Protein AF-A0A397VCV3-F1 (afdb_monomer_lite)

Secondary structure (DSSP, 8-state):
--HHHHTT-GGG--S-TTHHHHHGGG--HHHHHHHHHTTB-------SS-GGGG--EEE-SSTTSHHHHHHHHHHHHBSS----HHHHHHHHHHHHHHHHHHHHHTT---SEEEEEE-TT----HHHHHHHHH-TTTTTT--EEEEEE-TTS-HHHHHHHHHHHTTS-----EEEEEEE--S-HHHHHHHHHHHHHHHHH-S---EEEEEEET--S--TTTTGGGGGGTTT--EEEEESPBP-GGGGGGGG-SS--EEEEES-BS--------SEEEEES-B--TTHHHHHHHHHTTT--EEEEE-S--SSHHHHHHHHHHHHHH-TT-SEEEEEEEE--HHHHHHHHH-TT--EEEEEEE--TTS-HHHHHHHHHHHHHHS-TT--EEE--GGGGGGGTT------EEB--SSS-EEEE-SGGGB-TTSPBPPGGG-EE-TT-BTTB--TT--EEEEEEE--HHHHH-TTS---EEEEE----TTSSS--HHHHH--BEE-----TT-EEEEEE--SSS--TT---SSSS-EEEEEEPEE-SSEEEEET----TT-TT-EEEEEEETTTTEEEEEEE-EEEEEETTEEEEEPPPHHHHHHHHHHH--

pLDDT: mean 86.68, std 10.01, range [43.28, 98.31]

Foldseek 3Di:
DCLLPCLQCVLPDPDQLCVLLVQCLPDDPVLVVVLVVLQFDDPRHRDPDNSLQSYAAAACDDPSHPLVSLLRVNCVRGPDDDPDPLSSLVSSQSSSQVSLLSNLQVLHAYQYDADDDDPSHDHDPVSLVSNLPNLRNDQNHAYYEYEYDPPDDLVVLLSNLQSVLVRDARHQEYEYEAEADDDDPSVLSNLVSLLSNLLRYPAHAYYEYAYHQAHADSNCNLVSCLSNLARYAEYHYELYEDYPSPQSQLSRDNHAYYAYYNYEEDLDYLHAYQEYHYAAYDYDLVNLLSNCQSHACNHAEYAEHYVADPDPVSLLSNLVSNQPRHLNHQYDHYAHHELDPSNLVSQLSNQNHAYYAYHYAYDPPQDPVRVVVSVVSSVVSHHPNYNYYHHPPRCVVVVPPPAAEDKFAADDPQQQKIKFFQVSQADPVGDGDDQQSDWDAQPFAQPDGHPQGIWGWDDKFAFPVCSVPVVARGMIMTGTPDADPVNDPDHPCNVRPHAYADQPDDAFFWWKWKWQALDWDQPPHPNNLRHIDMDTDTWGDDPFKTKDAQTDPHGNHGRTFTFGPQDPVSRYGYGQFGWDNVPDDPRMIITGRDDPVSVVVNSVVNPD

Sequence (608 aa):
MSIPILWQNPFSFYQKSLFISEYFSSLDEDEIYVLKEYGINLKISRKLFNYANFLKDLYLFGFNGLEIKARKWTNLNLAEPISSKTYFDALVNVVINLLLKLLFESGAVLHKLDLSFSKSLEFKPEIFYSIGRNEQLFSRLQHFTLSVIPEFNIENVTIFLKVLAKNITTISSMKLEIYSYYEPQLFHSLFHAITRIIKSQEQLKRFSLDGVNHPTEFYGTISALECQKNSLQEVTINNCAYNKEFEVLKDFKTLETLRIRDCSSMNLLDCKISTLEVVDCSIDVQTIPLILENSGLLLQRLSFSPVNFEDIHEELFFLEALKSFCPNITYLNIKYIGFSIQLLELIGNLQKLQYLSLLCFVDDNIPEEELDIRVMQFAESLPLTLQYLDLGDTWQPLYRNIIFCSASVINTANGNIELTAAHCLLDDDGNQYNLSYLSFSPGYDNGTNGPLGVIPVADIAIPYTHLLDPQTADYALVRFEFRDPNRGSATLQDYTGALGWRFDIGNNEPTSVLGYPKDGDLENCARDSEHLCKWQGIIAKLENYHAISNVDIGEGASGGPFISQYNTETNLGYTYAIYDATYDEPNLSVGDIWHENTFKELLLRITP

Structure (mmCIF, N/CA/C/O backbone):
data_AF-A0A397VCV3-F1
#
_entry.id   AF-A0A397VCV3-F1
#
loop_
_atom_site.group_PDB
_atom_site.id
_atom_site.type_symbol
_atom_site.label_atom_id
_atom_site.label_alt_id
_atom_site.label_comp_id
_atom_site.label_asym_id
_atom_site.label_entity_id
_atom_site.label_seq_id
_atom_site.pdbx_PDB_ins_code
_atom_site.Cartn_x
_atom_site.Cartn_y
_atom_site.Cartn_z
_atom_site.occupancy
_atom_site.B_iso_or_equiv
_atom_site.auth_seq_id
_atom_site.auth_comp_id
_atom_site.auth_asym_id
_atom_site.auth_atom_id
_atom_site.pdbx_PDB_model_num
ATOM 1 N N . MET A 1 1 ? 2.705 -27.659 -27.532 1.00 45.22 1 MET A N 1
ATOM 2 C CA . MET A 1 1 ? 2.954 -26.388 -28.254 1.00 45.22 1 MET A CA 1
ATOM 3 C C . MET A 1 1 ? 3.531 -25.343 -27.283 1.00 45.22 1 MET A C 1
ATOM 5 O O . MET A 1 1 ? 3.056 -24.224 -27.212 1.00 45.22 1 MET A O 1
ATOM 9 N N . SER A 1 2 ? 4.537 -25.732 -26.491 1.00 55.84 2 SER A N 1
ATOM 10 C CA . SER A 1 2 ? 5.017 -25.005 -25.299 1.00 55.84 2 SER A CA 1
ATOM 11 C C . SER A 1 2 ? 6.393 -24.354 -25.485 1.00 55.84 2 SER A C 1
ATOM 13 O O . SER A 1 2 ? 6.772 -23.488 -24.706 1.00 55.84 2 SER A O 1
ATOM 15 N N . ILE A 1 3 ? 7.123 -24.736 -26.540 1.00 59.72 3 ILE A N 1
ATOM 16 C CA . ILE A 1 3 ? 8.461 -24.215 -26.838 1.00 59.72 3 ILE A CA 1
ATOM 17 C C . ILE A 1 3 ? 8.424 -22.699 -27.125 1.00 59.72 3 ILE A C 1
ATOM 19 O O . ILE A 1 3 ? 9.180 -21.991 -26.473 1.00 59.72 3 ILE A O 1
ATOM 23 N N . PRO A 1 4 ? 7.525 -22.137 -27.966 1.00 64.25 4 PRO A N 1
ATOM 24 C CA . PRO A 1 4 ? 7.576 -20.709 -28.298 1.00 64.25 4 PRO A CA 1
ATOM 25 C C . PRO A 1 4 ? 7.345 -19.755 -27.123 1.00 64.25 4 PRO A C 1
ATOM 27 O O . PRO A 1 4 ? 7.764 -18.614 -27.220 1.00 64.25 4 PRO A O 1
ATOM 30 N N . ILE A 1 5 ? 6.681 -20.189 -26.042 1.00 71.69 5 ILE A N 1
ATOM 31 C CA . ILE A 1 5 ? 6.306 -19.324 -24.907 1.00 71.69 5 ILE A CA 1
ATOM 32 C C . ILE A 1 5 ? 7.507 -19.070 -23.986 1.00 71.69 5 ILE A C 1
ATOM 34 O O . ILE A 1 5 ? 7.751 -17.931 -23.599 1.00 71.69 5 ILE A O 1
ATOM 38 N N . LEU A 1 6 ? 8.301 -20.105 -23.685 1.00 74.62 6 LEU A N 1
ATOM 39 C CA . LEU A 1 6 ? 9.472 -19.985 -22.803 1.00 74.62 6 LEU A CA 1
ATOM 40 C C . LEU A 1 6 ? 10.548 -19.050 -23.378 1.00 74.62 6 LEU A C 1
ATOM 42 O O . LEU A 1 6 ? 11.259 -18.381 -22.633 1.00 74.62 6 LEU A O 1
ATOM 46 N N . TRP A 1 7 ? 10.641 -18.979 -24.706 1.00 82.31 7 TRP A N 1
ATOM 47 C CA . TRP A 1 7 ? 11.631 -18.163 -25.409 1.00 82.31 7 TRP A CA 1
ATOM 48 C C . TRP A 1 7 ? 11.186 -16.712 -25.648 1.00 82.31 7 TRP A C 1
ATOM 50 O O . TRP A 1 7 ? 11.989 -15.916 -26.123 1.00 82.31 7 TRP A O 1
ATOM 60 N N . GLN A 1 8 ? 9.956 -16.333 -25.271 1.00 85.81 8 GLN A N 1
ATOM 61 C CA . GLN A 1 8 ? 9.504 -14.932 -25.345 1.00 85.81 8 GLN A CA 1
ATOM 62 C C . GLN A 1 8 ? 10.185 -14.055 -24.295 1.00 85.81 8 GLN A C 1
ATOM 64 O O . GLN A 1 8 ? 10.545 -12.916 -24.584 1.00 85.81 8 GLN A O 1
ATOM 69 N N . ASN A 1 9 ? 10.385 -14.598 -23.093 1.00 85.25 9 ASN A N 1
ATOM 70 C CA . ASN A 1 9 ? 11.051 -13.924 -21.984 1.00 85.25 9 ASN A CA 1
ATOM 71 C C . ASN A 1 9 ? 11.905 -14.935 -21.189 1.00 85.25 9 ASN A C 1
ATOM 73 O O . ASN A 1 9 ? 11.528 -15.347 -20.086 1.00 85.25 9 ASN A O 1
ATOM 77 N N . PRO A 1 10 ? 13.071 -15.343 -21.722 1.00 78.88 10 PRO A N 1
ATOM 78 C CA . PRO A 1 10 ? 13.962 -16.292 -21.048 1.00 78.88 10 PRO A CA 1
ATOM 79 C C . PRO A 1 10 ? 14.572 -15.721 -19.753 1.00 78.88 10 PRO A C 1
ATOM 81 O O . PRO A 1 10 ? 15.065 -16.472 -18.912 1.00 78.88 10 PRO A O 1
ATOM 84 N N . PHE A 1 11 ? 14.537 -14.397 -19.579 1.00 74.75 11 PHE A N 1
ATOM 85 C CA . PHE A 1 11 ? 15.093 -13.686 -18.428 1.00 74.75 11 PHE A CA 1
ATOM 86 C C . PHE A 1 11 ? 14.240 -13.855 -17.164 1.00 74.75 11 PHE A C 1
ATOM 88 O O . PHE A 1 11 ? 14.778 -13.838 -16.058 1.00 74.75 11 PHE A O 1
ATOM 95 N N . SER A 1 12 ? 12.932 -14.085 -17.326 1.00 73.19 12 SER A N 1
ATOM 96 C CA . SER A 1 12 ? 11.979 -14.271 -16.222 1.00 73.19 12 SER A CA 1
ATOM 97 C C . SER A 1 12 ? 12.191 -15.553 -15.403 1.00 73.19 12 SER A C 1
ATOM 99 O O . SER A 1 12 ? 11.741 -15.635 -14.261 1.00 73.19 12 SER A O 1
ATOM 101 N N . PHE A 1 13 ? 12.905 -16.549 -15.938 1.00 67.00 13 PHE A N 1
ATOM 102 C CA . PHE A 1 13 ? 13.124 -17.821 -15.250 1.00 67.00 13 PHE A CA 1
ATOM 103 C C . PHE A 1 13 ? 14.379 -17.788 -14.360 1.00 67.00 13 PHE A C 1
ATOM 105 O O . PHE A 1 13 ? 15.479 -17.416 -14.784 1.00 67.00 13 PHE A O 1
ATOM 112 N N . TYR A 1 14 ? 14.243 -18.285 -13.126 1.00 57.22 14 TYR A N 1
ATOM 113 C CA . TYR A 1 14 ? 15.370 -18.541 -12.213 1.00 57.22 14 TYR A CA 1
ATOM 114 C C . TYR A 1 14 ? 16.287 -19.689 -12.677 1.00 57.22 14 TYR A C 1
ATOM 116 O O . TYR A 1 14 ? 17.360 -19.883 -12.102 1.00 57.22 14 TYR A O 1
ATOM 124 N N . GLN A 1 15 ? 15.890 -20.453 -13.705 1.00 55.44 15 GLN A N 1
ATOM 125 C CA . GLN A 1 15 ? 16.676 -21.570 -14.234 1.00 55.44 15 GLN A CA 1
ATOM 126 C C . GLN A 1 15 ? 18.096 -21.149 -14.651 1.00 55.44 15 GLN A C 1
ATOM 128 O O . GLN A 1 15 ? 18.365 -19.996 -15.002 1.00 55.44 15 GLN A O 1
ATOM 133 N N . LYS A 1 16 ? 19.012 -22.131 -14.590 1.00 61.88 16 LYS A N 1
ATOM 134 C CA . LYS A 1 16 ? 20.425 -22.012 -14.984 1.00 61.88 16 LYS A CA 1
ATOM 135 C C . LYS A 1 16 ? 20.534 -21.287 -16.331 1.00 61.88 16 LYS A C 1
ATOM 137 O O . LYS A 1 16 ? 19.754 -21.574 -17.234 1.00 61.88 16 LYS A O 1
ATOM 142 N N . SER A 1 17 ? 21.543 -20.430 -16.500 1.00 67.69 17 SER A N 1
ATOM 143 C CA . SER A 1 17 ? 21.808 -19.630 -17.714 1.00 67.69 17 SER A CA 1
ATOM 144 C C . SER A 1 17 ? 22.064 -20.436 -19.006 1.00 67.69 17 SER A C 1
ATOM 146 O O . SER A 1 17 ? 22.534 -19.885 -19.994 1.00 67.69 17 SER A O 1
ATOM 148 N N . LEU A 1 18 ? 21.771 -21.739 -19.015 1.00 72.69 18 LEU A N 1
ATOM 149 C CA . LEU A 1 18 ? 21.964 -22.688 -20.111 1.00 72.69 18 LEU A CA 1
ATOM 150 C C . LEU A 1 18 ? 21.178 -22.323 -21.376 1.00 72.69 18 LEU A C 1
ATOM 152 O O . LEU A 1 18 ? 21.559 -22.759 -22.456 1.00 72.69 18 LEU A O 1
ATOM 156 N N . PHE A 1 19 ? 20.136 -21.491 -21.267 1.00 79.38 19 PHE A N 1
ATOM 157 C CA . PHE A 1 19 ? 19.393 -21.003 -22.431 1.00 79.38 19 PHE A CA 1
ATOM 158 C C . PHE A 1 19 ? 20.288 -20.230 -23.420 1.00 79.38 19 PHE A C 1
ATOM 160 O O . PHE A 1 19 ? 20.022 -20.239 -24.617 1.00 79.38 19 PHE A O 1
ATOM 167 N N . ILE A 1 20 ? 21.380 -19.614 -22.945 1.00 85.88 20 ILE A N 1
ATOM 168 C CA . ILE A 1 20 ? 22.363 -18.922 -23.793 1.00 85.88 20 ILE A CA 1
ATOM 169 C C . ILE A 1 20 ? 22.993 -19.885 -24.808 1.00 85.88 20 ILE A C 1
ATOM 171 O O . ILE A 1 20 ? 23.160 -19.525 -25.972 1.00 85.88 20 ILE A O 1
ATOM 175 N N . SER A 1 21 ? 23.259 -21.134 -24.410 1.00 86.00 21 SER A N 1
ATOM 176 C CA . SER A 1 21 ? 23.802 -22.153 -25.317 1.00 86.00 21 SER A CA 1
ATOM 177 C C . SER A 1 21 ? 22.852 -22.477 -26.472 1.00 86.00 21 SER A C 1
ATOM 179 O O . SER A 1 21 ? 23.306 -22.845 -27.553 1.00 86.00 21 SER A O 1
ATOM 181 N N . GLU A 1 22 ? 21.540 -22.342 -26.266 1.00 86.12 22 GLU A N 1
ATOM 182 C CA . GLU A 1 22 ? 20.552 -22.575 -27.321 1.00 86.12 22 GLU A CA 1
ATOM 183 C C . GLU A 1 22 ? 20.545 -21.435 -28.343 1.00 86.12 22 GLU A C 1
ATOM 185 O O . GLU A 1 22 ? 20.429 -21.706 -29.536 1.00 86.12 22 GLU A O 1
ATOM 190 N N . TYR A 1 23 ? 20.753 -20.181 -27.922 1.00 86.88 23 TYR A N 1
ATOM 191 C CA . TYR A 1 23 ? 20.956 -19.074 -28.864 1.00 86.88 23 TYR A CA 1
ATOM 192 C C . TYR A 1 23 ? 22.236 -19.257 -29.679 1.00 86.88 23 TYR A C 1
ATOM 194 O O . TYR A 1 23 ? 22.225 -19.081 -30.895 1.00 86.88 23 TYR A O 1
ATOM 202 N N . PHE A 1 24 ? 23.313 -19.712 -29.038 1.00 87.75 24 PHE A N 1
ATOM 203 C CA . PHE A 1 24 ? 24.581 -19.974 -29.719 1.00 87.75 24 PHE A CA 1
ATOM 204 C C . PHE A 1 24 ? 24.568 -21.163 -30.681 1.00 87.75 24 PHE A C 1
ATOM 206 O O . PHE A 1 24 ? 25.514 -21.329 -31.445 1.00 87.75 24 PHE A O 1
ATOM 213 N N . SER A 1 25 ? 23.481 -21.939 -30.737 1.00 83.44 25 SER A N 1
ATOM 214 C CA . SER A 1 25 ? 23.297 -22.944 -31.790 1.00 83.44 25 SER A CA 1
ATOM 215 C C . SER A 1 25 ? 23.208 -22.371 -33.207 1.00 83.44 25 SER A C 1
ATOM 217 O O . SER A 1 25 ? 23.378 -23.127 -34.168 1.00 83.44 25 SER A O 1
ATOM 219 N N . SER A 1 26 ? 22.977 -21.060 -33.321 1.00 83.88 26 SER A N 1
ATOM 220 C CA . SER A 1 26 ? 22.895 -20.320 -34.581 1.00 83.88 26 SER A CA 1
ATOM 221 C C . SER A 1 26 ? 24.198 -19.607 -34.980 1.00 83.88 26 SER A C 1
ATOM 223 O O . SER A 1 26 ? 24.197 -18.968 -36.027 1.00 83.88 26 SER A O 1
ATOM 225 N N . LEU A 1 27 ? 25.275 -19.687 -34.182 1.00 85.38 27 LEU A N 1
ATOM 226 C CA . LEU A 1 27 ? 26.567 -19.065 -34.523 1.00 85.38 27 LEU A CA 1
ATOM 227 C C . LEU A 1 27 ? 27.221 -19.738 -35.739 1.00 85.38 27 LEU A C 1
ATOM 229 O O . LEU A 1 27 ? 27.084 -20.953 -35.942 1.00 85.38 27 LEU A O 1
ATOM 233 N N . ASP A 1 28 ? 27.970 -18.955 -36.513 1.00 83.94 28 ASP A N 1
ATOM 234 C CA . ASP A 1 28 ? 28.821 -19.471 -37.588 1.00 83.94 28 ASP A CA 1
ATOM 235 C C . ASP A 1 28 ? 30.163 -20.033 -37.068 1.00 83.94 28 ASP A C 1
ATOM 237 O O . ASP A 1 28 ? 30.481 -19.971 -35.880 1.00 83.94 28 ASP A O 1
ATOM 241 N N . GLU A 1 29 ? 30.944 -20.671 -37.945 1.00 83.12 29 GLU A N 1
ATOM 242 C CA . GLU A 1 29 ? 32.201 -21.319 -37.540 1.00 83.12 29 GLU A CA 1
ATOM 243 C C . GLU A 1 29 ? 33.248 -20.321 -37.025 1.00 83.12 29 GLU A C 1
ATOM 245 O O . GLU A 1 29 ? 33.998 -20.660 -36.103 1.00 83.12 29 GLU A O 1
ATOM 250 N N . ASP A 1 30 ? 33.251 -19.095 -37.552 1.00 85.50 30 ASP A N 1
ATOM 251 C CA . ASP A 1 30 ? 34.189 -18.038 -37.174 1.00 85.50 30 ASP A CA 1
ATOM 252 C C . ASP A 1 30 ? 33.843 -17.480 -35.784 1.00 85.50 30 ASP A C 1
ATOM 254 O O . ASP A 1 30 ? 34.713 -17.327 -34.925 1.00 85.50 30 ASP A O 1
ATOM 258 N N . GLU A 1 31 ? 32.562 -17.255 -35.495 1.00 87.31 31 GLU A N 1
ATOM 259 C CA . GLU A 1 31 ? 32.077 -16.814 -34.184 1.00 87.31 31 GLU A CA 1
ATOM 260 C C . GLU A 1 31 ? 32.299 -17.877 -33.097 1.00 87.31 31 GLU A C 1
ATOM 262 O O . GLU A 1 31 ? 32.658 -17.561 -31.957 1.00 87.31 31 GLU A O 1
ATOM 267 N N . ILE A 1 32 ? 32.137 -19.157 -33.447 1.00 84.94 32 ILE A N 1
ATOM 268 C CA . ILE A 1 32 ? 32.473 -20.274 -32.556 1.00 84.94 32 ILE A CA 1
ATOM 269 C C . ILE A 1 32 ? 33.982 -20.315 -32.297 1.00 84.94 32 ILE A C 1
ATOM 271 O O . ILE A 1 32 ? 34.405 -20.606 -31.173 1.00 84.94 32 ILE A O 1
ATOM 275 N N . TYR A 1 33 ? 34.796 -20.039 -33.317 1.00 85.81 33 TYR A N 1
ATOM 276 C CA . TYR A 1 33 ? 36.246 -19.967 -33.178 1.00 85.81 33 TYR A CA 1
ATOM 277 C C . TYR A 1 33 ? 36.664 -18.835 -32.227 1.00 85.81 33 TYR A C 1
ATOM 279 O O . TYR A 1 33 ? 37.461 -19.086 -31.323 1.00 85.81 33 TYR A O 1
ATOM 287 N N . VAL A 1 34 ? 36.037 -17.655 -32.317 1.00 86.06 34 VAL A N 1
ATOM 288 C CA . VAL A 1 34 ? 36.260 -16.545 -31.371 1.00 86.06 34 VAL A CA 1
ATOM 289 C C . VAL A 1 34 ? 36.022 -16.992 -29.926 1.00 86.06 34 VAL A C 1
ATOM 291 O O . VAL A 1 34 ? 36.874 -16.773 -29.070 1.00 86.06 34 VAL A O 1
ATOM 294 N N . LEU A 1 35 ? 34.907 -17.671 -29.627 1.00 86.31 35 LEU A N 1
ATOM 295 C CA . LEU A 1 35 ? 34.638 -18.154 -28.263 1.00 86.31 35 LEU A CA 1
ATOM 296 C C . LEU A 1 35 ? 35.714 -19.140 -27.769 1.00 86.31 35 LEU A C 1
ATOM 298 O O . LEU A 1 35 ? 36.118 -19.079 -26.604 1.00 86.31 35 LEU A O 1
ATOM 302 N N . LYS A 1 36 ? 36.219 -20.012 -28.651 1.00 85.62 36 LYS A N 1
ATOM 303 C CA . LYS A 1 36 ? 37.292 -20.962 -28.317 1.00 85.62 36 LYS A CA 1
ATOM 304 C C . LYS A 1 36 ? 38.619 -20.272 -28.015 1.00 85.62 36 LYS A C 1
ATOM 306 O O . LYS A 1 36 ? 39.303 -20.712 -27.093 1.00 85.62 36 LYS A O 1
ATOM 311 N N . GLU A 1 37 ? 38.973 -19.206 -28.736 1.00 85.62 37 GLU A N 1
ATOM 312 C CA . GLU A 1 37 ? 40.198 -18.435 -28.460 1.00 85.62 37 GLU A CA 1
ATOM 313 C C . GLU A 1 37 ? 40.195 -17.819 -27.057 1.00 85.62 37 GLU A C 1
ATOM 315 O O . GLU A 1 37 ? 41.238 -17.740 -26.412 1.00 85.62 37 GLU A O 1
ATOM 320 N N . TYR A 1 38 ? 39.017 -17.470 -26.537 1.00 83.06 38 TYR A N 1
ATOM 321 C CA . TYR A 1 38 ? 38.851 -17.004 -25.160 1.00 83.06 38 TYR A CA 1
ATOM 322 C C . TYR A 1 38 ? 38.678 -18.134 -24.125 1.00 83.06 38 TYR A C 1
ATOM 324 O O . TYR A 1 38 ? 38.279 -17.884 -22.986 1.00 83.06 38 TYR A O 1
ATOM 332 N N . GLY A 1 39 ? 38.959 -19.387 -24.493 1.00 81.69 39 GLY A N 1
ATOM 333 C CA . GLY A 1 39 ? 38.926 -20.526 -23.571 1.00 81.69 39 GLY A CA 1
ATOM 334 C C . GLY A 1 39 ? 37.523 -21.038 -23.233 1.00 81.69 39 GLY A C 1
ATOM 335 O O . GLY A 1 39 ? 37.368 -21.798 -22.273 1.00 81.69 39 GLY A O 1
ATOM 336 N N . ILE A 1 40 ? 36.498 -20.659 -24.003 1.00 84.38 40 ILE A N 1
ATOM 337 C CA . ILE A 1 40 ? 35.141 -21.196 -23.861 1.00 84.38 40 ILE A CA 1
ATOM 338 C C . ILE A 1 40 ? 35.013 -22.454 -24.730 1.00 84.38 40 ILE A C 1
ATOM 340 O O . ILE A 1 40 ? 35.020 -22.392 -25.961 1.00 84.38 40 ILE A O 1
ATOM 344 N N . ASN A 1 41 ? 34.872 -23.621 -24.094 1.00 77.25 41 ASN A N 1
ATOM 345 C CA . ASN A 1 41 ? 34.790 -24.900 -24.803 1.00 77.25 41 ASN A CA 1
ATOM 346 C C . ASN A 1 41 ? 33.338 -25.379 -24.922 1.00 77.25 41 ASN A C 1
ATOM 348 O O . ASN A 1 41 ? 32.825 -26.090 -24.056 1.00 77.25 41 ASN A O 1
ATOM 352 N N . LEU A 1 42 ? 32.665 -24.998 -26.010 1.00 72.75 42 LEU A N 1
ATOM 353 C CA . LEU A 1 42 ? 31.276 -25.385 -26.254 1.00 72.75 42 LEU A CA 1
ATOM 354 C C . LEU A 1 42 ? 31.166 -26.531 -27.253 1.00 72.75 42 LEU A C 1
ATOM 356 O O . LEU A 1 42 ? 31.631 -26.448 -28.391 1.00 72.75 42 LEU A O 1
ATOM 360 N N . LYS A 1 43 ? 30.414 -27.563 -26.866 1.00 71.25 43 LYS A N 1
ATOM 361 C CA . LYS A 1 43 ? 29.819 -28.507 -27.817 1.00 71.25 43 LYS A CA 1
ATOM 362 C C . LYS A 1 43 ? 28.511 -27.919 -28.341 1.00 71.25 43 LYS A C 1
ATOM 364 O O . LYS A 1 43 ? 27.440 -28.196 -27.802 1.00 71.25 43 LYS A O 1
ATOM 369 N N . ILE A 1 44 ? 28.601 -27.086 -29.372 1.00 70.69 44 ILE A N 1
ATOM 370 C CA . ILE A 1 44 ? 27.422 -26.499 -30.014 1.00 70.69 44 ILE A CA 1
ATOM 371 C C . ILE A 1 44 ? 26.834 -27.526 -30.983 1.00 70.69 44 ILE A C 1
ATOM 373 O O . ILE A 1 44 ? 27.522 -28.037 -31.862 1.00 70.69 44 ILE A O 1
ATOM 377 N N . SER A 1 45 ? 25.552 -27.841 -30.807 1.00 73.19 45 SER A N 1
ATOM 378 C CA . SER A 1 45 ? 24.774 -28.632 -31.763 1.00 73.19 45 SER A CA 1
ATOM 379 C C . SER A 1 45 ? 23.763 -27.713 -32.432 1.00 73.19 45 SER A C 1
ATOM 381 O O . SER A 1 45 ? 23.043 -26.994 -31.739 1.00 73.19 45 SER A O 1
ATOM 383 N N . ARG A 1 46 ? 23.710 -27.726 -33.771 1.00 76.88 46 ARG A N 1
ATOM 384 C CA . ARG A 1 46 ? 22.697 -26.970 -34.518 1.00 76.88 46 ARG A CA 1
ATOM 385 C C . ARG A 1 46 ? 21.306 -27.437 -34.100 1.00 76.88 46 ARG A C 1
ATOM 387 O O . ARG A 1 46 ? 21.052 -28.640 -34.006 1.00 76.88 46 ARG A O 1
ATOM 394 N N . LYS A 1 47 ? 20.413 -26.485 -33.839 1.00 82.00 47 LYS A N 1
ATOM 395 C CA . LYS A 1 47 ? 19.040 -26.757 -33.407 1.00 82.00 47 LYS A CA 1
ATOM 396 C C . LYS A 1 47 ? 18.063 -26.592 -34.565 1.00 82.00 47 LYS A C 1
ATOM 398 O O . LYS A 1 47 ? 18.366 -25.971 -35.576 1.00 82.00 47 LYS A O 1
ATOM 403 N N . LEU A 1 48 ? 16.877 -27.178 -34.398 1.00 80.12 48 LEU A N 1
ATOM 404 C CA . LEU A 1 48 ? 15.797 -27.127 -35.388 1.00 80.12 48 LEU A CA 1
ATOM 405 C C . LEU A 1 48 ? 15.193 -25.722 -35.528 1.00 80.12 48 LEU A C 1
ATOM 407 O O . LEU A 1 48 ? 14.702 -25.368 -36.595 1.00 80.12 48 LEU A O 1
ATOM 411 N N . PHE A 1 49 ? 15.213 -24.935 -34.450 1.00 80.94 49 PHE A N 1
ATOM 412 C CA . PHE A 1 49 ? 14.614 -23.607 -34.397 1.00 80.94 49 PHE A CA 1
ATOM 413 C C . PHE A 1 49 ? 15.683 -22.546 -34.155 1.00 80.94 49 PHE A C 1
ATOM 415 O O . PHE A 1 49 ? 16.564 -22.743 -33.320 1.00 80.94 49 PHE A O 1
ATOM 422 N N . ASN A 1 50 ? 15.546 -21.393 -34.817 1.00 85.25 50 ASN A N 1
ATOM 423 C CA . ASN A 1 50 ? 16.223 -20.179 -34.380 1.00 85.25 50 ASN A CA 1
ATOM 424 C C . ASN A 1 50 ? 15.442 -19.594 -33.198 1.00 85.25 50 ASN A C 1
ATOM 426 O O . ASN A 1 50 ? 14.424 -18.924 -33.374 1.00 85.25 50 ASN A O 1
ATOM 430 N N . TYR A 1 51 ? 15.884 -19.912 -31.981 1.00 85.94 51 TYR A N 1
ATOM 431 C CA . TYR A 1 51 ? 15.170 -19.520 -30.768 1.00 85.94 51 TYR A CA 1
ATOM 432 C C . TYR A 1 51 ? 15.107 -18.003 -30.578 1.00 85.94 51 TYR A C 1
ATOM 434 O O . TYR A 1 51 ? 14.174 -17.509 -29.946 1.00 85.94 51 TYR A O 1
ATOM 442 N N . ALA A 1 52 ? 16.063 -17.266 -31.150 1.00 87.75 52 ALA A N 1
ATOM 443 C CA . ALA A 1 52 ? 16.132 -15.816 -31.046 1.00 87.75 52 ALA A CA 1
ATOM 444 C C . ALA A 1 52 ? 14.884 -15.129 -31.625 1.00 87.75 52 ALA A C 1
ATOM 446 O O . ALA A 1 52 ? 14.424 -14.156 -31.032 1.00 87.75 52 ALA A O 1
ATOM 447 N N . ASN A 1 53 ? 14.244 -15.668 -32.677 1.00 88.75 53 ASN A N 1
ATOM 448 C CA . ASN A 1 53 ? 13.083 -14.992 -33.283 1.00 88.75 53 ASN A CA 1
ATOM 449 C C . ASN A 1 53 ? 11.832 -15.042 -32.388 1.00 88.75 53 ASN A C 1
ATOM 451 O O . ASN A 1 53 ? 10.867 -14.317 -32.642 1.00 88.75 53 ASN A O 1
ATOM 455 N N . PHE A 1 54 ? 11.803 -15.899 -31.360 1.00 89.62 54 PHE A N 1
ATOM 456 C CA . PHE A 1 54 ? 10.689 -15.935 -30.412 1.00 89.62 54 PHE A CA 1
ATOM 457 C C . PHE A 1 54 ? 10.782 -14.832 -29.352 1.00 89.62 54 PHE A C 1
ATOM 459 O O . PHE A 1 54 ? 9.777 -14.583 -28.685 1.00 89.62 54 PHE A O 1
ATOM 466 N N . LEU A 1 55 ? 11.934 -14.161 -29.213 1.00 90.75 55 LEU A N 1
ATOM 467 C CA . LEU A 1 55 ? 12.169 -13.170 -28.167 1.00 90.75 55 LEU A CA 1
ATOM 468 C C . LEU A 1 55 ? 11.196 -11.991 -28.277 1.00 90.75 55 LEU A C 1
ATOM 470 O O . LEU A 1 55 ? 11.045 -11.380 -29.339 1.00 90.75 55 LEU A O 1
ATOM 474 N N . LYS A 1 56 ? 10.559 -11.666 -27.149 1.00 92.25 56 LYS A N 1
ATOM 475 C CA . LYS A 1 56 ? 9.640 -10.534 -26.984 1.00 92.25 56 LYS A CA 1
ATOM 476 C C . LYS A 1 56 ? 10.150 -9.504 -25.986 1.00 92.25 56 LYS A C 1
ATOM 478 O O . LYS A 1 56 ? 9.973 -8.311 -26.228 1.00 92.25 56 LYS A O 1
ATOM 483 N N . ASP A 1 57 ? 10.813 -9.955 -24.927 1.00 92.00 57 ASP A N 1
ATOM 484 C CA . ASP A 1 57 ? 11.308 -9.086 -23.866 1.00 92.00 57 ASP A CA 1
ATOM 485 C C . ASP A 1 57 ? 12.833 -9.167 -23.783 1.00 92.00 57 ASP A C 1
ATOM 487 O O . ASP A 1 57 ? 13.390 -10.242 -23.544 1.00 92.00 57 ASP A O 1
ATOM 491 N N . LEU A 1 58 ? 13.509 -8.030 -23.941 1.00 90.81 58 LEU A N 1
ATOM 492 C CA . LEU A 1 58 ? 14.958 -7.927 -23.791 1.00 90.81 58 LEU A CA 1
ATOM 493 C C . LEU A 1 58 ? 15.309 -7.064 -22.578 1.00 90.81 58 LEU A C 1
ATOM 495 O O . LEU A 1 58 ? 15.010 -5.872 -22.564 1.00 90.81 58 LEU A O 1
ATOM 499 N N . TYR A 1 59 ? 15.984 -7.671 -21.599 1.00 88.44 59 TYR A N 1
ATOM 500 C CA . TYR A 1 59 ? 16.505 -6.997 -20.409 1.00 88.44 59 TYR A CA 1
ATOM 501 C C . TYR A 1 59 ? 18.023 -7.068 -20.404 1.00 88.44 59 TYR A C 1
ATOM 503 O O . TYR A 1 59 ? 18.578 -8.162 -20.294 1.00 88.44 59 TYR A O 1
ATOM 511 N N . LEU A 1 60 ? 18.712 -5.935 -20.516 1.00 83.94 60 LEU A N 1
ATOM 512 C CA . LEU A 1 60 ? 20.176 -5.946 -20.523 1.00 83.94 60 LEU A CA 1
ATOM 513 C C . LEU A 1 60 ? 20.780 -6.074 -19.121 1.00 83.94 60 LEU A C 1
ATOM 515 O O . LEU A 1 60 ? 21.754 -6.808 -18.945 1.00 83.94 60 LEU A O 1
ATOM 519 N N . PHE A 1 61 ? 20.172 -5.431 -18.125 1.00 73.56 61 PHE A N 1
ATOM 520 C CA . PHE A 1 61 ? 20.740 -5.274 -16.784 1.00 73.56 61 PHE A CA 1
ATOM 521 C C . PHE A 1 61 ? 19.733 -5.608 -15.668 1.00 73.56 61 PHE A C 1
ATOM 523 O O . PHE A 1 61 ? 18.585 -5.966 -15.932 1.00 73.56 61 PHE A O 1
ATOM 530 N N . GLY A 1 62 ? 20.181 -5.532 -14.412 1.00 72.81 62 GLY A N 1
ATOM 531 C CA . GLY A 1 62 ? 19.426 -5.937 -13.222 1.00 72.81 62 GLY A CA 1
ATOM 532 C C . GLY A 1 62 ? 19.611 -7.419 -12.876 1.00 72.81 62 GLY A C 1
ATOM 533 O O . GLY A 1 62 ? 20.206 -8.175 -13.643 1.00 72.81 62 GLY A O 1
ATOM 534 N N . PHE A 1 63 ? 19.089 -7.858 -11.721 1.00 67.31 63 PHE A N 1
ATOM 535 C CA . PHE A 1 63 ? 19.306 -9.209 -11.157 1.00 67.31 63 PHE A CA 1
ATOM 536 C C . PHE A 1 63 ? 19.002 -10.376 -12.118 1.00 67.31 63 PHE A C 1
ATOM 538 O O . PHE A 1 63 ? 19.618 -11.442 -12.022 1.00 67.31 63 PHE A O 1
ATOM 545 N N . ASN A 1 64 ? 18.088 -10.160 -13.066 1.00 72.62 64 ASN A N 1
ATOM 546 C CA . ASN A 1 64 ? 17.679 -11.133 -14.077 1.00 72.62 64 ASN A CA 1
ATOM 547 C C . ASN A 1 64 ? 18.088 -10.755 -15.514 1.00 72.62 64 ASN A C 1
ATOM 549 O O . ASN A 1 64 ? 17.734 -11.476 -16.446 1.00 72.62 64 ASN A O 1
ATOM 553 N N . GLY A 1 65 ? 18.848 -9.672 -15.698 1.00 82.25 65 GLY A N 1
ATOM 554 C CA . GLY A 1 65 ? 19.265 -9.167 -17.004 1.00 82.25 65 GLY A CA 1
ATOM 555 C C . GLY A 1 65 ? 20.316 -10.026 -17.710 1.00 82.25 65 GLY A C 1
ATOM 556 O O . GLY A 1 65 ? 20.978 -10.886 -17.113 1.00 82.25 65 GLY A O 1
ATOM 557 N N . LEU A 1 66 ? 20.481 -9.766 -19.007 1.00 87.44 66 LEU A N 1
ATOM 558 C CA . LEU A 1 66 ? 21.411 -10.447 -19.900 1.00 87.44 66 LEU A CA 1
ATOM 559 C C . LEU A 1 66 ? 22.842 -10.441 -19.367 1.00 87.44 66 LEU A C 1
ATOM 561 O O . LEU A 1 66 ? 23.484 -11.485 -19.435 1.00 87.44 66 LEU A O 1
ATOM 565 N N . GLU A 1 67 ? 23.319 -9.337 -18.783 1.00 86.19 67 GLU A N 1
ATOM 566 C CA . GLU A 1 67 ? 24.683 -9.258 -18.244 1.00 86.19 67 GLU A CA 1
ATOM 567 C C . GLU A 1 67 ? 24.938 -10.331 -17.174 1.00 86.19 67 GLU A C 1
ATOM 569 O O . GLU A 1 67 ? 25.898 -11.098 -17.259 1.00 86.19 67 GLU A O 1
ATOM 574 N N . ILE A 1 68 ? 24.046 -10.452 -16.186 1.00 85.06 68 ILE A N 1
ATOM 575 C CA . ILE A 1 68 ? 24.197 -11.423 -15.094 1.00 85.06 68 ILE A CA 1
ATOM 576 C C . ILE A 1 68 ? 24.050 -12.853 -15.612 1.00 85.06 68 ILE A C 1
ATOM 578 O O . ILE A 1 68 ? 24.784 -13.752 -15.183 1.00 85.06 68 ILE A O 1
ATOM 582 N N . LYS A 1 69 ? 23.112 -13.090 -16.538 1.00 86.94 69 LYS A N 1
ATOM 583 C CA . LYS A 1 69 ? 22.925 -14.416 -17.139 1.00 86.94 69 LYS A CA 1
ATOM 584 C C . LYS A 1 69 ? 24.151 -14.817 -17.964 1.00 86.94 69 LYS A C 1
ATOM 586 O O . LYS A 1 69 ? 24.619 -15.943 -17.786 1.00 86.94 69 LYS A O 1
ATOM 591 N N . ALA A 1 70 ? 24.699 -13.902 -18.765 1.00 89.38 70 ALA A N 1
ATOM 592 C CA . ALA A 1 70 ? 25.921 -14.088 -19.543 1.00 89.38 70 ALA A CA 1
ATOM 593 C C . ALA A 1 70 ? 27.118 -14.348 -18.631 1.00 89.38 70 ALA A C 1
ATOM 595 O O . ALA A 1 70 ? 27.786 -15.356 -18.802 1.00 89.38 70 ALA A O 1
ATOM 596 N N . ARG A 1 71 ? 27.316 -13.546 -17.581 1.00 88.62 71 ARG A N 1
ATOM 597 C CA . ARG A 1 71 ? 28.381 -13.750 -16.589 1.00 88.62 71 ARG A CA 1
ATOM 598 C C . ARG A 1 71 ? 28.343 -15.143 -15.959 1.00 88.62 71 ARG A C 1
ATOM 600 O O . ARG A 1 71 ? 29.358 -15.838 -15.920 1.00 88.62 71 ARG A O 1
ATOM 607 N N . LYS A 1 72 ? 27.164 -15.573 -15.493 1.00 88.38 72 LYS A N 1
ATOM 608 C CA . LYS A 1 72 ? 26.955 -16.920 -14.931 1.00 88.38 72 LYS A CA 1
ATOM 609 C C . LYS A 1 72 ? 27.240 -18.010 -15.962 1.00 88.38 72 LYS A C 1
ATOM 611 O O . LYS A 1 72 ? 27.861 -19.012 -15.628 1.00 88.38 72 LYS A O 1
ATOM 616 N N . TRP A 1 73 ? 26.789 -17.823 -17.199 1.00 89.50 73 TRP A N 1
ATOM 617 C CA . TRP A 1 73 ? 27.017 -18.781 -18.274 1.00 89.50 73 TRP A CA 1
ATOM 618 C C . TRP A 1 73 ? 28.494 -18.869 -18.669 1.00 89.50 73 TRP A C 1
ATOM 620 O O . TRP A 1 73 ? 29.011 -19.977 -18.778 1.00 89.50 73 TRP A O 1
ATOM 630 N N . THR A 1 74 ? 29.192 -17.741 -18.805 1.00 89.50 74 THR A N 1
ATOM 631 C CA . THR A 1 74 ? 30.624 -17.693 -19.122 1.00 89.50 74 THR A CA 1
ATOM 632 C C . THR A 1 74 ? 31.412 -18.455 -18.069 1.00 89.50 74 THR A C 1
ATOM 634 O O . THR A 1 74 ? 32.176 -19.350 -18.409 1.00 89.50 74 THR A O 1
ATOM 637 N N . ASN A 1 75 ? 31.146 -18.196 -16.785 1.00 87.94 75 ASN A N 1
ATOM 638 C CA . ASN A 1 75 ? 31.818 -18.891 -15.687 1.00 87.94 75 ASN A CA 1
ATOM 639 C C . ASN A 1 75 ? 31.620 -20.420 -15.718 1.00 87.94 75 ASN A C 1
ATOM 641 O O . ASN A 1 75 ? 32.507 -21.164 -15.320 1.00 87.94 75 ASN A O 1
ATOM 645 N N . LEU A 1 76 ? 30.466 -20.900 -16.196 1.00 87.00 76 LEU A N 1
ATOM 646 C CA . LEU A 1 76 ? 30.160 -22.333 -16.289 1.00 87.00 76 LEU A CA 1
ATOM 647 C C . LEU A 1 76 ? 30.814 -23.038 -17.488 1.00 87.00 76 LEU A C 1
ATOM 649 O O . LEU A 1 76 ? 30.908 -24.262 -17.470 1.00 87.00 76 LEU A O 1
ATOM 653 N N . ASN A 1 77 ? 31.207 -22.301 -18.532 1.00 86.38 77 ASN A N 1
ATOM 654 C CA . ASN A 1 77 ? 31.687 -22.871 -19.801 1.00 86.38 77 ASN A CA 1
ATOM 655 C C . ASN A 1 77 ? 33.172 -22.580 -20.086 1.00 86.38 77 ASN A C 1
ATOM 657 O O . ASN A 1 77 ? 33.675 -22.931 -21.157 1.00 86.38 77 ASN A O 1
ATOM 661 N N . LEU A 1 78 ? 33.873 -21.950 -19.144 1.00 87.12 78 LEU A N 1
ATOM 662 C CA . LEU A 1 78 ? 35.316 -21.751 -19.201 1.00 87.12 78 LEU A CA 1
ATOM 663 C C . LEU A 1 78 ? 36.064 -23.070 -18.983 1.00 87.12 78 LEU A C 1
ATOM 665 O O . LEU A 1 78 ? 35.728 -23.842 -18.085 1.00 87.12 78 LEU A O 1
ATOM 669 N N . ALA A 1 79 ? 37.100 -23.309 -19.790 1.00 83.31 79 ALA A N 1
ATOM 670 C CA . ALA A 1 79 ? 37.984 -24.461 -19.626 1.00 83.31 79 ALA A CA 1
ATOM 671 C C . ALA A 1 79 ? 38.820 -24.373 -18.336 1.00 83.31 79 ALA A C 1
ATOM 673 O O . ALA A 1 79 ? 39.040 -25.389 -17.681 1.00 83.31 79 ALA A O 1
ATOM 674 N N . GLU A 1 80 ? 39.238 -23.161 -17.957 1.00 81.56 80 GLU A N 1
ATOM 675 C CA . GLU A 1 80 ? 39.965 -22.875 -16.718 1.00 81.56 80 GLU A CA 1
ATOM 676 C C . GLU A 1 80 ? 39.417 -21.606 -16.037 1.00 81.56 80 GLU A C 1
ATOM 678 O O . GLU A 1 80 ? 38.996 -20.673 -16.730 1.00 81.56 80 GLU A O 1
ATOM 683 N N . PRO A 1 81 ? 39.411 -21.529 -14.692 1.00 80.75 81 PRO A N 1
ATOM 684 C CA . PRO A 1 81 ? 38.950 -20.342 -13.978 1.00 80.75 81 PRO A CA 1
ATOM 685 C C . PRO A 1 81 ? 39.839 -19.124 -14.263 1.00 80.75 81 PRO A C 1
ATOM 687 O O . PRO A 1 81 ? 41.058 -19.180 -14.116 1.00 80.75 81 PRO A O 1
ATOM 690 N N . ILE A 1 82 ? 39.223 -17.989 -14.590 1.00 83.50 82 ILE A N 1
ATOM 691 C CA . ILE A 1 82 ? 39.926 -16.714 -14.773 1.00 83.50 82 ILE A CA 1
ATOM 692 C C . ILE A 1 82 ? 39.977 -15.972 -13.432 1.00 83.50 82 ILE A C 1
ATOM 694 O O . ILE A 1 82 ? 38.941 -15.624 -12.871 1.00 83.50 82 ILE A O 1
ATOM 698 N N . SER A 1 83 ? 41.180 -15.672 -12.937 1.00 79.38 83 SER A N 1
ATOM 699 C CA . SER A 1 83 ? 41.378 -14.887 -11.706 1.00 79.38 83 SER A CA 1
ATOM 700 C C . SER A 1 83 ? 41.296 -13.369 -11.925 1.00 79.38 83 SER A C 1
ATOM 702 O O . SER A 1 83 ? 40.966 -12.623 -11.004 1.00 79.38 83 SER A O 1
ATOM 704 N N . SER A 1 84 ? 41.578 -12.893 -13.142 1.00 86.81 84 SER A N 1
ATOM 705 C CA . SER A 1 84 ? 41.537 -11.468 -13.489 1.00 86.81 84 SER A CA 1
ATOM 706 C C . SER A 1 84 ? 40.113 -10.999 -13.784 1.00 86.81 84 SER A C 1
ATOM 708 O O . SER A 1 84 ? 39.526 -11.365 -14.805 1.00 86.81 84 SER A O 1
ATOM 710 N N . LYS A 1 85 ? 39.582 -10.115 -12.930 1.00 84.56 85 LYS A N 1
ATOM 711 C CA . LYS A 1 85 ? 38.260 -9.498 -13.118 1.00 84.56 85 LYS A CA 1
ATOM 712 C C . LYS A 1 85 ? 38.142 -8.784 -14.469 1.00 84.56 85 LYS A C 1
ATOM 714 O O . LYS A 1 85 ? 37.167 -8.992 -15.177 1.00 84.56 85 LYS A O 1
ATOM 719 N N . THR A 1 86 ? 39.151 -8.002 -14.849 1.00 84.81 86 THR A N 1
ATOM 720 C CA . THR A 1 86 ? 39.149 -7.226 -16.099 1.00 84.81 86 THR A CA 1
ATOM 721 C C . THR A 1 86 ? 39.089 -8.123 -17.333 1.00 84.81 86 THR A C 1
ATOM 723 O O . THR A 1 86 ? 38.336 -7.849 -18.263 1.00 84.81 86 THR A O 1
ATOM 726 N N . TYR A 1 87 ? 39.859 -9.215 -17.341 1.00 84.69 87 TYR A N 1
ATOM 727 C CA . TYR A 1 87 ? 39.850 -10.157 -18.461 1.00 84.69 87 TYR A CA 1
ATOM 728 C C . TYR A 1 87 ? 38.519 -10.916 -18.541 1.00 84.69 87 TYR A C 1
ATOM 730 O O . TYR A 1 87 ? 37.963 -11.086 -19.625 1.00 84.69 87 TYR A O 1
ATOM 738 N N . PHE A 1 88 ? 37.964 -11.307 -17.390 1.00 87.56 88 PHE A N 1
ATOM 739 C CA . PHE A 1 88 ? 36.651 -11.939 -17.332 1.00 87.56 88 PHE A CA 1
ATOM 740 C C . PHE A 1 88 ? 35.530 -11.004 -17.816 1.00 87.56 88 PHE A C 1
ATOM 742 O O . PHE A 1 88 ? 34.675 -11.436 -18.583 1.00 87.56 88 PHE A O 1
ATOM 749 N N . ASP A 1 89 ? 35.555 -9.724 -17.436 1.00 86.00 89 ASP A N 1
ATOM 750 C CA . ASP A 1 89 ? 34.594 -8.721 -17.914 1.00 86.00 89 ASP A CA 1
ATOM 751 C C . ASP A 1 89 ? 34.688 -8.526 -19.439 1.00 86.00 89 ASP A C 1
ATOM 753 O O . ASP A 1 89 ? 33.664 -8.525 -20.124 1.00 86.00 89 ASP A O 1
ATOM 757 N N . ALA A 1 90 ? 35.902 -8.463 -19.998 1.00 86.06 90 ALA A N 1
ATOM 758 C CA . ALA A 1 90 ? 36.104 -8.386 -21.447 1.00 86.06 90 ALA A CA 1
ATOM 759 C C . ALA A 1 90 ? 35.534 -9.614 -22.184 1.00 86.06 90 ALA A C 1
ATOM 761 O O . ALA A 1 90 ? 34.897 -9.475 -23.228 1.00 86.06 90 ALA A O 1
ATOM 762 N N . LEU A 1 91 ? 35.702 -10.815 -21.626 1.00 88.31 91 LEU A N 1
ATOM 763 C CA . LEU A 1 91 ? 35.112 -12.032 -22.183 1.00 88.31 91 LEU A CA 1
ATOM 764 C C . LEU A 1 91 ? 33.579 -12.023 -22.108 1.00 88.31 91 LEU A C 1
ATOM 766 O O . LEU A 1 91 ? 32.901 -12.369 -23.076 1.00 88.31 91 LEU A O 1
ATOM 770 N N . VAL A 1 92 ? 33.015 -11.608 -20.973 1.00 88.88 92 VAL A N 1
ATOM 771 C CA . VAL A 1 92 ? 31.561 -11.457 -20.824 1.00 88.88 92 VAL A CA 1
ATOM 772 C C . VAL A 1 92 ? 31.015 -10.477 -21.867 1.00 88.88 92 VAL A C 1
ATOM 774 O O . VAL A 1 92 ? 29.981 -10.762 -22.468 1.00 88.88 92 VAL A O 1
ATOM 777 N N . ASN A 1 93 ? 31.742 -9.403 -22.186 1.00 87.69 93 ASN A N 1
ATOM 778 C CA . ASN A 1 93 ? 31.373 -8.504 -23.281 1.00 87.69 93 ASN A CA 1
ATOM 779 C C . ASN A 1 93 ? 31.356 -9.173 -24.642 1.00 87.69 93 ASN A C 1
ATOM 781 O O . ASN A 1 93 ? 30.423 -8.938 -25.407 1.00 87.69 93 ASN A O 1
ATOM 785 N N . VAL A 1 94 ? 32.345 -10.008 -24.962 1.00 88.81 94 VAL A N 1
ATOM 786 C CA . VAL A 1 94 ? 32.345 -10.765 -26.224 1.00 88.81 94 VAL A CA 1
ATOM 787 C C . VAL A 1 94 ? 31.082 -11.625 -26.322 1.00 88.81 94 VAL A C 1
ATOM 789 O O . VAL A 1 94 ? 30.381 -11.572 -27.331 1.00 88.81 94 VAL A O 1
ATOM 792 N N . VAL A 1 95 ? 30.738 -12.338 -25.245 1.00 89.88 95 VAL A N 1
ATOM 793 C CA . VAL A 1 95 ? 29.526 -13.170 -25.162 1.00 89.88 95 VAL A CA 1
ATOM 794 C C . VAL A 1 95 ? 28.255 -12.334 -25.343 1.00 89.88 95 VAL A C 1
ATOM 796 O O . VAL A 1 95 ? 27.391 -12.702 -26.137 1.00 89.88 95 VAL A O 1
ATOM 799 N N . ILE A 1 96 ? 28.135 -11.198 -24.650 1.00 89.38 96 ILE A N 1
ATOM 800 C CA . ILE A 1 96 ? 26.957 -10.324 -24.753 1.00 89.38 96 ILE A CA 1
ATOM 801 C C . ILE A 1 96 ? 26.831 -9.732 -26.160 1.00 89.38 96 ILE A C 1
ATOM 803 O O . ILE A 1 96 ? 25.735 -9.729 -26.713 1.00 89.38 96 ILE A O 1
ATOM 807 N N . ASN A 1 97 ? 27.928 -9.275 -26.768 1.00 88.69 97 ASN A N 1
ATOM 808 C CA . ASN A 1 97 ? 27.892 -8.694 -28.110 1.00 88.69 97 ASN A CA 1
ATOM 809 C C . ASN A 1 97 ? 27.467 -9.720 -29.171 1.00 88.69 97 ASN A C 1
ATOM 811 O O . ASN A 1 97 ? 26.646 -9.398 -30.029 1.00 88.69 97 ASN A O 1
ATOM 815 N N . LEU A 1 98 ? 27.965 -10.959 -29.082 1.00 89.12 98 LEU A N 1
ATOM 816 C CA . LEU A 1 98 ? 27.533 -12.056 -29.955 1.00 89.12 98 LEU A CA 1
ATOM 817 C C . LEU A 1 98 ? 26.047 -12.379 -29.762 1.00 89.12 98 LEU A C 1
ATOM 819 O O . LEU A 1 98 ? 25.318 -12.539 -30.739 1.00 89.12 98 LEU A O 1
ATOM 823 N N . LEU A 1 99 ? 25.571 -12.419 -28.512 1.00 89.56 99 LEU A N 1
ATOM 824 C CA . LEU A 1 99 ? 24.149 -12.631 -28.231 1.00 89.56 99 LEU A CA 1
ATOM 825 C C . LEU A 1 99 ? 23.288 -11.518 -28.818 1.00 89.56 99 LEU A C 1
ATOM 827 O O . LEU A 1 99 ? 22.295 -11.806 -29.474 1.00 89.56 99 LEU A O 1
ATOM 831 N N . LEU A 1 100 ? 23.660 -10.256 -28.621 1.00 88.88 100 LEU A N 1
ATOM 832 C CA . LEU A 1 100 ? 22.894 -9.126 -29.141 1.00 88.88 100 LEU A CA 1
ATOM 833 C C . LEU A 1 100 ? 22.871 -9.097 -30.664 1.00 88.88 100 LEU A C 1
ATOM 835 O O . LEU A 1 100 ? 21.808 -8.861 -31.233 1.00 88.88 100 LEU A O 1
ATOM 839 N N . LYS A 1 101 ? 23.996 -9.404 -31.318 1.00 88.88 101 LYS A N 1
ATOM 840 C CA . LYS A 1 101 ? 24.042 -9.570 -32.773 1.00 88.88 101 LYS A CA 1
ATOM 841 C C . LYS A 1 101 ? 23.027 -10.623 -33.229 1.00 88.88 101 LYS A C 1
ATOM 843 O O . LYS A 1 101 ? 22.139 -10.297 -34.011 1.00 88.88 101 LYS A O 1
ATOM 848 N N . LEU A 1 102 ? 23.077 -11.833 -32.662 1.00 88.44 102 LEU A N 1
ATOM 849 C CA . LEU A 1 102 ? 22.125 -12.902 -32.988 1.00 88.44 102 LEU A CA 1
ATOM 850 C C . LEU A 1 102 ? 20.672 -12.479 -32.758 1.00 88.44 102 LEU A C 1
ATOM 852 O O . LEU A 1 102 ? 19.817 -12.705 -33.610 1.00 88.44 102 LEU A O 1
ATOM 856 N N . LEU A 1 103 ? 20.382 -11.858 -31.613 1.00 88.88 103 LEU A N 1
ATOM 857 C CA . LEU A 1 103 ? 19.032 -11.417 -31.271 1.00 88.88 103 LEU A CA 1
ATOM 858 C C . LEU A 1 103 ? 18.512 -10.374 -32.265 1.00 88.88 103 LEU A C 1
ATOM 860 O O . LEU A 1 103 ? 17.373 -10.484 -32.720 1.00 88.88 103 LEU A O 1
ATOM 864 N N . PHE A 1 104 ? 19.339 -9.402 -32.649 1.00 87.81 104 PHE A N 1
ATOM 865 C CA . PHE A 1 104 ? 18.938 -8.338 -33.568 1.00 87.81 104 PHE A CA 1
ATOM 866 C C . PHE A 1 104 ? 18.870 -8.794 -35.028 1.00 87.81 104 PHE A C 1
ATOM 868 O O . PHE A 1 104 ? 18.041 -8.279 -35.777 1.00 87.81 104 PHE A O 1
ATOM 875 N N . GLU A 1 105 ? 19.643 -9.804 -35.425 1.00 88.12 105 GLU A N 1
ATOM 876 C CA . GLU A 1 105 ? 19.598 -10.400 -36.769 1.00 88.12 105 GLU A CA 1
ATOM 877 C C . GLU A 1 105 ? 18.530 -11.501 -36.914 1.00 88.12 105 GLU A C 1
ATOM 879 O O . GLU A 1 105 ? 18.176 -11.886 -38.026 1.00 88.12 105 GLU A O 1
ATOM 884 N N . SER A 1 106 ? 17.960 -11.987 -35.807 1.00 85.75 106 SER A N 1
ATOM 885 C CA . SER A 1 106 ? 17.022 -13.119 -35.804 1.00 85.75 106 SER A CA 1
ATOM 886 C C . SER A 1 106 ? 15.662 -12.861 -36.464 1.00 85.75 106 SER A C 1
ATOM 888 O O . SER A 1 106 ? 14.920 -13.798 -36.739 1.00 85.75 106 SER A O 1
ATOM 890 N N . GLY A 1 107 ? 15.282 -11.603 -36.697 1.00 84.62 107 GLY A N 1
ATOM 891 C CA . GLY A 1 107 ? 13.908 -11.265 -37.093 1.00 84.62 107 GLY A CA 1
ATOM 892 C C . GLY A 1 107 ? 12.898 -11.339 -35.937 1.00 84.62 107 GLY A C 1
ATOM 893 O O . GLY A 1 107 ? 11.694 -11.422 -36.177 1.00 84.62 107 GLY A O 1
ATOM 894 N N . ALA A 1 108 ? 13.369 -11.317 -34.683 1.00 89.44 108 ALA A N 1
ATOM 895 C CA . ALA A 1 108 ? 12.527 -11.084 -33.512 1.00 89.44 108 ALA A CA 1
ATOM 896 C C . ALA A 1 108 ? 11.724 -9.780 -33.640 1.00 89.44 108 ALA A C 1
ATOM 898 O O . ALA A 1 108 ? 12.134 -8.846 -34.324 1.00 89.44 108 ALA A O 1
ATOM 899 N N . VAL A 1 109 ? 10.595 -9.707 -32.932 1.00 91.31 109 VAL A N 1
ATOM 900 C CA . VAL A 1 109 ? 9.767 -8.496 -32.821 1.00 91.31 109 VAL A CA 1
ATOM 901 C C . VAL A 1 109 ? 9.493 -8.263 -31.344 1.00 91.31 109 VAL A C 1
ATOM 903 O O . VAL A 1 109 ? 8.686 -8.992 -30.754 1.00 91.31 109 VAL A O 1
ATOM 906 N N . LEU A 1 110 ? 10.180 -7.278 -30.769 1.00 92.56 110 LEU A N 1
ATOM 907 C CA . LEU A 1 110 ? 10.174 -6.981 -29.343 1.00 92.56 110 LEU A CA 1
ATOM 908 C C . LEU A 1 110 ? 8.914 -6.216 -28.925 1.00 92.56 110 LEU A C 1
ATOM 910 O O . LEU A 1 110 ? 8.414 -5.352 -29.644 1.00 92.56 110 LEU A O 1
ATOM 914 N N . HIS A 1 111 ? 8.439 -6.530 -27.724 1.00 93.44 111 HIS A N 1
ATOM 915 C CA . HIS A 1 111 ? 7.373 -5.826 -27.015 1.00 93.44 111 HIS A CA 1
ATOM 916 C C . HIS A 1 111 ? 7.916 -4.981 -25.864 1.00 93.44 111 HIS A C 1
ATOM 918 O O . HIS A 1 111 ? 7.360 -3.916 -25.579 1.00 93.44 111 HIS A O 1
ATOM 924 N N . LYS A 1 112 ? 9.016 -5.421 -25.242 1.00 93.56 112 LYS A N 1
ATOM 925 C CA . LYS A 1 112 ? 9.685 -4.710 -24.156 1.00 93.56 112 LYS A CA 1
ATOM 926 C C . LYS A 1 112 ? 11.195 -4.669 -24.355 1.00 93.56 112 LYS A C 1
ATOM 928 O O . LYS A 1 112 ? 11.817 -5.683 -24.672 1.00 93.56 112 LYS A O 1
ATOM 933 N N . LEU A 1 113 ? 11.765 -3.492 -24.130 1.00 92.12 113 LEU A N 1
ATOM 934 C CA . LEU A 1 113 ? 13.196 -3.238 -24.202 1.00 92.12 113 LEU A CA 1
ATOM 935 C C . LEU A 1 113 ? 13.638 -2.470 -22.957 1.00 92.12 113 LEU A C 1
ATOM 937 O O . LEU A 1 113 ? 13.155 -1.368 -22.707 1.00 92.12 113 LEU A O 1
ATOM 941 N N . ASP A 1 114 ? 14.555 -3.058 -22.199 1.00 90.81 114 ASP A N 1
ATOM 942 C CA . ASP A 1 114 ? 15.164 -2.458 -21.018 1.00 90.81 114 ASP A CA 1
ATOM 943 C C . ASP A 1 114 ? 16.675 -2.332 -21.234 1.00 90.81 114 ASP A C 1
ATOM 945 O O . ASP A 1 114 ? 17.406 -3.330 -21.314 1.00 90.81 114 ASP A O 1
ATOM 949 N N . LEU A 1 115 ? 17.110 -1.084 -21.407 1.00 86.75 115 LEU A N 1
ATOM 950 C CA . LEU A 1 115 ? 18.491 -0.712 -21.653 1.00 86.75 115 LEU A CA 1
ATOM 951 C C . LEU A 1 115 ? 19.068 -0.060 -20.406 1.00 86.75 115 LEU A C 1
ATOM 953 O O . LEU A 1 115 ? 18.666 1.037 -20.029 1.00 86.75 115 LEU A O 1
ATOM 957 N N . SER A 1 116 ? 20.085 -0.689 -19.835 1.00 77.75 116 SER A N 1
ATOM 958 C CA . SER A 1 116 ? 20.951 -0.044 -18.861 1.00 77.75 116 SER A CA 1
ATOM 959 C C . SER A 1 116 ? 22.396 -0.340 -19.216 1.00 77.75 116 SER A C 1
ATOM 961 O O . SER A 1 116 ? 22.749 -1.469 -19.572 1.00 77.75 116 SER A O 1
ATOM 963 N N . PHE A 1 117 ? 23.208 0.707 -19.191 1.00 71.81 117 PHE A N 1
ATOM 964 C CA . PHE A 1 117 ? 24.594 0.668 -19.627 1.00 71.81 117 PHE A CA 1
ATOM 965 C C . PHE A 1 117 ? 25.492 0.689 -18.396 1.00 71.81 117 PHE A C 1
ATOM 967 O O . PHE A 1 117 ? 25.528 1.677 -17.667 1.00 71.81 117 PHE A O 1
ATOM 974 N N . SER A 1 118 ? 26.191 -0.420 -18.152 1.00 67.88 118 SER A N 1
ATOM 975 C CA . SER A 1 118 ? 27.122 -0.567 -17.037 1.00 67.88 118 SER A CA 1
ATOM 976 C C . SER A 1 118 ? 28.561 -0.302 -17.482 1.00 67.88 118 SER A C 1
ATOM 978 O O . SER A 1 118 ? 28.899 -0.431 -18.659 1.00 67.88 118 SER A O 1
ATOM 980 N N . LYS A 1 119 ? 29.445 -0.003 -16.519 1.00 66.38 119 LYS A N 1
ATOM 981 C CA . LYS A 1 119 ? 30.899 0.133 -16.740 1.00 66.38 119 LYS A CA 1
ATOM 982 C C . LYS A 1 119 ? 31.510 -1.058 -17.473 1.00 66.38 119 LYS A C 1
ATOM 984 O O . LYS A 1 119 ? 32.500 -0.918 -18.184 1.00 66.38 119 LYS A O 1
ATOM 989 N N . SER A 1 120 ? 30.948 -2.237 -17.238 1.00 64.94 120 SER A N 1
ATOM 990 C CA . SER A 1 120 ? 31.471 -3.477 -17.773 1.00 64.94 120 SER A CA 1
ATOM 991 C C . SER A 1 120 ? 30.980 -3.760 -19.182 1.00 64.94 120 SER A C 1
ATOM 993 O O . SER A 1 120 ? 31.563 -4.661 -19.751 1.00 64.94 120 SER A O 1
ATOM 995 N N . LEU A 1 121 ? 29.995 -3.039 -19.747 1.00 71.50 121 LEU A N 1
ATOM 996 C CA . LEU A 1 121 ? 29.376 -3.361 -21.039 1.00 71.50 121 LEU A CA 1
ATOM 997 C C . LEU A 1 121 ? 29.746 -2.383 -22.166 1.00 71.50 121 LEU A C 1
ATOM 999 O O . LEU A 1 121 ? 29.301 -1.235 -22.203 1.00 71.50 121 LEU A O 1
ATOM 1003 N N . GLU A 1 122 ? 30.483 -2.882 -23.158 1.00 76.81 122 GLU A N 1
ATOM 1004 C CA . GLU A 1 122 ? 30.835 -2.128 -24.364 1.00 76.81 122 GLU A CA 1
ATOM 1005 C C . GLU A 1 122 ? 30.160 -2.724 -25.606 1.00 76.81 122 GLU A C 1
ATOM 1007 O O . GLU A 1 122 ? 30.427 -3.869 -25.971 1.00 76.81 122 GLU A O 1
ATOM 1012 N N . PHE A 1 123 ? 29.279 -1.960 -26.262 1.00 75.81 123 PHE A N 1
ATOM 1013 C CA . PHE A 1 123 ? 28.718 -2.353 -27.554 1.00 75.81 123 PHE A CA 1
ATOM 1014 C C . PHE A 1 123 ? 29.695 -2.122 -28.689 1.00 75.81 123 PHE A C 1
ATOM 1016 O O . PHE A 1 123 ? 30.192 -1.014 -28.884 1.00 75.81 123 PHE A O 1
ATOM 1023 N N . LYS A 1 124 ? 29.895 -3.164 -29.492 1.00 80.88 124 LYS A N 1
ATOM 1024 C CA . LYS A 1 124 ? 30.645 -3.040 -30.729 1.00 80.88 124 LYS A CA 1
ATOM 1025 C C . LYS A 1 124 ? 29.794 -2.391 -31.833 1.00 80.88 124 LYS A C 1
ATOM 1027 O O . LYS A 1 124 ? 28.581 -2.629 -31.890 1.00 80.88 124 LYS A O 1
ATOM 1032 N N . PRO A 1 125 ? 30.404 -1.609 -32.744 1.00 76.94 125 PRO A N 1
ATOM 1033 C CA . PRO A 1 125 ? 29.686 -0.902 -33.803 1.00 76.94 125 PRO A CA 1
ATOM 1034 C C . PRO A 1 125 ? 28.793 -1.770 -34.702 1.00 76.94 125 PRO A C 1
ATOM 1036 O O . PRO A 1 125 ? 27.774 -1.295 -35.210 1.00 76.94 125 PRO A O 1
ATOM 1039 N N . GLU A 1 126 ? 29.136 -3.047 -34.889 1.00 78.31 126 GLU A N 1
ATOM 1040 C CA . GLU A 1 126 ? 28.389 -3.996 -35.722 1.00 78.31 126 GLU A CA 1
ATOM 1041 C C . GLU A 1 126 ? 26.957 -4.225 -35.209 1.00 78.31 126 GLU A C 1
ATOM 1043 O O . GLU A 1 126 ? 26.035 -4.462 -35.998 1.00 78.31 126 GLU A O 1
ATOM 1048 N N . ILE A 1 127 ? 26.733 -4.078 -33.897 1.00 82.44 127 ILE A N 1
ATOM 1049 C CA . ILE A 1 127 ? 25.399 -4.166 -33.289 1.00 82.44 127 ILE A CA 1
ATOM 1050 C C . ILE A 1 127 ? 24.493 -3.057 -33.829 1.00 82.44 127 ILE A C 1
ATOM 1052 O O . ILE A 1 127 ? 23.349 -3.321 -34.201 1.00 82.44 127 ILE A O 1
ATOM 1056 N N . PHE A 1 128 ? 24.996 -1.823 -33.938 1.00 80.56 128 PHE A N 1
ATOM 1057 C CA . PHE A 1 128 ? 24.201 -0.694 -34.436 1.00 80.56 128 PHE A CA 1
ATOM 1058 C C . PHE A 1 128 ? 23.783 -0.893 -35.892 1.00 80.56 128 PHE A C 1
ATOM 1060 O O . PHE A 1 128 ? 22.669 -0.531 -36.275 1.00 80.56 128 PHE A O 1
ATOM 1067 N N . TYR A 1 129 ? 24.653 -1.510 -36.695 1.00 78.56 129 TYR A N 1
ATOM 1068 C CA . TYR A 1 129 ? 24.343 -1.853 -38.079 1.00 78.56 129 TYR A CA 1
ATOM 1069 C C . TYR A 1 129 ? 23.259 -2.936 -38.174 1.00 78.56 129 TYR A C 1
ATOM 1071 O O . TYR A 1 129 ? 22.333 -2.814 -38.979 1.00 78.56 129 TYR A O 1
ATOM 1079 N N . SER A 1 130 ? 23.335 -3.950 -37.307 1.00 81.81 130 SER A N 1
ATOM 1080 C CA . SER A 1 130 ? 22.350 -5.039 -37.214 1.00 81.81 130 SER A CA 1
ATOM 1081 C C . SER A 1 130 ? 20.957 -4.506 -36.874 1.00 81.81 130 SER A C 1
ATOM 1083 O O . SER A 1 130 ? 19.974 -4.829 -37.541 1.00 81.81 130 SER A O 1
ATOM 1085 N N . ILE A 1 131 ? 20.884 -3.597 -35.899 1.00 80.88 131 ILE A N 1
ATOM 1086 C CA . ILE A 1 131 ? 19.642 -2.922 -35.510 1.00 80.88 131 ILE A CA 1
ATOM 1087 C C . ILE A 1 131 ? 19.082 -2.087 -36.665 1.00 80.88 131 ILE A C 1
ATOM 1089 O O . ILE A 1 131 ? 17.885 -2.126 -36.940 1.00 80.88 131 ILE A O 1
ATOM 1093 N N . GLY A 1 132 ? 19.945 -1.339 -37.359 1.00 77.12 132 GLY A N 1
ATOM 1094 C CA . GLY A 1 132 ? 19.538 -0.483 -38.472 1.00 77.12 132 GLY A CA 1
ATOM 1095 C C . GLY A 1 132 ? 18.947 -1.243 -39.664 1.00 77.12 132 GLY A C 1
ATOM 1096 O O . GLY A 1 132 ? 18.182 -0.653 -40.420 1.00 77.12 132 GLY A O 1
ATOM 1097 N N . ARG A 1 133 ? 19.275 -2.531 -39.834 1.00 79.62 133 ARG A N 1
ATOM 1098 C CA . ARG A 1 133 ? 18.740 -3.384 -40.910 1.00 79.62 133 ARG A CA 1
ATOM 1099 C C . ARG A 1 133 ? 17.424 -4.076 -40.562 1.00 79.62 133 ARG A C 1
ATOM 1101 O O . ARG A 1 133 ? 16.696 -4.460 -41.474 1.00 79.62 133 ARG A O 1
ATOM 1108 N N . ASN A 1 134 ? 17.122 -4.263 -39.279 1.00 79.56 134 ASN A N 1
ATOM 1109 C CA . ASN A 1 134 ? 15.925 -4.974 -38.843 1.00 79.56 134 ASN A CA 1
ATOM 1110 C C . ASN A 1 134 ? 14.818 -3.993 -38.429 1.00 79.56 134 ASN A C 1
ATOM 1112 O O . ASN A 1 134 ? 14.566 -3.764 -37.247 1.00 79.56 134 ASN A O 1
ATOM 1116 N N . GLU A 1 135 ? 14.131 -3.424 -39.422 1.00 77.50 135 GLU A N 1
ATOM 1117 C CA . GLU A 1 135 ? 13.036 -2.464 -39.206 1.00 77.50 135 GLU A CA 1
ATOM 1118 C C . GLU A 1 135 ? 11.864 -3.061 -38.407 1.00 77.50 135 GLU A C 1
ATOM 1120 O O . GLU A 1 135 ? 11.162 -2.349 -37.690 1.00 77.50 135 GLU A O 1
ATOM 1125 N N . GLN A 1 136 ? 11.658 -4.381 -38.484 1.00 84.62 136 GLN A N 1
ATOM 1126 C CA . GLN A 1 136 ? 10.562 -5.048 -37.779 1.00 84.62 136 GLN A CA 1
ATOM 1127 C C . GLN A 1 136 ? 10.829 -5.220 -36.282 1.00 84.62 136 GLN A C 1
ATOM 1129 O O . GLN A 1 136 ? 9.865 -5.333 -35.518 1.00 84.62 136 GLN A O 1
ATOM 1134 N N . LEU A 1 137 ? 12.098 -5.186 -35.854 1.00 87.25 137 LEU A N 1
ATOM 1135 C CA . LEU A 1 137 ? 12.524 -5.502 -34.490 1.00 87.25 137 LEU A CA 1
ATOM 1136 C C . LEU A 1 137 ? 11.770 -4.710 -33.422 1.00 87.25 137 LEU A C 1
ATOM 1138 O O . LEU A 1 137 ? 11.348 -5.279 -32.417 1.00 87.25 137 LEU A O 1
ATOM 1142 N N . PHE A 1 138 ? 11.565 -3.415 -33.657 1.00 87.88 138 PHE A N 1
ATOM 1143 C CA . PHE A 1 138 ? 10.900 -2.518 -32.709 1.00 87.88 138 PHE A CA 1
ATOM 1144 C C . PHE A 1 138 ? 9.504 -2.079 -33.155 1.00 87.88 138 PHE A C 1
ATOM 1146 O O . PHE A 1 138 ? 8.874 -1.266 -32.484 1.00 87.88 138 PHE A O 1
ATOM 1153 N N . SER A 1 139 ? 8.984 -2.639 -34.251 1.00 88.00 139 SER A N 1
ATOM 1154 C CA . SER A 1 139 ? 7.687 -2.245 -34.822 1.00 88.00 139 SER A CA 1
ATOM 1155 C C . SER A 1 139 ? 6.510 -2.393 -33.845 1.00 88.00 139 SER A C 1
ATOM 1157 O O . SER A 1 139 ? 5.514 -1.682 -33.959 1.00 88.00 139 SER A O 1
ATOM 1159 N N . ARG A 1 140 ? 6.620 -3.292 -32.856 1.00 90.62 140 ARG A N 1
ATOM 1160 C CA . ARG A 1 140 ? 5.605 -3.535 -31.814 1.00 90.62 140 ARG A CA 1
ATOM 1161 C C . ARG A 1 140 ? 6.101 -3.234 -30.397 1.00 90.62 140 ARG A C 1
ATOM 1163 O O . ARG A 1 140 ? 5.531 -3.764 -29.438 1.00 90.62 140 ARG A O 1
ATOM 1170 N N . LEU A 1 141 ? 7.146 -2.420 -30.268 1.00 92.94 141 LEU A N 1
ATOM 1171 C CA . LEU A 1 141 ? 7.725 -2.068 -28.978 1.00 92.94 141 LEU A CA 1
ATOM 1172 C C . LEU A 1 141 ? 6.754 -1.180 -28.191 1.00 92.94 141 LEU A C 1
ATOM 1174 O O . LEU A 1 141 ? 6.445 -0.072 -28.607 1.00 92.94 141 LEU A O 1
ATOM 1178 N N . GLN A 1 142 ? 6.279 -1.667 -27.046 1.00 95.12 142 GLN A N 1
ATOM 1179 C CA . GLN A 1 142 ? 5.302 -0.967 -26.204 1.00 95.12 142 GLN A CA 1
ATOM 1180 C C . GLN A 1 142 ? 5.930 -0.397 -24.933 1.00 95.12 142 GLN A C 1
ATOM 1182 O O . GLN A 1 142 ? 5.531 0.673 -24.474 1.00 95.12 142 GLN A O 1
ATOM 1187 N N . HIS A 1 143 ? 6.911 -1.108 -24.376 1.00 95.81 143 HIS A N 1
ATOM 1188 C CA . HIS A 1 143 ? 7.562 -0.761 -23.119 1.00 95.81 143 HIS A CA 1
ATOM 1189 C C . HIS A 1 143 ? 9.042 -0.486 -23.344 1.00 95.81 143 HIS A C 1
ATOM 1191 O O . HIS A 1 143 ? 9.765 -1.350 -23.845 1.00 95.81 143 HIS A O 1
ATOM 1197 N N . PHE A 1 144 ? 9.490 0.695 -22.937 1.00 94.88 144 PHE A N 1
ATOM 1198 C CA . PHE A 1 144 ? 10.876 1.109 -23.074 1.00 94.88 144 PHE A CA 1
ATOM 1199 C C . PHE A 1 144 ? 11.410 1.651 -21.750 1.00 94.88 144 PHE A C 1
ATOM 1201 O O . PHE A 1 144 ? 10.888 2.636 -21.231 1.00 94.88 144 PHE A O 1
ATOM 1208 N N . THR A 1 145 ? 12.454 1.016 -21.229 1.00 93.94 145 THR A N 1
ATOM 1209 C CA . THR A 1 145 ? 13.214 1.495 -20.073 1.00 93.94 145 THR A CA 1
ATOM 1210 C C . THR A 1 145 ? 14.610 1.886 -20.531 1.00 93.94 145 THR A C 1
ATOM 1212 O O . THR A 1 145 ? 15.259 1.129 -21.257 1.00 93.94 145 THR A O 1
ATOM 1215 N N . LEU A 1 146 ? 15.073 3.053 -20.096 1.00 90.94 146 LEU A N 1
ATOM 1216 C CA . LEU A 1 146 ? 16.425 3.530 -20.338 1.00 90.94 146 LEU A CA 1
ATOM 1217 C C . LEU A 1 146 ? 17.041 4.047 -19.038 1.00 90.94 146 LEU A C 1
ATOM 1219 O O . LEU A 1 146 ? 16.580 5.040 -18.487 1.00 90.94 146 LEU A O 1
ATOM 1223 N N . SER A 1 147 ? 18.125 3.412 -18.613 1.00 86.19 147 SER A N 1
ATOM 1224 C CA . SER A 1 147 ? 18.996 3.855 -17.529 1.00 86.19 147 SER A CA 1
ATOM 1225 C C . SER A 1 147 ? 20.367 4.184 -18.106 1.00 86.19 147 SER A C 1
ATOM 1227 O O . SER A 1 147 ? 21.068 3.297 -18.602 1.00 86.19 147 SER A O 1
ATOM 1229 N N . VAL A 1 148 ? 20.777 5.449 -18.041 1.00 72.69 148 VAL A N 1
ATOM 1230 C CA . VAL A 1 148 ? 22.093 5.863 -18.547 1.00 72.69 148 VAL A CA 1
ATOM 1231 C C . VAL A 1 148 ? 22.989 6.239 -17.385 1.00 72.69 148 VAL A C 1
ATOM 1233 O O . VAL A 1 148 ? 22.817 7.300 -16.799 1.00 72.69 148 VAL A O 1
ATOM 1236 N N . ILE A 1 149 ? 23.972 5.387 -17.090 1.00 70.62 149 ILE A N 1
ATOM 1237 C CA . ILE A 1 149 ? 25.034 5.715 -16.140 1.00 70.62 149 ILE A CA 1
ATOM 1238 C C . ILE A 1 149 ? 26.069 6.582 -16.886 1.00 70.62 149 ILE A C 1
ATOM 1240 O O . ILE A 1 149 ? 26.701 6.088 -17.822 1.00 70.62 149 ILE A O 1
ATOM 1244 N N . PRO A 1 150 ? 26.253 7.860 -16.509 1.00 58.09 150 PRO A N 1
ATOM 1245 C CA . PRO A 1 150 ? 27.019 8.848 -17.277 1.00 58.09 150 PRO A CA 1
ATOM 1246 C C . PRO A 1 150 ? 28.490 8.526 -17.526 1.00 58.09 150 PRO A C 1
ATOM 1248 O O . PRO A 1 150 ? 29.089 9.016 -18.476 1.00 58.09 150 PRO A O 1
ATOM 1251 N N . GLU A 1 151 ? 29.104 7.733 -16.655 1.00 61.22 151 GLU A N 1
ATOM 1252 C CA . GLU A 1 151 ? 30.554 7.547 -16.658 1.00 61.22 151 GLU A CA 1
ATOM 1253 C C . GLU A 1 151 ? 31.067 6.715 -17.849 1.00 61.22 151 GLU A C 1
ATOM 1255 O O . GLU A 1 151 ? 32.270 6.718 -18.112 1.00 61.22 151 GLU A O 1
ATOM 1260 N N . PHE A 1 152 ? 30.194 6.007 -18.588 1.00 64.31 152 PHE A N 1
ATOM 1261 C CA . PHE A 1 152 ? 30.629 5.035 -19.596 1.00 64.31 152 PHE A CA 1
ATOM 1262 C C . PHE A 1 152 ? 29.756 5.017 -20.859 1.00 64.31 152 PHE A C 1
ATOM 1264 O O . PHE A 1 152 ? 28.532 4.952 -20.813 1.00 64.31 152 PHE A O 1
ATOM 1271 N N . ASN A 1 153 ? 30.421 4.978 -22.017 1.00 69.69 153 ASN A N 1
ATOM 1272 C CA . ASN A 1 153 ? 29.849 4.573 -23.303 1.00 69.69 153 ASN A CA 1
ATOM 1273 C C . ASN A 1 153 ? 28.700 5.441 -23.881 1.00 69.69 153 ASN A C 1
ATOM 1275 O O . ASN A 1 153 ? 27.954 4.972 -24.746 1.00 69.69 153 ASN A O 1
ATOM 1279 N N . ILE A 1 154 ? 28.569 6.710 -23.457 1.00 77.00 154 ILE A N 1
ATOM 1280 C CA . ILE A 1 154 ? 27.497 7.639 -23.888 1.00 77.00 154 ILE A CA 1
ATOM 1281 C C . ILE A 1 154 ? 27.393 7.757 -25.415 1.00 77.00 154 ILE A C 1
ATOM 1283 O O . ILE A 1 154 ? 26.287 7.835 -25.952 1.00 77.00 154 ILE A O 1
ATOM 1287 N N . GLU A 1 155 ? 28.514 7.767 -26.137 1.00 80.81 155 GLU A N 1
ATOM 1288 C CA . GLU A 1 155 ? 28.515 7.883 -27.601 1.00 80.81 155 GLU A CA 1
ATOM 1289 C C . GLU A 1 155 ? 27.783 6.714 -28.266 1.00 80.81 155 GLU A C 1
ATOM 1291 O O . GLU A 1 155 ? 26.888 6.918 -29.089 1.00 80.81 155 GLU A O 1
ATOM 1296 N N . ASN A 1 156 ? 28.095 5.489 -27.848 1.00 79.56 156 ASN A N 1
ATOM 1297 C CA . ASN A 1 156 ? 27.456 4.271 -28.335 1.00 79.56 156 ASN A CA 1
ATOM 1298 C C . ASN A 1 156 ? 25.977 4.204 -27.943 1.00 79.56 156 ASN A C 1
ATOM 1300 O O . ASN A 1 156 ? 25.139 3.852 -28.777 1.00 79.56 156 ASN A O 1
ATOM 1304 N N . VAL A 1 157 ? 25.628 4.616 -26.717 1.00 81.75 157 VAL A N 1
ATOM 1305 C CA . VAL A 1 157 ? 24.221 4.772 -26.301 1.00 81.75 157 VAL A CA 1
ATOM 1306 C C . VAL A 1 157 ? 23.507 5.754 -27.225 1.00 81.75 157 VAL A C 1
ATOM 1308 O O . VAL A 1 157 ? 22.426 5.482 -27.741 1.00 81.75 157 VAL A O 1
ATOM 1311 N N . THR A 1 158 ? 24.134 6.893 -27.492 1.00 86.25 158 THR A N 1
ATOM 1312 C CA . THR A 1 158 ? 23.579 7.948 -28.337 1.00 86.25 158 THR A CA 1
ATOM 1313 C C . THR A 1 158 ? 23.375 7.466 -29.773 1.00 86.25 158 THR A C 1
ATOM 1315 O O . THR A 1 158 ? 22.344 7.767 -30.379 1.00 86.25 158 THR A O 1
ATOM 1318 N N . ILE A 1 159 ? 24.321 6.704 -30.333 1.00 86.06 159 ILE A N 1
ATOM 1319 C CA . ILE A 1 159 ? 24.185 6.078 -31.656 1.00 86.06 159 ILE A CA 1
ATOM 1320 C C . ILE A 1 159 ? 23.012 5.094 -31.650 1.00 86.06 159 ILE A C 1
ATOM 1322 O O . ILE A 1 159 ? 22.154 5.178 -32.531 1.00 86.06 159 ILE A O 1
ATOM 1326 N N . PHE A 1 160 ? 22.926 4.227 -30.637 1.00 86.31 160 PHE A N 1
ATOM 1327 C CA . PHE A 1 160 ? 21.820 3.285 -30.478 1.00 86.31 160 PHE A CA 1
ATOM 1328 C C . PHE A 1 160 ? 20.469 4.009 -30.461 1.00 86.31 160 PHE A C 1
ATOM 1330 O O . PHE A 1 160 ? 19.583 3.686 -31.252 1.00 86.31 160 PHE A O 1
ATOM 1337 N N . LEU A 1 161 ? 20.316 5.034 -29.617 1.00 89.19 161 LEU A N 1
ATOM 1338 C CA . LEU A 1 161 ? 19.069 5.793 -29.501 1.00 89.19 161 LEU A CA 1
ATOM 1339 C C . LEU A 1 161 ? 18.725 6.538 -30.795 1.00 89.19 161 LEU A C 1
ATOM 1341 O O . LEU A 1 161 ? 17.556 6.608 -31.161 1.00 89.19 161 LEU A O 1
ATOM 1345 N N . LYS A 1 162 ? 19.720 7.050 -31.533 1.00 89.12 162 LYS A N 1
ATOM 1346 C CA . LYS A 1 162 ? 19.505 7.674 -32.851 1.00 89.12 162 LYS A CA 1
ATOM 1347 C C . LYS A 1 162 ? 18.981 6.682 -33.888 1.00 89.12 162 LYS A C 1
ATOM 1349 O O . LYS A 1 162 ? 18.184 7.084 -34.735 1.00 89.12 162 LYS A O 1
ATOM 1354 N N . VAL A 1 163 ? 19.439 5.429 -33.860 1.00 86.50 163 VAL A N 1
ATOM 1355 C CA . VAL A 1 163 ? 18.917 4.364 -34.732 1.00 86.50 163 VAL A CA 1
ATOM 1356 C C . VAL A 1 163 ? 17.508 3.979 -34.293 1.00 86.50 163 VAL A C 1
ATOM 1358 O O . VAL A 1 163 ? 16.605 3.964 -35.126 1.00 86.50 163 VAL A O 1
ATOM 1361 N N . LEU A 1 164 ? 17.307 3.757 -32.992 1.00 87.00 164 LEU A N 1
ATOM 1362 C CA . LEU A 1 164 ? 16.009 3.416 -32.416 1.00 87.00 164 LEU A CA 1
ATOM 1363 C C . LEU A 1 164 ? 14.953 4.461 -32.803 1.00 87.00 164 LEU A C 1
ATOM 1365 O O . LEU A 1 164 ? 13.956 4.106 -33.420 1.00 87.00 164 LEU A O 1
ATOM 1369 N N . ALA A 1 165 ? 15.227 5.749 -32.565 1.00 87.94 165 ALA A N 1
ATOM 1370 C CA . ALA A 1 165 ? 14.334 6.880 -32.838 1.00 87.94 165 ALA A CA 1
ATOM 1371 C C . ALA A 1 165 ? 13.852 7.008 -34.296 1.00 87.94 165 ALA A C 1
ATOM 1373 O O . ALA A 1 165 ? 12.937 7.784 -34.565 1.00 87.94 165 ALA A O 1
ATOM 1374 N N . LYS A 1 166 ? 14.476 6.313 -35.257 1.00 84.00 166 LYS A N 1
ATOM 1375 C CA . LYS A 1 166 ? 14.015 6.289 -36.655 1.00 84.00 166 LYS A CA 1
ATOM 1376 C C . LYS A 1 166 ? 12.881 5.294 -36.891 1.00 84.00 166 LYS A C 1
ATOM 1378 O O . LYS A 1 166 ? 12.107 5.500 -37.817 1.00 84.00 166 LYS A O 1
ATOM 1383 N N . ASN A 1 167 ? 12.794 4.254 -36.066 1.00 78.56 167 ASN A N 1
ATOM 1384 C CA . ASN A 1 167 ? 12.001 3.056 -36.340 1.00 78.56 167 ASN A CA 1
ATOM 1385 C C . ASN A 1 167 ? 10.906 2.799 -35.287 1.00 78.56 167 ASN A C 1
ATOM 1387 O O . ASN A 1 167 ? 10.290 1.736 -35.312 1.00 78.56 167 ASN A O 1
ATOM 1391 N N . ILE A 1 168 ? 10.671 3.734 -34.352 1.00 88.12 168 ILE A N 1
ATOM 1392 C CA . ILE A 1 168 ? 9.698 3.556 -33.262 1.00 88.12 168 ILE A CA 1
ATOM 1393 C C . ILE A 1 168 ? 8.656 4.672 -33.180 1.00 88.12 168 ILE A C 1
ATOM 1395 O O . ILE A 1 168 ? 8.977 5.855 -33.032 1.00 88.12 168 ILE A O 1
ATOM 1399 N N . THR A 1 169 ? 7.393 4.260 -33.204 1.00 90.94 169 THR A N 1
ATOM 1400 C CA . THR A 1 169 ? 6.228 5.132 -32.996 1.00 90.94 169 THR A CA 1
ATOM 1401 C C . THR A 1 169 ? 5.214 4.542 -32.012 1.00 90.94 169 THR A C 1
ATOM 1403 O O . THR A 1 169 ? 4.214 5.180 -31.695 1.00 90.94 169 THR A O 1
ATOM 1406 N N . THR A 1 170 ? 5.456 3.328 -31.510 1.00 93.81 170 THR A N 1
ATOM 1407 C CA . THR A 1 170 ? 4.454 2.515 -30.811 1.00 93.81 170 THR A CA 1
ATOM 1408 C C . THR A 1 170 ? 4.643 2.428 -29.294 1.00 93.81 170 THR A C 1
ATOM 1410 O O . THR A 1 170 ? 3.847 1.752 -28.642 1.00 93.81 170 THR A O 1
ATOM 1413 N N . ILE A 1 171 ? 5.631 3.118 -28.705 1.00 95.50 171 ILE A N 1
ATOM 1414 C CA . ILE A 1 171 ? 5.861 3.088 -27.252 1.00 95.50 171 ILE A CA 1
ATOM 1415 C C . ILE A 1 171 ? 4.667 3.718 -26.536 1.00 95.50 171 ILE A C 1
ATOM 1417 O O . ILE A 1 171 ? 4.368 4.898 -26.710 1.00 95.50 171 ILE A O 1
ATOM 1421 N N . SER A 1 172 ? 4.039 2.937 -25.659 1.00 96.81 172 SER A N 1
ATOM 1422 C CA . SER A 1 172 ? 2.951 3.388 -24.792 1.00 96.81 172 SER A CA 1
ATOM 1423 C C . SER A 1 172 ? 3.398 3.622 -23.350 1.00 96.81 172 SER A C 1
ATOM 1425 O O . SER A 1 172 ? 2.719 4.332 -22.607 1.00 96.81 172 SER A O 1
ATOM 1427 N N . SER A 1 173 ? 4.537 3.060 -22.940 1.00 97.88 173 SER A N 1
ATOM 1428 C CA . SER A 1 173 ? 5.082 3.185 -21.590 1.00 97.88 173 SER A CA 1
ATOM 1429 C C . SER A 1 173 ? 6.596 3.370 -21.632 1.00 97.88 173 SER A C 1
ATOM 1431 O O . SER A 1 173 ? 7.321 2.500 -22.119 1.00 97.88 173 SER A O 1
ATOM 1433 N N . MET A 1 174 ? 7.060 4.498 -21.101 1.00 97.12 174 MET A N 1
ATOM 1434 C CA . MET A 1 174 ? 8.470 4.876 -21.066 1.00 97.12 174 MET A CA 1
ATOM 1435 C C . MET A 1 174 ? 8.937 5.094 -19.623 1.00 97.12 174 MET A C 1
ATOM 1437 O O . MET A 1 174 ? 8.274 5.806 -18.872 1.00 97.12 174 MET A O 1
ATOM 1441 N N . LYS A 1 175 ? 10.080 4.510 -19.251 1.00 96.12 175 LYS A N 1
ATOM 1442 C CA . LYS A 1 175 ? 10.795 4.779 -17.997 1.00 96.12 175 LYS A CA 1
ATOM 1443 C C . LYS A 1 175 ? 12.199 5.295 -18.305 1.00 96.12 175 LYS A C 1
ATOM 1445 O O . LYS A 1 175 ? 12.917 4.664 -19.079 1.00 96.12 175 LYS A O 1
ATOM 1450 N N . LEU A 1 176 ? 12.589 6.407 -17.694 1.00 93.38 176 LEU A N 1
ATOM 1451 C CA . LEU A 1 176 ? 13.916 7.003 -17.809 1.00 93.38 176 LEU A CA 1
ATOM 1452 C C . LEU A 1 176 ? 14.562 7.112 -16.427 1.00 93.38 176 LEU A C 1
ATOM 1454 O O . LEU A 1 176 ? 13.933 7.619 -15.506 1.00 93.38 176 LEU A O 1
ATOM 1458 N N . GLU A 1 177 ? 15.816 6.689 -16.304 1.00 89.94 177 GLU A N 1
ATOM 1459 C CA . GLU A 1 177 ? 16.642 6.893 -15.111 1.00 89.94 177 GLU A CA 1
ATOM 1460 C C . GLU A 1 177 ? 17.819 7.810 -15.484 1.00 89.94 177 GLU A C 1
ATOM 1462 O O . GLU A 1 177 ? 18.605 7.495 -16.388 1.00 89.94 177 GLU A O 1
ATOM 1467 N N . ILE A 1 178 ? 17.896 8.976 -14.836 1.00 84.81 178 ILE A N 1
ATOM 1468 C CA . ILE A 1 178 ? 18.855 10.056 -15.108 1.00 84.81 178 ILE A CA 1
ATOM 1469 C C . ILE A 1 178 ? 19.716 10.284 -13.867 1.00 84.81 178 ILE A C 1
ATOM 1471 O O . ILE A 1 178 ? 19.191 10.404 -12.770 1.00 84.81 178 ILE A O 1
ATOM 1475 N N . TYR A 1 179 ? 21.028 10.413 -14.049 1.00 79.12 179 TYR A N 1
ATOM 1476 C CA . TYR A 1 179 ? 21.995 10.635 -12.971 1.00 79.12 179 TYR A CA 1
ATOM 1477 C C . TYR A 1 179 ? 22.574 12.056 -13.047 1.00 79.12 179 TYR A C 1
ATOM 1479 O O . TYR A 1 179 ? 22.875 12.537 -14.140 1.00 79.12 179 TYR A O 1
ATOM 1487 N N . SER A 1 180 ? 22.760 12.715 -11.897 1.00 67.00 180 SER A N 1
ATOM 1488 C CA . SER A 1 180 ? 23.109 14.147 -11.798 1.00 67.00 180 SER A CA 1
ATOM 1489 C C . SER A 1 180 ? 24.595 14.510 -11.957 1.00 67.00 180 SER A C 1
ATOM 1491 O O . SER A 1 180 ? 24.939 15.692 -11.912 1.00 67.00 180 SER A O 1
ATOM 1493 N N . TYR A 1 181 ? 25.496 13.542 -12.157 1.00 63.88 181 TYR A N 1
ATOM 1494 C CA . TYR A 1 181 ? 26.931 13.818 -12.197 1.00 63.88 181 TYR A CA 1
ATOM 1495 C C . TYR A 1 181 ? 27.499 13.890 -13.638 1.00 63.88 181 TYR A C 1
ATOM 1497 O O . TYR A 1 181 ? 27.494 12.892 -14.357 1.00 63.88 181 TYR A O 1
ATOM 1505 N N . TYR A 1 182 ? 28.102 15.040 -13.991 1.00 58.03 182 TYR A N 1
ATOM 1506 C CA . TYR A 1 182 ? 29.158 15.231 -15.020 1.00 58.03 182 TYR A CA 1
ATOM 1507 C C . TYR A 1 182 ? 28.776 15.662 -16.474 1.00 58.03 182 TYR A C 1
ATOM 1509 O O . TYR A 1 182 ? 27.651 16.044 -16.755 1.00 58.03 182 TYR A O 1
ATOM 1517 N N . GLU A 1 183 ? 29.796 15.749 -17.353 1.00 55.62 183 GLU A N 1
ATOM 1518 C CA . GLU A 1 183 ? 30.057 16.747 -18.428 1.00 55.62 183 GLU A CA 1
ATOM 1519 C C . GLU A 1 183 ? 28.936 17.149 -19.434 1.00 55.62 183 GLU A C 1
ATOM 1521 O O . GLU A 1 183 ? 28.444 16.308 -20.180 1.00 55.62 183 GLU A O 1
ATOM 1526 N N . PRO A 1 184 ? 28.674 18.456 -19.670 1.00 60.00 184 PRO A N 1
ATOM 1527 C CA . PRO A 1 184 ? 27.522 18.942 -20.459 1.00 60.00 184 PRO A CA 1
ATOM 1528 C C . PRO A 1 184 ? 27.400 18.490 -21.933 1.00 60.00 184 PRO A C 1
ATOM 1530 O O . PRO A 1 184 ? 26.294 18.374 -22.460 1.00 60.00 184 PRO A O 1
ATOM 1533 N N . GLN A 1 185 ? 28.505 18.279 -22.661 1.00 64.44 185 GLN A N 1
ATOM 1534 C CA . GLN A 1 185 ? 28.445 18.211 -24.135 1.00 64.44 185 GLN A CA 1
ATOM 1535 C C . GLN A 1 185 ? 27.913 16.878 -24.685 1.00 64.44 185 GLN A C 1
ATOM 1537 O O . GLN A 1 185 ? 27.083 16.876 -25.599 1.00 64.44 185 GLN A O 1
ATOM 1542 N N . LEU A 1 186 ? 28.358 15.742 -24.137 1.00 64.88 186 LEU A N 1
ATOM 1543 C CA . LEU A 1 186 ? 27.923 14.410 -24.588 1.00 64.88 186 LEU A CA 1
ATOM 1544 C C . LEU A 1 186 ? 26.459 14.132 -24.213 1.00 64.88 186 LEU A C 1
ATOM 1546 O O . LEU A 1 186 ? 25.729 13.481 -24.967 1.00 64.88 186 LEU A O 1
ATOM 1550 N N . PHE A 1 187 ? 25.992 14.711 -23.109 1.00 74.81 187 PHE A N 1
ATOM 1551 C CA . PHE A 1 187 ? 24.607 14.603 -22.668 1.00 74.81 187 PHE A CA 1
ATOM 1552 C C . PHE A 1 187 ? 23.621 15.323 -23.584 1.00 74.81 187 PHE A C 1
ATOM 1554 O O . PHE A 1 187 ? 22.538 14.795 -23.831 1.00 74.81 187 PHE A O 1
ATOM 1561 N N . HIS A 1 188 ? 23.982 16.464 -24.178 1.00 80.88 188 HIS A N 1
ATOM 1562 C CA . HIS A 1 188 ? 23.078 17.146 -25.106 1.00 80.88 188 HIS A CA 1
ATOM 1563 C C . HIS A 1 188 ? 22.677 16.260 -26.292 1.00 80.88 188 HIS A C 1
ATOM 1565 O O . HIS A 1 188 ? 21.498 16.207 -26.646 1.00 80.88 188 HIS A O 1
ATOM 1571 N N . SER A 1 189 ? 23.617 15.521 -26.897 1.00 84.94 189 SER A N 1
ATOM 1572 C CA . SER A 1 189 ? 23.265 14.630 -28.012 1.00 84.94 189 SER A CA 1
ATOM 1573 C C . SER A 1 189 ? 22.451 13.416 -27.558 1.00 84.94 189 SER A C 1
ATOM 1575 O O . SER A 1 189 ? 21.625 12.936 -28.343 1.00 84.94 189 SER A O 1
ATOM 1577 N N . LEU A 1 190 ? 22.689 12.914 -26.345 1.00 86.38 190 LEU A N 1
ATOM 1578 C CA . LEU A 1 190 ? 21.927 11.821 -25.746 1.00 86.38 190 LEU A CA 1
ATOM 1579 C C . LEU A 1 190 ? 20.476 12.254 -25.489 1.00 86.38 190 LEU A C 1
ATOM 1581 O O . LEU A 1 190 ? 19.547 11.651 -26.026 1.00 86.38 190 LEU A O 1
ATOM 1585 N N . PHE A 1 191 ? 20.276 13.342 -24.744 1.00 88.06 191 PHE A N 1
ATOM 1586 C CA . PHE A 1 191 ? 18.953 13.878 -24.424 1.00 88.06 191 PHE A CA 1
ATOM 1587 C C . PHE A 1 191 ? 18.197 14.363 -25.656 1.00 88.06 191 PHE A C 1
ATOM 1589 O O . PHE A 1 191 ? 16.982 14.193 -25.742 1.00 88.06 191 PHE A O 1
ATOM 1596 N N . HIS A 1 192 ? 18.900 14.867 -26.671 1.00 90.12 192 HIS A N 1
ATOM 1597 C CA . HIS A 1 192 ? 18.287 15.149 -27.964 1.00 90.12 192 HIS A CA 1
ATOM 1598 C C . HIS A 1 192 ? 17.744 13.873 -28.634 1.00 90.12 192 HIS A C 1
ATOM 1600 O O . HIS A 1 192 ? 16.665 13.896 -29.231 1.00 90.12 192 HIS A O 1
ATOM 1606 N N . ALA A 1 193 ? 18.454 12.741 -28.539 1.00 91.38 193 ALA A N 1
ATOM 1607 C CA . ALA A 1 193 ? 17.956 11.464 -29.052 1.00 91.38 193 ALA A CA 1
ATOM 1608 C C . ALA A 1 193 ? 16.738 10.966 -28.253 1.00 91.38 193 ALA A C 1
ATOM 1610 O O . ALA A 1 193 ? 15.747 10.571 -28.865 1.00 91.38 193 ALA A O 1
ATOM 1611 N N . ILE A 1 194 ? 16.764 11.068 -26.919 1.00 92.69 194 ILE A N 1
ATOM 1612 C CA . ILE A 1 194 ? 15.625 10.732 -26.043 1.00 92.69 194 ILE A CA 1
ATOM 1613 C C . ILE A 1 194 ? 14.406 11.607 -26.376 1.00 92.69 194 ILE A C 1
ATOM 1615 O O . ILE A 1 194 ? 13.313 11.096 -26.607 1.00 92.69 194 ILE A O 1
ATOM 1619 N N . THR A 1 195 ? 14.607 12.918 -26.505 1.00 94.12 195 THR A N 1
ATOM 1620 C CA . THR A 1 195 ? 13.573 13.884 -26.908 1.00 94.12 195 THR A CA 1
ATOM 1621 C C . THR A 1 195 ? 12.949 13.514 -28.249 1.00 94.12 195 THR A C 1
ATOM 1623 O O . THR A 1 195 ? 11.732 13.587 -28.417 1.00 94.12 195 THR A O 1
ATOM 1626 N N . ARG A 1 196 ? 13.765 13.093 -29.223 1.00 94.56 196 ARG A N 1
ATOM 1627 C CA . ARG A 1 196 ? 13.271 12.648 -30.531 1.00 94.56 196 ARG A CA 1
ATOM 1628 C C . ARG A 1 196 ? 12.412 11.392 -30.417 1.00 94.56 196 ARG A C 1
ATOM 1630 O O . ARG A 1 196 ? 11.401 11.323 -31.107 1.00 94.56 196 ARG A O 1
ATOM 1637 N N . ILE A 1 197 ? 12.796 10.446 -29.557 1.00 94.25 197 ILE A N 1
ATOM 1638 C CA . ILE A 1 197 ? 11.991 9.254 -29.269 1.00 94.25 197 ILE A CA 1
ATOM 1639 C C . ILE A 1 197 ? 10.638 9.674 -28.701 1.00 94.25 197 ILE A C 1
ATOM 1641 O O . ILE A 1 197 ? 9.620 9.304 -29.267 1.00 94.25 197 ILE A O 1
ATOM 1645 N N . ILE A 1 198 ? 10.603 10.488 -27.644 1.00 95.50 198 ILE A N 1
ATOM 1646 C CA . ILE A 1 198 ? 9.343 10.951 -27.033 1.00 95.50 198 ILE A CA 1
ATOM 1647 C C . ILE A 1 198 ? 8.430 11.598 -28.085 1.00 95.50 198 ILE A C 1
ATOM 1649 O O . ILE A 1 198 ? 7.248 11.270 -28.180 1.00 95.50 198 ILE A O 1
ATOM 1653 N N . LYS A 1 199 ? 8.995 12.472 -28.925 1.00 94.38 199 LYS A N 1
ATOM 1654 C CA . LYS A 1 199 ? 8.250 13.197 -29.962 1.00 94.38 199 LYS A CA 1
ATOM 1655 C C . LYS A 1 199 ? 7.738 12.327 -31.106 1.00 94.38 199 LYS A C 1
ATOM 1657 O O . LYS A 1 199 ? 6.800 12.742 -31.778 1.00 94.38 199 LYS A O 1
ATOM 1662 N N . SER A 1 200 ? 8.338 11.165 -31.358 1.00 93.62 200 SER A N 1
ATOM 1663 C CA . SER A 1 200 ? 7.923 10.285 -32.457 1.00 93.62 200 SER A CA 1
ATOM 1664 C C . SER A 1 200 ? 6.811 9.306 -32.084 1.00 93.62 200 SER A C 1
ATOM 1666 O O . SER A 1 200 ? 6.333 8.596 -32.965 1.00 93.62 200 SER A O 1
ATOM 1668 N N . GLN A 1 201 ? 6.403 9.235 -30.812 1.00 94.38 201 GLN A N 1
ATOM 1669 C CA . GLN A 1 201 ? 5.390 8.271 -30.378 1.00 94.38 201 GLN A CA 1
ATOM 1670 C C . GLN A 1 201 ? 3.976 8.724 -30.753 1.00 94.38 201 GLN A C 1
ATOM 1672 O O . GLN A 1 201 ? 3.623 9.889 -30.576 1.00 94.38 201 GLN A O 1
ATOM 1677 N N . GLU A 1 202 ? 3.162 7.787 -31.243 1.00 89.88 202 GLU A N 1
ATOM 1678 C CA . GLU A 1 202 ? 1.768 8.023 -31.631 1.00 89.88 202 GLU A CA 1
ATOM 1679 C C . GLU A 1 202 ? 0.854 8.213 -30.417 1.00 89.88 202 GLU A C 1
ATOM 1681 O O . GLU A 1 202 ? -0.021 9.076 -30.441 1.00 89.88 202 GLU A O 1
ATOM 1686 N N . GLN A 1 203 ? 1.038 7.403 -29.366 1.00 86.56 203 GLN A N 1
ATOM 1687 C CA . GLN A 1 203 ? 0.270 7.490 -28.121 1.00 86.56 203 GLN A CA 1
ATOM 1688 C C . GLN A 1 203 ? 1.098 7.027 -26.919 1.00 86.56 203 GLN A C 1
ATOM 1690 O O . GLN A 1 203 ? 0.937 5.903 -26.429 1.00 86.56 203 GLN A O 1
ATOM 1695 N N . LEU A 1 204 ? 1.956 7.904 -26.397 1.00 96.25 204 LEU A N 1
ATOM 1696 C CA . LEU A 1 204 ? 2.579 7.651 -25.101 1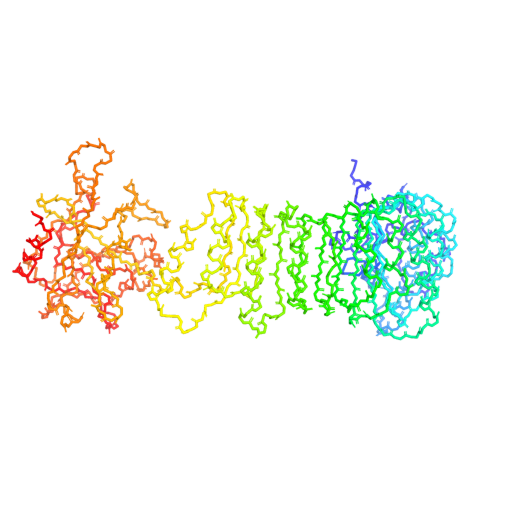.00 96.25 204 LEU A CA 1
ATOM 1697 C C . LEU A 1 204 ? 1.517 7.819 -24.006 1.00 96.25 204 LEU A C 1
ATOM 1699 O O . LEU A 1 204 ? 0.900 8.880 -23.911 1.00 96.25 204 LEU A O 1
ATOM 1703 N N . LYS A 1 205 ? 1.299 6.777 -23.194 1.00 97.44 205 LYS A N 1
ATOM 1704 C CA . LYS A 1 205 ? 0.288 6.759 -22.121 1.00 97.44 205 LYS A CA 1
ATOM 1705 C C . LYS A 1 205 ? 0.894 6.874 -20.732 1.00 97.44 205 LYS A C 1
ATOM 1707 O O . LYS A 1 205 ? 0.282 7.465 -19.851 1.00 97.44 205 LYS A O 1
ATOM 1712 N N . ARG A 1 206 ? 2.078 6.301 -20.521 1.00 98.25 206 ARG A N 1
ATOM 1713 C CA . ARG A 1 206 ? 2.743 6.291 -19.216 1.00 98.25 206 ARG A CA 1
ATOM 1714 C C . ARG A 1 206 ? 4.178 6.757 -19.340 1.00 98.25 206 ARG A C 1
ATOM 1716 O O . ARG A 1 206 ? 4.915 6.249 -20.189 1.00 98.25 206 ARG A O 1
ATOM 1723 N N . PHE A 1 207 ? 4.570 7.672 -18.468 1.00 97.56 207 PHE A N 1
ATOM 1724 C CA . PHE A 1 207 ? 5.934 8.163 -18.374 1.00 97.56 207 PHE A CA 1
ATOM 1725 C C . PHE A 1 207 ? 6.420 8.093 -16.928 1.00 97.56 207 PHE A C 1
ATOM 1727 O O . PHE A 1 207 ? 5.733 8.534 -16.012 1.00 97.56 207 PHE A O 1
ATOM 1734 N N . SER A 1 208 ? 7.605 7.534 -16.724 1.00 97.31 208 SER A N 1
ATOM 1735 C CA . SER A 1 208 ? 8.269 7.484 -15.427 1.00 97.31 208 SER A CA 1
ATOM 1736 C C . SER A 1 208 ? 9.675 8.049 -15.555 1.00 97.31 208 SER A C 1
ATOM 1738 O O . SER A 1 208 ? 10.409 7.696 -16.477 1.00 97.31 208 SER A O 1
ATOM 1740 N N . LEU A 1 209 ? 10.032 8.916 -14.620 1.00 94.62 209 LEU A N 1
ATOM 1741 C CA . LEU A 1 209 ? 11.345 9.513 -14.486 1.00 94.62 209 LEU A CA 1
ATOM 1742 C C . LEU A 1 209 ? 11.897 9.200 -13.100 1.00 94.62 209 LEU A C 1
ATOM 1744 O O . LEU A 1 209 ? 11.207 9.411 -12.109 1.00 94.62 209 LEU A O 1
ATOM 1748 N N . ASP A 1 210 ? 13.137 8.738 -13.051 1.00 92.88 210 ASP A N 1
ATOM 1749 C CA . ASP A 1 210 ? 13.890 8.506 -11.825 1.00 92.88 210 ASP A CA 1
ATOM 1750 C C . ASP A 1 210 ? 15.182 9.325 -11.866 1.00 92.88 210 ASP A C 1
ATOM 1752 O O . ASP A 1 210 ? 16.070 9.068 -12.683 1.00 92.88 210 ASP A O 1
ATOM 1756 N N . GLY A 1 211 ? 15.252 10.374 -11.055 1.00 88.69 211 GLY A N 1
ATOM 1757 C CA . GLY A 1 211 ? 16.384 11.283 -10.980 1.00 88.69 211 GLY A CA 1
ATOM 1758 C C . GLY A 1 211 ? 17.395 10.840 -9.931 1.00 88.69 211 GLY A C 1
ATOM 1759 O O . GLY A 1 211 ? 17.442 11.381 -8.839 1.00 88.69 211 GLY A O 1
ATOM 1760 N N . VAL A 1 212 ? 18.263 9.885 -10.227 1.00 83.50 212 VAL A N 1
ATOM 1761 C CA . VAL A 1 212 ? 19.247 9.425 -9.242 1.00 83.50 212 VAL A CA 1
ATOM 1762 C C . VAL A 1 212 ? 20.150 10.587 -8.793 1.00 83.50 212 VAL A C 1
ATOM 1764 O O . VAL A 1 212 ? 20.847 11.209 -9.601 1.00 83.50 212 VAL A O 1
ATOM 1767 N N . ASN A 1 213 ? 20.150 10.849 -7.480 1.00 82.56 213 ASN A N 1
ATOM 1768 C CA . ASN A 1 213 ? 20.811 11.983 -6.821 1.00 82.56 213 ASN A CA 1
ATOM 1769 C C . ASN A 1 213 ? 20.250 13.368 -7.196 1.00 82.56 213 ASN A C 1
ATOM 1771 O O . ASN A 1 213 ? 21.029 14.315 -7.331 1.00 82.56 213 ASN A O 1
ATOM 1775 N N . HIS A 1 214 ? 18.928 13.499 -7.341 1.00 81.19 214 HIS A N 1
ATOM 1776 C CA . HIS A 1 214 ? 18.237 14.792 -7.421 1.00 81.19 214 HIS A CA 1
ATOM 1777 C C . HIS A 1 214 ? 18.770 15.727 -8.516 1.00 81.19 214 HIS A C 1
ATOM 1779 O O . HIS A 1 214 ? 19.176 16.855 -8.225 1.00 81.19 214 HIS A O 1
ATOM 1785 N N . PRO A 1 215 ? 18.780 15.287 -9.793 1.00 82.31 215 PRO A N 1
ATOM 1786 C CA . PRO A 1 215 ? 19.167 16.142 -10.903 1.00 82.31 215 PRO A CA 1
ATOM 1787 C C . PRO A 1 215 ? 18.251 17.364 -10.989 1.00 82.31 215 PRO A C 1
ATOM 1789 O O . PRO A 1 215 ? 17.036 17.274 -10.812 1.00 82.31 215 PRO A O 1
ATOM 1792 N N . THR A 1 216 ? 18.859 18.506 -11.302 1.00 81.81 216 THR A N 1
ATOM 1793 C CA . THR A 1 216 ? 18.175 19.787 -11.509 1.00 81.81 216 THR A CA 1
ATOM 1794 C C . THR A 1 216 ? 18.016 20.136 -12.987 1.00 81.81 216 THR A C 1
ATOM 1796 O O . THR A 1 216 ? 17.315 21.091 -13.301 1.00 81.81 216 THR A O 1
ATOM 1799 N N . GLU A 1 217 ? 18.634 19.387 -13.906 1.00 84.00 217 GLU A N 1
ATOM 1800 C CA . GLU A 1 217 ? 18.596 19.625 -15.353 1.00 84.00 217 GLU A CA 1
ATOM 1801 C C . GLU A 1 217 ? 18.079 18.391 -16.103 1.00 84.00 217 GLU A C 1
ATOM 1803 O O . GLU A 1 217 ? 18.562 17.278 -15.898 1.00 84.00 217 GLU A O 1
ATOM 1808 N N . PHE A 1 218 ? 17.119 18.595 -17.014 1.00 85.62 218 PHE A N 1
ATOM 1809 C CA . PHE A 1 218 ? 16.505 17.523 -17.814 1.00 85.62 218 PHE A CA 1
ATOM 1810 C C . PHE A 1 218 ? 16.644 17.727 -19.332 1.00 85.62 218 PHE A C 1
ATOM 1812 O O . PHE A 1 218 ? 16.173 16.906 -20.127 1.00 85.62 218 PHE A O 1
ATOM 1819 N N . TYR A 1 219 ? 17.331 18.798 -19.742 1.00 86.88 219 TYR A N 1
ATOM 1820 C CA . TYR A 1 219 ? 17.743 19.084 -21.119 1.00 86.88 219 TYR A CA 1
ATOM 1821 C C . TYR A 1 219 ? 16.612 19.019 -22.158 1.00 86.88 219 TYR A C 1
ATOM 1823 O O . TYR A 1 219 ? 16.815 18.558 -23.284 1.00 86.88 219 TYR A O 1
ATOM 1831 N N . GLY A 1 220 ? 15.412 19.480 -21.796 1.00 88.56 220 GLY A N 1
ATOM 1832 C CA . GLY A 1 220 ? 14.252 19.497 -22.689 1.00 88.56 220 GLY A CA 1
ATOM 1833 C C . GLY A 1 220 ? 13.502 18.165 -22.778 1.00 88.56 220 GLY A C 1
ATOM 1834 O O . GLY A 1 220 ? 12.525 18.078 -23.523 1.00 88.56 220 GLY A O 1
ATOM 1835 N N . THR A 1 221 ? 13.934 17.133 -22.045 1.00 89.50 221 THR A N 1
ATOM 1836 C CA . THR A 1 221 ? 13.306 15.801 -22.061 1.00 89.50 221 THR A CA 1
ATOM 1837 C C . THR A 1 221 ? 11.890 15.850 -21.504 1.00 89.50 221 THR A C 1
ATOM 1839 O O . THR A 1 221 ? 10.983 15.260 -22.088 1.00 89.50 221 THR A O 1
ATOM 1842 N N . ILE A 1 222 ? 11.684 16.582 -20.408 1.00 91.69 222 ILE A N 1
ATOM 1843 C CA . ILE A 1 222 ? 10.363 16.727 -19.786 1.00 91.69 222 ILE A CA 1
ATOM 1844 C C . ILE A 1 222 ? 9.503 17.660 -20.626 1.00 91.69 222 ILE A C 1
ATOM 1846 O O . ILE A 1 222 ? 8.368 17.318 -20.949 1.00 91.69 222 ILE A O 1
ATOM 1850 N N . SER A 1 223 ? 10.084 18.756 -21.118 1.00 93.81 223 SER A N 1
ATOM 1851 C CA . SER A 1 223 ? 9.406 19.659 -22.058 1.00 93.81 223 SER A CA 1
ATOM 1852 C C . SER A 1 223 ? 8.904 18.935 -23.315 1.00 93.81 223 SER A C 1
ATOM 1854 O O . SER A 1 223 ? 7.860 19.271 -23.870 1.00 93.81 223 SER A O 1
ATOM 1856 N N . ALA A 1 224 ? 9.620 17.904 -23.778 1.00 95.38 224 ALA A N 1
ATOM 1857 C CA . ALA A 1 224 ? 9.223 17.116 -24.940 1.00 95.38 224 ALA A CA 1
ATOM 1858 C C . ALA A 1 224 ? 7.891 16.378 -24.749 1.00 95.38 224 ALA A C 1
ATOM 1860 O O . ALA A 1 224 ? 7.227 16.097 -25.748 1.00 95.38 224 ALA A O 1
ATOM 1861 N N . LEU A 1 225 ? 7.479 16.094 -23.509 1.00 95.38 225 LEU A N 1
ATOM 1862 C CA . LEU A 1 225 ? 6.209 15.429 -23.207 1.00 95.38 225 LEU A CA 1
ATOM 1863 C C . LEU A 1 225 ? 4.992 16.260 -23.624 1.00 95.38 225 LEU A C 1
ATOM 1865 O O . LEU A 1 225 ? 3.920 15.692 -23.807 1.00 95.38 225 LEU A O 1
ATOM 1869 N N . GLU A 1 226 ? 5.143 17.567 -23.864 1.00 94.38 226 GLU A N 1
ATOM 1870 C CA . GLU A 1 226 ? 4.053 18.425 -24.340 1.00 94.38 226 GLU A CA 1
ATOM 1871 C C . GLU A 1 226 ? 3.402 17.899 -25.636 1.00 94.38 226 GLU A C 1
ATOM 1873 O O . GLU A 1 226 ? 2.192 18.033 -25.839 1.00 94.38 226 GLU A O 1
ATOM 1878 N N . CYS A 1 227 ? 4.164 17.218 -26.503 1.00 94.00 227 CYS A N 1
ATOM 1879 C CA . CYS A 1 227 ? 3.607 16.594 -27.710 1.00 94.00 227 CYS A CA 1
ATOM 1880 C C . CYS A 1 227 ? 2.631 15.436 -27.417 1.00 94.00 227 CYS A C 1
ATOM 1882 O O . CYS A 1 227 ? 1.826 15.092 -28.279 1.00 94.00 227 CYS A O 1
ATOM 1884 N N . GLN A 1 228 ? 2.659 14.888 -26.197 1.00 94.75 228 GLN A N 1
ATOM 1885 C CA . GLN A 1 228 ? 1.840 13.770 -25.716 1.00 94.75 228 GLN A CA 1
ATOM 1886 C C . GLN A 1 228 ? 0.705 14.226 -24.777 1.00 94.75 228 GLN A C 1
ATOM 1888 O O . GLN A 1 228 ? 0.040 13.402 -24.149 1.00 94.75 228 GLN A O 1
ATOM 1893 N N . LYS A 1 229 ? 0.419 15.534 -24.694 1.00 92.81 229 LYS A N 1
ATOM 1894 C CA . LYS A 1 229 ? -0.572 16.114 -23.761 1.00 92.81 229 LYS A CA 1
ATOM 1895 C C . LYS A 1 229 ? -2.010 15.590 -23.876 1.00 92.81 229 LYS A C 1
ATOM 1897 O O . LYS A 1 229 ? -2.817 15.825 -22.981 1.00 92.81 229 LYS A O 1
ATOM 1902 N N . ASN A 1 230 ? -2.350 14.934 -24.988 1.00 93.81 230 ASN A N 1
ATOM 1903 C CA . ASN A 1 230 ? -3.676 14.348 -25.228 1.00 93.81 230 ASN A CA 1
ATOM 1904 C C . ASN A 1 230 ? -3.698 12.812 -25.103 1.00 93.81 230 ASN A C 1
ATOM 1906 O O . ASN A 1 230 ? -4.740 12.213 -25.359 1.00 93.81 230 ASN A O 1
ATOM 1910 N N . SER A 1 231 ? -2.565 12.171 -24.810 1.00 95.50 231 SER A N 1
ATOM 1911 C CA . SER A 1 231 ? -2.461 10.710 -24.698 1.00 95.50 231 SER A CA 1
ATOM 1912 C C . SER A 1 231 ? -1.908 10.246 -23.357 1.00 95.50 231 SER A C 1
ATOM 1914 O O . SER A 1 231 ? -2.198 9.120 -22.955 1.00 95.50 231 SER A O 1
ATOM 1916 N N . LEU A 1 232 ? -1.114 11.078 -22.676 1.00 96.00 232 LEU A N 1
ATOM 1917 C CA . LEU A 1 232 ? -0.490 10.719 -21.411 1.00 96.00 232 LEU A CA 1
ATOM 1918 C C . LEU A 1 232 ? -1.541 10.642 -20.296 1.00 96.00 232 LEU A C 1
ATOM 1920 O O . LEU A 1 232 ? -2.318 11.576 -20.107 1.00 96.00 232 LEU A O 1
ATOM 1924 N N . GLN A 1 233 ? -1.557 9.517 -19.589 1.00 96.81 233 GLN A N 1
ATOM 1925 C CA . GLN A 1 233 ? -2.515 9.163 -18.539 1.00 96.81 233 GLN A CA 1
ATOM 1926 C C . GLN A 1 233 ? -1.852 9.050 -17.165 1.00 96.81 233 GLN A C 1
ATOM 1928 O O . GLN A 1 233 ? -2.480 9.362 -16.158 1.00 96.81 233 GLN A O 1
ATOM 1933 N N . GLU A 1 234 ? -0.584 8.634 -17.117 1.00 97.44 234 GLU A N 1
ATOM 1934 C CA . GLU A 1 234 ? 0.167 8.469 -15.872 1.00 97.44 234 GLU A CA 1
ATOM 1935 C C . GLU A 1 234 ? 1.570 9.064 -15.986 1.00 97.44 234 GLU A C 1
ATOM 1937 O O . GLU A 1 234 ? 2.313 8.766 -16.931 1.00 97.44 234 GLU A O 1
ATOM 1942 N N . VAL A 1 235 ? 1.936 9.865 -14.986 1.00 95.81 235 VAL A N 1
ATOM 1943 C CA . VAL A 1 235 ? 3.286 10.398 -14.798 1.00 95.81 235 VAL A CA 1
ATOM 1944 C C . VAL A 1 235 ? 3.799 10.002 -13.421 1.00 95.81 235 VAL A C 1
ATOM 1946 O O . VAL A 1 235 ? 3.129 10.208 -12.414 1.00 95.81 235 VAL A O 1
ATOM 1949 N N . THR A 1 236 ? 4.998 9.430 -13.379 1.00 95.81 236 THR A N 1
ATOM 1950 C CA . THR A 1 236 ? 5.732 9.138 -12.143 1.00 95.81 236 THR A CA 1
ATOM 1951 C C . THR A 1 236 ? 7.056 9.891 -12.143 1.00 95.81 236 THR A C 1
ATOM 1953 O O . THR A 1 236 ? 7.808 9.791 -13.110 1.00 95.81 236 THR A O 1
ATOM 1956 N N . ILE A 1 237 ? 7.347 10.618 -11.071 1.00 93.44 237 ILE A N 1
ATOM 1957 C CA . ILE A 1 237 ? 8.584 11.378 -10.878 1.00 93.44 237 ILE A CA 1
ATOM 1958 C C . ILE A 1 237 ? 9.186 10.924 -9.551 1.00 93.44 237 ILE A C 1
ATOM 1960 O O . ILE A 1 237 ? 8.566 11.099 -8.508 1.00 93.44 237 ILE A O 1
ATOM 1964 N N . ASN A 1 238 ? 10.374 10.337 -9.591 1.00 93.62 238 ASN A N 1
ATOM 1965 C CA . ASN A 1 238 ? 11.086 9.869 -8.408 1.00 93.62 238 ASN A CA 1
ATOM 1966 C C . ASN A 1 238 ? 12.425 10.598 -8.284 1.00 93.62 238 ASN A C 1
ATOM 1968 O O . ASN A 1 238 ? 13.068 10.848 -9.305 1.00 93.62 238 ASN A O 1
ATOM 1972 N N . ASN A 1 239 ? 12.870 10.866 -7.056 1.00 91.38 239 ASN A N 1
ATOM 1973 C CA . ASN A 1 239 ? 14.214 11.355 -6.743 1.00 91.38 239 ASN A CA 1
ATOM 1974 C C . ASN A 1 239 ? 14.602 12.679 -7.431 1.00 91.38 239 ASN A C 1
ATOM 1976 O O . ASN A 1 239 ? 15.779 12.965 -7.570 1.00 91.38 239 ASN A O 1
ATOM 1980 N N . CYS A 1 240 ? 13.672 13.505 -7.913 1.00 88.31 240 CYS A N 1
ATOM 1981 C CA . CYS A 1 240 ? 14.000 14.703 -8.698 1.00 88.31 240 CYS A CA 1
ATOM 1982 C C . CYS A 1 240 ? 13.970 15.986 -7.860 1.00 88.31 240 CYS A C 1
ATOM 1984 O O . CYS A 1 240 ? 13.131 16.151 -6.977 1.00 88.31 240 CYS A O 1
ATOM 1986 N N . ALA A 1 241 ? 14.834 16.945 -8.201 1.00 87.06 241 ALA A N 1
ATOM 1987 C CA . ALA A 1 241 ? 14.648 18.326 -7.769 1.00 87.06 241 ALA A CA 1
ATOM 1988 C C . ALA A 1 241 ? 13.657 19.041 -8.701 1.00 87.06 241 ALA A C 1
ATOM 1990 O O . ALA A 1 241 ? 13.561 18.718 -9.892 1.00 87.06 241 ALA A O 1
ATOM 1991 N N . TYR A 1 242 ? 12.939 20.038 -8.179 1.00 84.38 242 TYR A N 1
ATOM 1992 C CA . TYR A 1 242 ? 12.045 20.844 -9.007 1.00 84.38 242 TYR A CA 1
ATOM 1993 C C . TYR A 1 242 ? 12.778 21.534 -10.164 1.00 84.38 242 TYR A C 1
ATOM 1995 O O . TYR A 1 242 ? 13.843 22.137 -10.013 1.00 84.38 242 TYR A O 1
ATOM 2003 N N . ASN A 1 243 ? 12.146 21.489 -11.334 1.00 86.50 243 ASN A N 1
ATOM 2004 C CA . ASN A 1 243 ? 12.577 22.175 -12.540 1.00 86.50 243 ASN A CA 1
ATOM 2005 C C . ASN A 1 243 ? 11.347 22.705 -13.289 1.00 86.50 243 ASN A C 1
ATOM 2007 O O . ASN A 1 243 ? 10.329 22.025 -13.404 1.00 86.50 243 ASN A O 1
ATOM 2011 N N . LYS A 1 244 ? 11.462 23.907 -13.861 1.00 88.00 244 LYS A N 1
ATOM 2012 C CA . LYS A 1 244 ? 10.385 24.562 -14.617 1.00 88.00 244 LYS A CA 1
ATOM 2013 C C . LYS A 1 244 ? 9.866 23.736 -15.804 1.00 88.00 244 LYS A C 1
ATOM 2015 O O . LYS A 1 244 ? 8.740 23.947 -16.235 1.00 88.00 244 LYS A O 1
ATOM 2020 N N . GLU A 1 245 ? 10.645 22.804 -16.343 1.00 90.50 245 GLU A N 1
ATOM 2021 C CA . GLU A 1 245 ? 10.186 21.899 -17.397 1.00 90.50 245 GLU A CA 1
ATOM 2022 C C . GLU A 1 245 ? 8.976 21.054 -16.974 1.00 90.50 245 GLU A C 1
ATOM 2024 O O . GLU A 1 245 ? 8.183 20.687 -17.836 1.00 90.50 245 GLU A O 1
ATOM 2029 N N . PHE A 1 246 ? 8.787 20.774 -15.678 1.00 89.25 246 PHE A N 1
ATOM 2030 C CA . PHE A 1 246 ? 7.611 20.042 -15.199 1.00 89.25 246 PHE A CA 1
ATOM 2031 C C . PHE A 1 246 ? 6.303 20.817 -15.393 1.00 89.25 246 PHE A C 1
ATOM 2033 O O . PHE A 1 246 ? 5.252 20.190 -15.488 1.00 89.25 246 PHE A O 1
ATOM 2040 N N . GLU A 1 247 ? 6.351 22.146 -15.547 1.00 88.19 247 GLU A N 1
ATOM 2041 C CA . GLU A 1 247 ? 5.170 23.000 -15.751 1.00 88.19 247 GLU A CA 1
ATOM 2042 C C . GLU A 1 247 ? 4.326 22.590 -16.965 1.00 88.19 247 GLU A C 1
ATOM 2044 O O . GLU A 1 247 ? 3.120 22.825 -16.978 1.00 88.19 247 GLU A O 1
ATOM 2049 N N . VAL A 1 248 ? 4.917 21.908 -17.956 1.00 90.44 248 VAL A N 1
ATOM 2050 C CA . VAL A 1 248 ? 4.178 21.395 -19.125 1.00 90.44 248 VAL A CA 1
ATOM 2051 C C . VAL A 1 248 ? 3.068 20.410 -18.749 1.00 90.44 248 VAL A C 1
ATOM 2053 O O . VAL A 1 248 ? 2.097 20.276 -19.490 1.00 90.44 248 VAL A O 1
ATOM 2056 N N . LEU A 1 249 ? 3.185 19.733 -17.600 1.00 89.44 249 LEU A N 1
ATOM 2057 C CA . LEU A 1 249 ? 2.202 18.759 -17.125 1.00 89.44 249 LEU A CA 1
ATOM 2058 C C . LEU A 1 249 ? 0.844 19.408 -16.797 1.00 89.44 249 LEU A C 1
ATOM 2060 O O . LEU A 1 249 ? -0.179 18.723 -16.843 1.00 89.44 249 LEU A O 1
ATOM 2064 N N . LYS A 1 250 ? 0.805 20.723 -16.528 1.00 87.12 250 LYS A N 1
ATOM 2065 C CA . LYS A 1 250 ? -0.437 21.483 -16.278 1.00 87.12 250 LYS A CA 1
ATOM 2066 C C . LYS A 1 250 ? -1.391 21.461 -17.474 1.00 87.12 250 LYS A C 1
ATOM 2068 O O . LYS A 1 250 ? -2.606 21.470 -17.310 1.00 87.12 250 LYS A O 1
ATOM 2073 N N . ASP A 1 251 ? -0.843 21.370 -18.683 1.00 87.81 251 ASP A N 1
ATOM 2074 C CA . ASP A 1 251 ? -1.612 21.414 -19.927 1.00 87.81 251 ASP A CA 1
ATOM 2075 C C . ASP A 1 251 ? -2.109 20.030 -20.392 1.00 87.81 251 ASP A C 1
ATOM 2077 O O . ASP A 1 251 ? -2.688 19.902 -21.482 1.00 87.81 251 ASP A O 1
ATOM 2081 N N . PHE A 1 252 ? -1.869 18.968 -19.612 1.00 91.00 252 PHE A N 1
ATOM 2082 C CA . PHE A 1 252 ? -2.178 17.597 -20.020 1.00 91.00 252 PHE A CA 1
ATOM 2083 C C . PHE A 1 252 ? -3.645 17.274 -19.742 1.00 91.0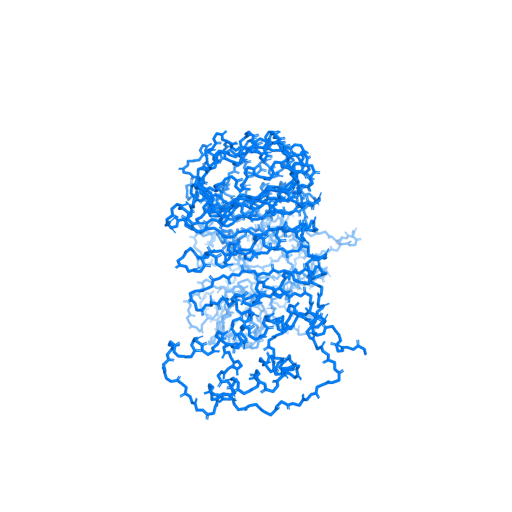0 252 PHE A C 1
ATOM 2085 O O . PHE A 1 252 ? -4.106 17.277 -18.605 1.00 91.00 252 PHE A O 1
ATOM 2092 N N . LYS A 1 253 ? -4.397 16.975 -20.804 1.00 89.38 253 LYS A N 1
ATOM 2093 C CA . LYS A 1 253 ? -5.864 16.850 -20.746 1.00 89.38 253 LYS A CA 1
ATOM 2094 C C . LYS A 1 253 ? -6.350 15.481 -20.291 1.00 89.38 253 LYS A C 1
ATOM 2096 O O . LYS A 1 253 ? -7.484 15.363 -19.842 1.00 89.38 253 LYS A O 1
ATOM 2101 N N . THR A 1 254 ? -5.528 14.457 -20.491 1.00 92.88 254 THR A N 1
ATOM 2102 C CA . THR A 1 254 ? -5.851 13.052 -20.207 1.00 92.88 254 THR A CA 1
ATOM 2103 C C . THR A 1 254 ? -5.103 12.508 -18.997 1.00 92.88 254 THR A C 1
ATOM 2105 O O . THR A 1 254 ? -5.194 11.314 -18.734 1.00 92.88 254 THR A O 1
ATOM 2108 N N . LEU A 1 255 ? -4.331 13.349 -18.301 1.00 93.81 255 LEU A N 1
ATOM 2109 C CA . LEU A 1 255 ? -3.544 12.931 -17.150 1.00 93.81 255 LEU A CA 1
ATOM 2110 C C . LEU A 1 255 ? -4.491 12.588 -15.999 1.00 93.81 255 LEU A C 1
ATOM 2112 O O . LEU A 1 255 ? -5.186 13.454 -15.486 1.00 93.81 255 LEU A O 1
ATOM 2116 N N . GLU A 1 256 ? -4.512 11.324 -15.598 1.00 94.88 256 GLU A N 1
ATOM 2117 C CA . GLU A 1 256 ? -5.375 10.821 -14.526 1.00 94.88 256 GLU A CA 1
ATOM 2118 C C . GLU A 1 256 ? -4.573 10.529 -13.257 1.00 94.88 256 GLU A C 1
ATOM 2120 O O . GLU A 1 256 ? -5.089 10.681 -12.152 1.00 94.88 256 GLU A O 1
ATOM 2125 N N . THR A 1 257 ? -3.313 10.112 -13.409 1.00 96.12 257 THR A N 1
ATOM 2126 C CA . THR A 1 257 ? -2.451 9.680 -12.305 1.00 96.12 257 THR A CA 1
ATOM 2127 C C . THR A 1 257 ? -1.146 10.465 -12.277 1.00 96.12 257 THR A C 1
ATOM 2129 O O . THR A 1 257 ? -0.395 10.471 -13.256 1.00 96.12 257 THR A O 1
ATOM 2132 N N . LEU A 1 258 ? -0.842 11.063 -11.127 1.00 93.44 258 LEU A N 1
ATOM 2133 C CA . LEU A 1 258 ? 0.444 11.690 -10.838 1.00 93.44 258 LEU A CA 1
ATOM 2134 C C . LEU A 1 258 ? 1.039 11.069 -9.573 1.00 93.44 258 LEU A C 1
ATOM 2136 O O . LEU A 1 258 ? 0.397 11.049 -8.523 1.00 93.44 258 LEU A O 1
ATOM 2140 N N . ARG A 1 259 ? 2.266 10.560 -9.682 1.00 93.81 259 ARG A N 1
ATOM 2141 C CA . ARG A 1 259 ? 3.027 9.994 -8.562 1.00 93.81 259 ARG A CA 1
ATOM 2142 C C . ARG A 1 259 ? 4.342 10.738 -8.422 1.00 93.81 259 ARG A C 1
ATOM 2144 O O . ARG A 1 259 ? 5.083 10.839 -9.400 1.00 93.81 259 ARG A O 1
ATOM 2151 N N . ILE A 1 260 ? 4.624 11.253 -7.236 1.00 90.69 260 ILE A N 1
ATOM 2152 C CA . ILE A 1 260 ? 5.832 12.017 -6.938 1.00 90.69 260 ILE A CA 1
ATOM 2153 C C . ILE A 1 260 ? 6.449 11.431 -5.672 1.00 90.69 260 ILE A C 1
ATOM 2155 O O . ILE A 1 260 ? 5.768 11.299 -4.657 1.00 90.69 260 ILE A O 1
ATOM 2159 N N . ARG A 1 261 ? 7.711 11.007 -5.755 1.00 92.19 261 ARG A N 1
ATOM 2160 C CA . ARG A 1 261 ? 8.395 10.295 -4.670 1.00 92.19 261 ARG A CA 1
ATOM 2161 C C . ARG A 1 261 ? 9.801 10.824 -4.460 1.00 92.19 261 ARG A C 1
ATOM 2163 O O . ARG A 1 261 ? 10.481 11.080 -5.453 1.00 92.19 261 ARG A O 1
ATOM 2170 N N . ASP A 1 262 ? 10.238 10.971 -3.215 1.00 89.62 262 ASP A N 1
ATOM 2171 C CA . ASP A 1 262 ? 11.609 11.381 -2.876 1.00 89.62 262 ASP A CA 1
ATOM 2172 C C . ASP A 1 262 ? 12.048 12.659 -3.622 1.00 89.62 262 ASP A C 1
ATOM 2174 O O . ASP A 1 262 ? 13.171 12.776 -4.088 1.00 89.62 262 ASP A O 1
ATOM 2178 N N . CYS A 1 263 ? 11.133 13.599 -3.867 1.00 85.56 263 CYS A N 1
ATOM 2179 C CA . CYS A 1 263 ? 11.424 14.823 -4.629 1.00 85.56 263 CYS A CA 1
ATOM 2180 C C . CYS A 1 263 ? 11.565 16.041 -3.712 1.00 85.56 263 CYS A C 1
ATOM 2182 O O . CYS A 1 263 ? 10.798 16.198 -2.760 1.00 85.56 263 CYS A O 1
ATOM 2184 N N . SER A 1 264 ? 12.491 16.946 -4.044 1.00 77.69 264 SER A N 1
ATOM 2185 C CA . SER A 1 264 ? 12.735 18.172 -3.278 1.00 77.69 264 SER A CA 1
ATOM 2186 C C . SER A 1 264 ? 12.054 19.402 -3.891 1.00 77.69 264 SER A C 1
ATOM 2188 O O . SER A 1 264 ? 12.162 19.662 -5.094 1.00 77.69 264 SER A O 1
ATOM 2190 N N . SER A 1 265 ? 11.376 20.183 -3.039 1.00 64.94 265 SER A N 1
ATOM 2191 C CA . SER A 1 265 ? 10.830 21.518 -3.346 1.00 64.94 265 SER A CA 1
ATOM 2192 C C . SER A 1 265 ? 9.916 21.571 -4.575 1.00 64.94 265 SER A C 1
ATOM 2194 O O . SER A 1 265 ? 10.062 22.438 -5.437 1.00 64.94 265 SER A O 1
ATOM 2196 N N . MET A 1 266 ? 8.966 20.641 -4.674 1.00 64.75 266 MET A N 1
ATOM 2197 C CA . MET A 1 266 ? 8.030 20.597 -5.797 1.00 64.75 266 MET A CA 1
ATOM 2198 C C . MET A 1 266 ? 6.917 21.638 -5.630 1.00 64.75 266 MET A C 1
ATOM 2200 O O . MET A 1 266 ? 5.989 21.437 -4.848 1.00 64.75 266 MET A O 1
ATOM 2204 N N . ASN A 1 267 ? 6.958 22.703 -6.438 1.00 65.06 267 ASN A N 1
ATOM 2205 C CA . ASN A 1 267 ? 5.773 23.516 -6.720 1.00 65.06 267 ASN A CA 1
ATOM 2206 C C . ASN A 1 267 ? 4.850 22.675 -7.602 1.00 65.06 267 ASN A C 1
ATOM 2208 O O . ASN A 1 267 ? 4.957 22.654 -8.828 1.00 65.06 267 ASN A O 1
ATOM 2212 N N . LEU A 1 268 ? 4.039 21.860 -6.942 1.00 60.69 268 LEU A N 1
ATOM 2213 C CA . LEU A 1 268 ? 3.152 20.913 -7.580 1.00 60.69 268 LEU A CA 1
ATOM 2214 C C . LEU A 1 268 ? 2.143 21.614 -8.491 1.00 60.69 268 LEU A C 1
ATOM 2216 O O . LEU A 1 268 ? 1.653 22.714 -8.253 1.00 60.69 268 LEU A O 1
ATOM 2220 N N . LEU A 1 269 ? 1.908 20.923 -9.590 1.00 64.31 269 LEU A N 1
ATOM 2221 C CA . LEU A 1 269 ? 1.349 21.429 -10.823 1.00 64.31 269 LEU A CA 1
ATOM 2222 C C . LEU A 1 269 ? -0.178 21.506 -10.713 1.00 64.31 269 LEU A C 1
ATOM 2224 O O . LEU A 1 269 ? -0.789 20.586 -10.176 1.00 64.31 269 LEU A O 1
ATOM 2228 N N . ASP A 1 270 ? -0.789 22.554 -11.275 1.00 70.94 270 ASP A N 1
ATOM 2229 C CA . ASP A 1 270 ? -2.242 22.744 -11.440 1.00 70.94 270 ASP A CA 1
ATOM 2230 C C . ASP A 1 270 ? -2.876 21.703 -12.397 1.00 70.94 270 ASP A C 1
ATOM 2232 O O . ASP A 1 270 ? -3.516 22.036 -13.396 1.00 70.94 270 ASP A O 1
ATOM 2236 N N . CYS A 1 271 ? -2.650 20.415 -12.148 1.00 78.75 271 CYS A N 1
ATOM 2237 C CA . CYS A 1 271 ? -3.175 19.312 -12.940 1.00 78.75 271 CYS A CA 1
ATOM 2238 C C . CYS A 1 271 ? -4.561 18.894 -12.429 1.00 78.75 271 CYS A C 1
ATOM 2240 O O . CYS A 1 271 ? -4.866 19.014 -11.244 1.00 78.75 271 CYS A O 1
ATOM 2242 N N . LYS A 1 272 ? -5.390 18.351 -13.329 1.00 86.25 272 LYS A N 1
ATOM 2243 C CA . LYS A 1 272 ? -6.698 17.762 -13.008 1.00 86.25 272 LYS A CA 1
ATOM 2244 C C . LYS A 1 272 ? -6.594 16.243 -13.015 1.00 86.25 272 LYS A C 1
ATOM 2246 O O . LYS A 1 272 ? -6.702 15.641 -14.077 1.00 86.25 272 LYS A O 1
ATOM 2251 N N . ILE A 1 273 ? -6.380 15.643 -11.850 1.00 91.88 273 ILE A N 1
ATOM 2252 C CA . ILE A 1 273 ? -6.079 14.211 -11.703 1.00 91.88 273 ILE A CA 1
ATOM 2253 C C . ILE A 1 273 ? -7.108 13.498 -10.821 1.00 91.88 273 ILE A C 1
ATOM 2255 O O . ILE A 1 273 ? -7.748 14.106 -9.967 1.00 91.88 273 ILE A O 1
ATOM 2259 N N . SER A 1 274 ? -7.264 12.189 -11.026 1.00 95.25 274 SER A N 1
ATOM 2260 C CA . SER A 1 274 ? -8.103 11.322 -10.187 1.00 95.25 274 SER A CA 1
ATOM 2261 C C . SER A 1 274 ? -7.296 10.529 -9.157 1.00 95.25 274 SER A C 1
ATOM 2263 O O . SER A 1 274 ? -7.851 10.074 -8.154 1.00 95.25 274 SER A O 1
ATOM 2265 N N . THR A 1 275 ? -5.987 10.375 -9.385 1.00 96.06 275 THR A N 1
ATOM 2266 C CA . THR A 1 275 ? -5.050 9.699 -8.484 1.00 96.06 275 THR A CA 1
ATOM 2267 C C . THR A 1 275 ? -3.820 10.563 -8.236 1.00 96.06 275 THR A C 1
ATOM 2269 O O . THR A 1 275 ? -3.084 10.877 -9.174 1.00 96.06 275 THR A O 1
ATOM 2272 N N . LEU A 1 276 ? -3.572 10.881 -6.966 1.00 93.12 276 LEU A N 1
ATOM 2273 C CA . LEU A 1 276 ? -2.377 11.576 -6.501 1.00 93.12 276 LEU A CA 1
ATOM 2274 C C . LEU A 1 276 ? -1.630 10.708 -5.488 1.00 93.12 276 LEU A C 1
ATOM 2276 O O . LEU A 1 276 ? -2.208 10.231 -4.511 1.00 93.12 276 LEU A O 1
ATOM 2280 N N . GLU A 1 277 ? -0.336 10.529 -5.713 1.00 93.31 277 GLU A N 1
ATOM 2281 C CA . GLU A 1 277 ? 0.577 9.944 -4.738 1.00 93.31 277 GLU A CA 1
ATOM 2282 C C . GLU A 1 277 ? 1.745 10.896 -4.505 1.00 93.31 277 GLU A C 1
ATOM 2284 O O . GLU A 1 277 ? 2.447 11.241 -5.457 1.00 93.31 277 GLU A O 1
ATOM 2289 N N . VAL A 1 278 ? 1.959 11.286 -3.250 1.00 89.88 278 VAL A N 1
ATOM 2290 C CA . VAL A 1 278 ? 3.134 12.043 -2.825 1.00 89.88 278 VAL A CA 1
ATOM 2291 C C . VAL A 1 278 ? 3.777 11.353 -1.629 1.00 89.88 278 VAL A C 1
ATOM 2293 O O . VAL A 1 278 ? 3.121 11.151 -0.608 1.00 89.88 278 VAL A O 1
ATOM 2296 N N . VAL A 1 279 ? 5.035 10.944 -1.778 1.00 89.94 279 VAL A N 1
ATOM 2297 C CA . VAL A 1 279 ? 5.763 10.140 -0.786 1.00 89.94 279 VAL A CA 1
ATOM 2298 C C . VAL A 1 279 ? 7.164 10.704 -0.601 1.00 89.94 279 VAL A C 1
ATOM 2300 O O . VAL A 1 279 ? 7.848 10.965 -1.582 1.00 89.94 279 VAL A O 1
ATOM 2303 N N . ASP A 1 280 ? 7.581 10.893 0.643 1.00 86.62 280 ASP A N 1
ATOM 2304 C CA . ASP A 1 280 ? 8.917 11.325 1.039 1.00 86.62 280 ASP A CA 1
ATOM 2305 C C . ASP A 1 280 ? 9.380 12.587 0.279 1.00 86.62 280 ASP A C 1
ATOM 2307 O O . ASP A 1 280 ? 10.543 12.768 -0.069 1.00 86.62 280 ASP A O 1
ATOM 2311 N N . CYS A 1 281 ? 8.444 13.512 0.041 1.00 81.06 281 CYS A N 1
ATOM 2312 C CA . CYS A 1 281 ? 8.710 14.812 -0.575 1.00 81.06 281 CYS A CA 1
ATOM 2313 C C . CYS A 1 281 ? 8.713 15.955 0.442 1.00 81.06 281 CYS A C 1
ATOM 2315 O O . CYS A 1 281 ? 7.868 15.990 1.340 1.00 81.06 281 CYS A O 1
ATOM 2317 N N . SER A 1 282 ? 9.588 16.945 0.227 1.00 75.62 282 SER A N 1
ATOM 2318 C CA . SER A 1 282 ? 9.446 18.268 0.845 1.00 75.62 282 SER A CA 1
ATOM 2319 C C . SER A 1 282 ? 8.508 19.120 -0.010 1.00 75.62 282 SER A C 1
ATOM 2321 O O . SER A 1 282 ? 8.832 19.502 -1.140 1.00 75.62 282 SER A O 1
ATOM 2323 N N . ILE A 1 283 ? 7.306 19.370 0.503 1.00 69.25 283 ILE A N 1
ATOM 2324 C CA . ILE A 1 283 ? 6.269 20.134 -0.194 1.00 69.25 283 ILE A CA 1
ATOM 2325 C C . ILE A 1 283 ? 6.076 21.452 0.540 1.00 69.25 283 ILE A C 1
ATOM 2327 O O . ILE A 1 283 ? 5.925 21.461 1.756 1.00 69.25 283 ILE A O 1
ATOM 2331 N N . ASP A 1 284 ? 6.040 22.558 -0.201 1.00 71.12 284 ASP A N 1
ATOM 2332 C CA . ASP A 1 284 ? 5.565 23.821 0.357 1.00 71.12 284 ASP A CA 1
ATOM 2333 C C . ASP A 1 284 ? 4.065 23.690 0.651 1.00 71.12 284 ASP A C 1
ATOM 2335 O O . ASP A 1 284 ? 3.253 23.477 -0.255 1.00 71.12 284 ASP A O 1
ATOM 2339 N N . VAL A 1 285 ? 3.716 23.820 1.926 1.00 65.62 285 VAL A N 1
ATOM 2340 C CA . VAL A 1 285 ? 2.372 23.698 2.507 1.00 65.62 285 VAL A CA 1
ATOM 2341 C C . VAL A 1 285 ? 1.348 24.557 1.783 1.00 65.62 285 VAL A C 1
ATOM 2343 O O . VAL A 1 285 ? 0.199 24.146 1.619 1.00 65.62 285 VAL A O 1
ATOM 2346 N N . GLN A 1 286 ? 1.762 25.726 1.290 1.00 72.56 286 GLN A N 1
ATOM 2347 C CA . GLN A 1 286 ? 0.882 26.615 0.536 1.00 72.56 286 GLN A CA 1
ATOM 2348 C C . GLN A 1 286 ? 0.426 25.992 -0.786 1.00 72.56 286 GLN A C 1
ATOM 2350 O O . GLN A 1 286 ? -0.621 26.359 -1.305 1.00 72.56 286 GLN A O 1
ATOM 2355 N N . THR A 1 287 ? 1.170 25.024 -1.318 1.00 74.44 287 THR A N 1
ATOM 2356 C CA . THR A 1 287 ? 0.906 24.395 -2.617 1.00 74.44 287 THR A CA 1
ATOM 2357 C C . THR A 1 287 ? -0.127 23.278 -2.531 1.00 74.44 287 THR A C 1
ATOM 2359 O O . THR A 1 287 ? -0.829 23.015 -3.506 1.00 74.44 287 THR A O 1
ATOM 2362 N N . ILE A 1 288 ? -0.251 22.612 -1.379 1.00 75.44 288 ILE A N 1
ATOM 2363 C CA . ILE A 1 288 ? -1.115 21.432 -1.248 1.00 75.44 288 ILE A CA 1
ATOM 2364 C C . ILE A 1 288 ? -2.597 21.762 -1.503 1.00 75.44 288 ILE A C 1
ATOM 2366 O O . ILE A 1 288 ? -3.210 21.071 -2.323 1.00 75.44 288 ILE A O 1
ATOM 2370 N N . PRO A 1 289 ? -3.188 22.822 -0.912 1.00 76.94 289 PRO A N 1
ATOM 2371 C CA . PRO A 1 289 ? -4.573 23.173 -1.198 1.00 76.94 289 PRO A CA 1
ATOM 2372 C C . PRO A 1 289 ? -4.817 23.504 -2.663 1.00 76.94 289 PRO A C 1
ATOM 2374 O O . PRO A 1 289 ? -5.878 23.157 -3.156 1.00 76.94 289 PRO A O 1
ATOM 2377 N N . LEU A 1 290 ? -3.861 24.112 -3.377 1.00 79.06 290 LEU A N 1
ATOM 2378 C CA . LEU A 1 290 ? -4.045 24.420 -4.800 1.00 79.06 290 LEU A CA 1
ATOM 2379 C C . LEU A 1 290 ? -4.227 23.136 -5.619 1.00 79.06 290 LEU A C 1
ATOM 2381 O O . LEU A 1 290 ? -5.080 23.067 -6.502 1.00 79.06 290 LEU A O 1
ATOM 2385 N N . ILE A 1 291 ? -3.460 22.089 -5.313 1.00 78.38 291 ILE A N 1
ATOM 2386 C CA . ILE A 1 291 ? -3.591 20.790 -5.989 1.00 78.38 291 ILE A CA 1
ATOM 2387 C C . ILE A 1 291 ? -4.946 20.164 -5.660 1.00 78.38 291 ILE A C 1
ATOM 2389 O O . ILE A 1 291 ? -5.650 19.692 -6.557 1.00 78.38 291 ILE A O 1
ATOM 2393 N N . LEU A 1 292 ? -5.301 20.159 -4.371 1.00 87.06 292 LEU A N 1
ATOM 2394 C CA . LEU A 1 292 ? -6.545 19.575 -3.884 1.00 87.06 292 LEU A CA 1
ATOM 2395 C C . LEU A 1 292 ? -7.762 20.339 -4.415 1.00 87.06 292 LEU A C 1
ATOM 2397 O O . LEU A 1 292 ? -8.732 19.708 -4.803 1.00 87.06 292 LEU A O 1
ATOM 2401 N N . GLU A 1 293 ? -7.709 21.662 -4.526 1.00 87.44 293 GLU A N 1
ATOM 2402 C CA . GLU A 1 293 ? -8.765 22.489 -5.112 1.00 87.44 293 GLU A CA 1
ATOM 2403 C C . GLU A 1 293 ? -8.929 22.193 -6.609 1.00 87.44 293 GLU A C 1
ATOM 2405 O O . GLU A 1 293 ? -10.039 21.939 -7.085 1.00 87.44 293 GLU A O 1
ATOM 2410 N N . ASN A 1 294 ? -7.823 22.137 -7.355 1.00 84.56 294 ASN A N 1
ATOM 2411 C CA . ASN A 1 294 ? -7.848 21.892 -8.799 1.00 84.56 294 ASN A CA 1
ATOM 2412 C C . ASN A 1 294 ? -8.323 20.479 -9.171 1.00 84.56 294 ASN A C 1
ATOM 2414 O O . ASN A 1 294 ? -9.009 20.296 -10.184 1.00 84.56 294 ASN A O 1
ATOM 2418 N N . SER A 1 295 ? -7.947 19.476 -8.375 1.00 87.19 295 SER A N 1
ATOM 2419 C CA . SER A 1 295 ? -8.281 18.067 -8.613 1.00 87.19 295 SER A CA 1
ATOM 2420 C C . SER A 1 295 ? -9.468 17.561 -7.802 1.00 87.19 295 SER A C 1
ATOM 2422 O O . SER A 1 295 ? -9.960 16.472 -8.075 1.00 87.19 295 SER A O 1
ATOM 2424 N N . GLY A 1 296 ? -9.961 18.320 -6.829 1.00 86.38 296 GLY A N 1
ATOM 2425 C CA . GLY A 1 296 ? -10.709 17.772 -5.698 1.00 86.38 296 GLY A CA 1
ATOM 2426 C C . GLY A 1 296 ? -11.962 16.982 -6.057 1.00 86.38 296 GLY A C 1
ATOM 2427 O O . GLY A 1 296 ? -12.141 15.853 -5.603 1.00 86.38 296 GLY A O 1
ATOM 2428 N N . LEU A 1 297 ? -12.793 17.499 -6.965 1.00 90.69 297 LEU A N 1
ATOM 2429 C CA . LEU A 1 297 ? -13.992 16.776 -7.410 1.00 90.69 297 LEU A CA 1
ATOM 2430 C C . LEU A 1 297 ? -13.674 15.506 -8.218 1.00 90.69 297 LEU A C 1
ATOM 2432 O O . LEU A 1 297 ? -14.516 14.608 -8.285 1.00 90.69 297 LEU A O 1
ATOM 2436 N N . LEU A 1 298 ? -12.498 15.434 -8.842 1.00 93.31 298 LEU A N 1
ATOM 2437 C CA . LEU A 1 298 ? -12.038 14.292 -9.636 1.00 93.31 298 LEU A CA 1
ATOM 2438 C C . LEU A 1 298 ? -11.242 13.286 -8.801 1.00 93.31 298 LEU A C 1
ATOM 2440 O O . LEU A 1 298 ? -11.187 12.111 -9.171 1.00 93.31 298 LEU A O 1
ATOM 2444 N N . LEU A 1 299 ? -10.638 13.738 -7.701 1.00 94.56 299 LEU A N 1
ATOM 2445 C CA . LEU A 1 299 ? -9.732 12.954 -6.881 1.00 94.56 299 LEU A CA 1
ATOM 2446 C C . LEU A 1 299 ? -10.490 11.826 -6.170 1.00 94.56 299 LEU A C 1
ATOM 2448 O O . LEU A 1 299 ? -11.395 12.052 -5.369 1.00 94.56 299 LEU A O 1
ATOM 2452 N N . GLN A 1 300 ? -10.105 10.592 -6.486 1.00 97.00 300 GLN A N 1
ATOM 2453 C CA . GLN A 1 300 ? -10.663 9.364 -5.913 1.00 97.00 300 GLN A CA 1
ATOM 2454 C C . GLN A 1 300 ? -9.629 8.616 -5.076 1.00 97.00 300 GLN A C 1
ATOM 2456 O O . GLN A 1 300 ? -9.984 7.906 -4.133 1.00 97.00 300 GLN A O 1
ATOM 2461 N N . ARG A 1 301 ? -8.345 8.748 -5.424 1.00 97.56 301 ARG A N 1
ATOM 2462 C CA . ARG A 1 301 ? -7.248 8.060 -4.748 1.00 97.56 301 ARG A CA 1
ATOM 2463 C C . ARG A 1 301 ? -6.194 9.066 -4.317 1.00 97.56 301 ARG A C 1
ATOM 2465 O O . ARG A 1 301 ? -5.588 9.717 -5.166 1.00 97.56 301 ARG A O 1
ATOM 2472 N N . LEU A 1 302 ? -5.955 9.139 -3.014 1.00 95.00 302 LEU A N 1
ATOM 2473 C CA . LEU A 1 302 ? -4.892 9.941 -2.430 1.00 95.00 302 LEU A CA 1
ATOM 2474 C C . LEU A 1 302 ? -3.980 9.051 -1.588 1.00 95.00 302 LEU A C 1
ATOM 2476 O O . LEU A 1 302 ? -4.443 8.297 -0.734 1.00 95.00 302 LEU A O 1
ATOM 2480 N N . SER A 1 303 ? -2.681 9.147 -1.841 1.00 94.19 303 SER A N 1
ATOM 2481 C CA . SER A 1 303 ? -1.638 8.603 -0.980 1.00 94.19 303 SER A CA 1
ATOM 2482 C C . SER A 1 303 ? -0.674 9.724 -0.625 1.00 94.19 303 SER A C 1
ATOM 2484 O O . SER A 1 303 ? -0.063 10.297 -1.522 1.00 94.19 303 SER A O 1
ATOM 2486 N N . PHE A 1 304 ? -0.547 10.041 0.656 1.00 90.06 304 PHE A N 1
ATOM 2487 C CA . PHE A 1 304 ? 0.214 11.184 1.138 1.00 90.06 304 PHE A CA 1
ATOM 2488 C C . PHE A 1 304 ? 1.097 10.774 2.322 1.00 90.06 304 PHE A C 1
ATOM 2490 O O . PHE A 1 304 ? 0.603 10.357 3.363 1.00 90.06 304 PHE A O 1
ATOM 2497 N N . SER A 1 305 ? 2.411 10.841 2.138 1.00 88.25 305 SER A N 1
ATOM 2498 C CA . SER A 1 305 ? 3.421 10.458 3.129 1.00 88.25 305 SER A CA 1
ATOM 2499 C C . SER A 1 305 ? 4.556 11.478 3.063 1.00 88.25 305 SER A C 1
ATOM 2501 O O . SER A 1 305 ? 5.513 11.241 2.336 1.00 88.25 305 SER A O 1
ATOM 2503 N N . PRO A 1 306 ? 4.436 12.653 3.697 1.00 77.31 306 PRO A N 1
ATOM 2504 C CA . PRO A 1 306 ? 5.465 13.691 3.633 1.00 77.31 306 PRO A CA 1
ATOM 2505 C C . PRO A 1 306 ? 6.709 13.306 4.455 1.00 77.31 306 PRO A C 1
ATOM 2507 O O . PRO A 1 306 ? 6.618 12.468 5.348 1.00 77.31 306 PRO A O 1
ATOM 2510 N N . VAL A 1 307 ? 7.860 13.941 4.176 1.00 73.69 307 VAL A N 1
ATOM 2511 C CA . VAL A 1 307 ? 9.121 13.694 4.923 1.00 73.69 307 VAL A CA 1
ATOM 2512 C C . VAL A 1 307 ? 9.009 14.103 6.391 1.00 73.69 307 VAL A C 1
ATOM 2514 O O . VAL A 1 307 ? 9.700 13.512 7.207 1.00 73.69 307 VAL A O 1
ATOM 2517 N N . ASN A 1 308 ? 8.173 15.099 6.705 1.00 62.25 308 ASN A N 1
ATOM 2518 C CA . ASN A 1 308 ? 7.610 15.456 8.015 1.00 62.25 308 ASN A CA 1
ATOM 2519 C C . ASN A 1 308 ? 6.696 16.680 7.803 1.00 62.25 308 ASN A C 1
ATOM 2521 O O . ASN A 1 308 ? 7.015 17.525 6.965 1.00 62.25 308 ASN A O 1
ATOM 2525 N N . PHE A 1 309 ? 5.598 16.803 8.553 1.00 63.59 309 PHE A N 1
ATOM 2526 C CA . PHE A 1 309 ? 5.010 18.123 8.812 1.00 63.59 309 PHE A CA 1
ATOM 2527 C C . PHE A 1 309 ? 5.889 18.783 9.878 1.00 63.59 309 PHE A C 1
ATOM 2529 O O . PHE A 1 309 ? 6.049 18.224 10.963 1.00 63.59 309 PHE A O 1
ATOM 2536 N N . GLU A 1 310 ? 6.536 19.906 9.562 1.00 58.34 310 GLU A N 1
ATOM 2537 C CA . GLU A 1 310 ? 7.409 20.581 10.538 1.00 58.34 310 GLU A CA 1
ATOM 2538 C C . GLU A 1 310 ? 6.582 21.305 11.618 1.00 58.34 310 GLU A C 1
ATOM 2540 O O . GLU A 1 310 ? 7.088 21.571 12.709 1.00 58.34 310 GLU A O 1
ATOM 2545 N N . ASP A 1 311 ? 5.303 21.582 11.333 1.00 66.62 311 ASP A N 1
ATOM 2546 C CA . ASP A 1 311 ? 4.389 22.349 12.180 1.00 66.62 311 ASP A CA 1
ATOM 2547 C C . ASP A 1 311 ? 2.945 21.796 12.113 1.00 66.62 311 ASP A C 1
ATOM 2549 O O . ASP A 1 311 ? 2.418 21.466 11.048 1.00 66.62 311 ASP A O 1
ATOM 2553 N N . ILE A 1 312 ? 2.273 21.734 13.269 1.00 70.62 312 ILE A N 1
ATOM 2554 C CA . ILE A 1 312 ? 0.870 21.315 13.427 1.00 70.62 312 ILE A CA 1
ATOM 2555 C C . ILE A 1 312 ? -0.097 22.173 12.594 1.00 70.62 312 ILE A C 1
ATOM 2557 O O . ILE A 1 312 ? -1.154 21.705 12.166 1.00 70.62 312 ILE A O 1
ATOM 2561 N N . HIS A 1 313 ? 0.257 23.434 12.329 1.00 75.88 313 HIS A N 1
ATOM 2562 C CA . HIS A 1 313 ? -0.528 24.319 11.472 1.00 75.88 313 HIS A CA 1
ATOM 2563 C C . HIS A 1 313 ? -0.588 23.828 10.021 1.00 75.88 313 HIS A C 1
ATOM 2565 O O . HIS A 1 313 ? -1.606 24.017 9.354 1.00 75.88 313 HIS A O 1
ATOM 2571 N N . GLU A 1 314 ? 0.471 23.180 9.542 1.00 78.75 314 GLU A N 1
ATOM 2572 C CA . GLU A 1 314 ? 0.553 22.636 8.187 1.00 78.75 314 GLU A CA 1
ATOM 2573 C C . GLU A 1 314 ? -0.348 21.411 8.030 1.00 78.75 314 GLU A C 1
ATOM 2575 O O . GLU A 1 314 ? -1.077 21.290 7.042 1.00 78.75 314 GLU A O 1
ATOM 2580 N N . GLU A 1 315 ? -0.353 20.549 9.048 1.00 82.44 315 GLU A N 1
ATOM 2581 C CA . GLU A 1 315 ? -1.237 19.391 9.135 1.00 82.44 315 GLU A CA 1
ATOM 2582 C C . GLU A 1 315 ? -2.712 19.817 9.127 1.00 82.44 315 GLU A C 1
ATOM 2584 O O . GLU A 1 315 ? -3.502 19.337 8.310 1.00 82.44 315 GLU A O 1
ATOM 2589 N N . LEU A 1 316 ? -3.081 20.760 10.002 1.00 84.81 316 LEU A N 1
ATOM 2590 C CA . LEU A 1 316 ? -4.445 21.287 10.098 1.00 84.81 316 LEU A CA 1
ATOM 2591 C C . LEU A 1 316 ? -4.916 21.869 8.763 1.00 84.81 316 LEU A C 1
ATOM 2593 O O . LEU A 1 316 ? -6.042 21.626 8.325 1.00 84.81 316 LEU A O 1
ATOM 2597 N N . PHE A 1 317 ? -4.043 22.622 8.099 1.00 85.38 317 PHE A N 1
ATOM 2598 C CA . PHE A 1 317 ? -4.346 23.235 6.815 1.00 85.38 317 PHE A CA 1
ATOM 2599 C C . PHE A 1 317 ? -4.540 22.194 5.705 1.00 85.38 317 PHE A C 1
ATOM 2601 O O . PHE A 1 317 ? -5.468 22.313 4.901 1.00 85.38 317 PHE A O 1
ATOM 2608 N N . PHE A 1 318 ? -3.716 21.142 5.689 1.00 87.81 318 PHE A N 1
ATOM 2609 C CA . PHE A 1 318 ? -3.872 20.012 4.776 1.00 87.81 318 PHE A CA 1
ATOM 2610 C C . PHE A 1 318 ? -5.206 19.281 4.982 1.00 87.81 318 PHE A C 1
ATOM 2612 O O . PHE A 1 318 ? -5.935 19.055 4.012 1.00 87.81 318 PHE A O 1
ATOM 2619 N N . LEU A 1 319 ? -5.543 18.945 6.230 1.00 90.75 319 LEU A N 1
ATOM 2620 C CA . LEU A 1 319 ? -6.777 18.235 6.578 1.00 90.75 319 LEU A CA 1
ATOM 2621 C C . LEU A 1 319 ? -8.028 19.031 6.189 1.00 90.75 319 LEU A C 1
ATOM 2623 O O . LEU A 1 319 ? -8.943 18.480 5.572 1.00 90.75 319 LEU A O 1
ATOM 2627 N N . GLU A 1 320 ? -8.049 20.334 6.477 1.00 90.50 320 GLU A N 1
ATOM 2628 C CA . GLU A 1 320 ? -9.164 21.213 6.111 1.00 90.50 320 GLU A CA 1
ATOM 2629 C C . GLU A 1 320 ? -9.310 21.372 4.592 1.00 90.50 320 GLU A C 1
ATOM 2631 O O . GLU A 1 320 ? -10.428 21.333 4.065 1.00 90.50 320 GLU A O 1
ATOM 2636 N N . ALA A 1 321 ? -8.199 21.482 3.857 1.00 90.56 321 ALA A N 1
ATOM 2637 C CA . ALA A 1 321 ? -8.230 21.512 2.396 1.00 90.56 321 ALA A CA 1
ATOM 2638 C C . ALA A 1 321 ? -8.771 20.194 1.818 1.00 90.56 321 ALA A C 1
ATOM 2640 O O . ALA A 1 321 ? -9.621 20.200 0.924 1.00 90.56 321 ALA A O 1
ATOM 2641 N N . LEU A 1 322 ? -8.326 19.054 2.350 1.00 92.62 322 LEU A N 1
ATOM 2642 C CA . LEU A 1 322 ? -8.767 17.736 1.902 1.00 92.62 322 LEU A CA 1
ATOM 2643 C C . LEU A 1 322 ? -10.271 17.535 2.125 1.00 92.62 322 LEU A C 1
ATOM 2645 O O . LEU A 1 322 ? -10.988 17.140 1.202 1.00 92.62 322 LEU A O 1
ATOM 2649 N N . LYS A 1 323 ? -10.749 17.896 3.319 1.00 92.62 323 LYS A N 1
ATOM 2650 C CA . LYS A 1 323 ? -12.165 17.875 3.707 1.00 92.62 323 LYS A CA 1
ATOM 2651 C C . LYS A 1 323 ? -13.014 18.783 2.816 1.00 92.62 323 LYS A C 1
ATOM 2653 O O . LYS A 1 323 ? -14.102 18.389 2.402 1.00 92.62 323 LYS A O 1
ATOM 2658 N N . SER A 1 324 ? -12.511 19.972 2.488 1.00 92.19 324 SER A N 1
ATOM 2659 C CA . SER A 1 324 ? -13.252 20.975 1.712 1.00 92.19 324 SER A CA 1
ATOM 2660 C C . SER A 1 324 ? -13.332 20.653 0.221 1.00 92.19 324 SER A C 1
ATOM 2662 O O . SER A 1 324 ? -14.380 20.839 -0.400 1.00 92.19 324 SER A O 1
ATOM 2664 N N . PHE A 1 325 ? -12.232 20.186 -0.373 1.00 92.56 325 PHE A N 1
ATOM 2665 C CA . PHE A 1 325 ? -12.125 20.077 -1.828 1.00 92.56 325 PHE A CA 1
ATOM 2666 C C . PHE A 1 325 ? -12.358 18.664 -2.366 1.00 92.56 325 PHE A C 1
ATOM 2668 O O . PHE A 1 325 ? -12.771 18.530 -3.519 1.00 92.56 325 PHE A O 1
ATOM 2675 N N . CYS A 1 326 ? -12.138 17.611 -1.568 1.00 94.19 326 CYS A N 1
ATOM 2676 C CA . CYS A 1 326 ? -12.038 16.234 -2.071 1.00 94.19 326 CYS A CA 1
ATOM 2677 C C . CYS A 1 326 ? -13.124 15.272 -1.533 1.00 94.19 326 CYS A C 1
ATOM 2679 O O . CYS A 1 326 ? -12.800 14.236 -0.951 1.00 94.19 326 CYS A O 1
ATOM 2681 N N . PRO A 1 327 ? -14.426 15.525 -1.769 1.00 93.69 327 PRO A N 1
ATOM 2682 C CA . PRO A 1 327 ? -15.510 14.711 -1.203 1.00 93.69 327 PRO A CA 1
ATOM 2683 C C . PRO A 1 327 ? -15.657 13.315 -1.839 1.00 93.69 327 PRO A C 1
ATOM 2685 O O . PRO A 1 327 ? -16.457 12.501 -1.379 1.00 93.69 327 PRO A O 1
ATOM 2688 N N . ASN A 1 328 ? -14.950 13.034 -2.940 1.00 95.06 328 ASN A N 1
ATOM 2689 C CA . ASN A 1 328 ? -15.113 11.814 -3.741 1.00 95.06 328 ASN A CA 1
ATOM 2690 C C . ASN A 1 328 ? -14.033 10.751 -3.495 1.00 95.06 328 ASN A C 1
ATOM 2692 O O . ASN A 1 328 ? -13.968 9.774 -4.245 1.00 95.06 328 ASN A O 1
ATOM 2696 N N . ILE A 1 329 ? -13.209 10.917 -2.459 1.00 97.25 329 ILE A N 1
ATOM 2697 C CA . ILE A 1 329 ? -12.142 9.969 -2.139 1.00 97.25 329 ILE A CA 1
ATOM 2698 C C . ILE A 1 329 ? -12.732 8.599 -1.783 1.00 97.25 329 ILE A C 1
ATOM 2700 O O . ILE A 1 329 ? -13.585 8.466 -0.909 1.00 97.25 329 ILE A O 1
ATOM 2704 N N . THR A 1 330 ? -12.238 7.568 -2.468 1.00 97.88 330 THR A N 1
ATOM 2705 C CA . THR A 1 330 ? -12.535 6.152 -2.211 1.00 97.88 330 THR A CA 1
ATOM 2706 C C . THR A 1 330 ? -11.332 5.412 -1.630 1.00 97.88 330 THR A C 1
ATOM 2708 O O . THR A 1 330 ? -11.493 4.377 -0.990 1.00 97.88 330 THR A O 1
ATOM 2711 N N . TYR A 1 331 ? -10.120 5.919 -1.869 1.00 98.25 331 TYR A N 1
ATOM 2712 C CA . TYR A 1 331 ? -8.868 5.369 -1.359 1.00 98.25 331 TYR A CA 1
ATOM 2713 C C . TYR A 1 331 ? -8.070 6.484 -0.697 1.00 98.25 331 TYR A C 1
ATOM 2715 O O . TYR A 1 331 ? -7.663 7.429 -1.382 1.00 98.25 331 TYR A O 1
ATOM 2723 N N . LEU A 1 332 ? -7.822 6.344 0.601 1.00 97.00 332 LEU A N 1
ATOM 2724 C CA . LEU A 1 332 ? -7.008 7.265 1.375 1.00 97.00 332 LEU A CA 1
ATOM 2725 C C . LEU A 1 332 ? -5.883 6.501 2.070 1.00 97.00 332 LEU A C 1
ATOM 2727 O O . LEU A 1 332 ? -6.127 5.551 2.810 1.00 97.00 332 LEU A O 1
ATOM 2731 N N . ASN A 1 333 ? -4.652 6.920 1.813 1.00 95.19 333 ASN A N 1
ATOM 2732 C CA . ASN A 1 333 ? -3.470 6.487 2.543 1.00 95.19 333 ASN A CA 1
ATOM 2733 C C . ASN A 1 333 ? -2.754 7.738 3.051 1.00 95.19 333 ASN A C 1
ATOM 2735 O O . ASN A 1 333 ? -2.260 8.510 2.230 1.00 95.19 333 ASN A O 1
ATOM 2739 N N . ILE A 1 334 ? -2.719 7.956 4.361 1.00 91.56 334 ILE A N 1
ATOM 2740 C CA . ILE A 1 334 ? -1.991 9.075 4.967 1.00 91.56 334 ILE A CA 1
ATOM 2741 C C . ILE A 1 334 ? -1.012 8.513 5.989 1.00 91.56 334 ILE A C 1
ATOM 2743 O O . ILE A 1 334 ? -1.387 7.702 6.834 1.00 91.56 334 ILE A O 1
ATOM 2747 N N . LYS A 1 335 ? 0.241 8.956 5.923 1.00 88.50 335 LYS A N 1
ATOM 2748 C CA . LYS A 1 335 ? 1.267 8.589 6.897 1.00 88.50 335 LYS A CA 1
ATOM 2749 C C . LYS A 1 335 ? 1.828 9.806 7.608 1.00 88.50 335 LYS A C 1
ATOM 2751 O O . LYS A 1 335 ? 1.877 10.881 7.019 1.00 88.50 335 LYS A O 1
ATOM 2756 N N . TYR A 1 336 ? 2.293 9.582 8.836 1.00 83.44 336 TYR A N 1
ATOM 2757 C CA . TYR A 1 336 ? 2.950 10.582 9.676 1.00 83.44 336 TYR A CA 1
ATOM 2758 C C . TYR A 1 336 ? 2.040 11.786 9.950 1.00 83.44 336 TYR A C 1
ATOM 2760 O O . TYR A 1 336 ? 2.424 12.928 9.720 1.00 83.44 336 TYR A O 1
ATOM 2768 N N . ILE A 1 337 ? 0.815 11.511 10.413 1.00 84.62 337 ILE A N 1
ATOM 2769 C CA . ILE A 1 337 ? -0.187 12.530 10.755 1.00 84.62 337 ILE A CA 1
ATOM 2770 C C . ILE A 1 337 ? -0.638 12.417 12.215 1.00 84.62 337 ILE A C 1
ATOM 2772 O O . ILE A 1 337 ? -0.717 11.308 12.747 1.00 84.62 337 ILE A O 1
ATOM 2776 N N . GLY A 1 338 ? -0.944 13.534 12.868 1.00 86.94 338 GLY A N 1
ATOM 2777 C CA . GLY A 1 338 ? -1.442 13.542 14.236 1.00 86.94 338 GLY A CA 1
ATOM 2778 C C . GLY A 1 338 ? -2.839 12.937 14.351 1.00 86.94 338 GLY A C 1
ATOM 2779 O O . GLY A 1 338 ? -3.709 13.134 13.498 1.00 86.94 338 GLY A O 1
ATOM 2780 N N . PHE A 1 339 ? -3.088 12.203 15.437 1.00 87.31 339 PHE A N 1
ATOM 2781 C CA . PHE A 1 339 ? -4.427 11.721 15.774 1.00 87.31 339 PHE A CA 1
ATOM 2782 C C . PHE A 1 339 ? -5.283 12.854 16.376 1.00 87.31 339 PHE A C 1
ATOM 2784 O O . PHE A 1 339 ? -5.458 12.991 17.591 1.00 87.31 339 PHE A O 1
ATOM 2791 N N . SER A 1 340 ? -5.774 13.724 15.492 1.00 87.69 340 SER A N 1
ATOM 2792 C CA . SER A 1 340 ? -6.469 14.976 15.811 1.00 87.69 340 SER A CA 1
ATOM 2793 C C . SER A 1 340 ? -7.969 14.923 15.502 1.00 87.69 340 SER A C 1
ATOM 2795 O O . SER A 1 340 ? -8.410 14.191 14.621 1.00 87.69 340 SER A O 1
ATOM 2797 N N . ILE A 1 341 ? -8.772 15.756 16.175 1.00 88.50 341 ILE A N 1
ATOM 2798 C CA . ILE A 1 341 ? -10.225 15.867 15.922 1.00 88.50 341 ILE A CA 1
ATOM 2799 C C . ILE A 1 341 ? -10.509 16.210 14.447 1.00 88.50 341 ILE A C 1
ATOM 2801 O O . ILE A 1 341 ? -11.466 15.711 13.862 1.00 88.50 341 ILE A O 1
ATOM 2805 N N . GLN A 1 342 ? -9.650 17.008 13.811 1.00 91.00 342 GLN A N 1
ATOM 2806 C CA . GLN A 1 342 ? -9.770 17.373 12.398 1.00 91.00 342 GLN A CA 1
ATOM 2807 C C . GLN A 1 342 ? -9.610 16.165 11.470 1.00 91.00 342 GLN A C 1
ATOM 2809 O O . GLN A 1 342 ? -10.298 16.082 10.449 1.00 91.00 342 GLN A O 1
ATOM 2814 N N . LEU A 1 343 ? -8.751 15.203 11.828 1.00 91.94 343 LEU A N 1
ATOM 2815 C CA . LEU A 1 343 ? -8.644 13.939 11.104 1.00 91.94 343 LEU A CA 1
ATOM 2816 C C . LEU A 1 343 ? -9.947 13.138 11.226 1.00 91.94 343 LEU A C 1
ATOM 2818 O O . LEU A 1 343 ? -10.452 12.652 10.216 1.00 91.94 343 LEU A O 1
ATOM 2822 N N . LEU A 1 344 ? -10.530 13.049 12.425 1.00 92.19 344 LEU A N 1
ATOM 2823 C CA . LEU A 1 344 ? -11.807 12.357 12.650 1.00 92.19 344 LEU A CA 1
ATOM 2824 C C . LEU A 1 344 ? -12.937 12.995 11.827 1.00 92.19 344 LEU A C 1
ATOM 2826 O O . LEU A 1 344 ? -13.680 12.297 11.137 1.00 92.19 344 LEU A O 1
ATOM 2830 N N . GLU A 1 345 ? -13.034 14.327 11.840 1.00 92.94 345 GLU A N 1
ATOM 2831 C CA . GLU A 1 345 ? -14.007 15.063 11.029 1.00 92.94 345 GLU A CA 1
ATOM 2832 C C . GLU A 1 345 ? -13.822 14.814 9.529 1.00 92.94 345 GLU A C 1
ATOM 2834 O O . GLU A 1 345 ? -14.803 14.656 8.799 1.00 92.94 345 GLU A O 1
ATOM 2839 N N . LEU A 1 346 ? -12.578 14.789 9.041 1.00 94.81 346 LEU A N 1
ATOM 2840 C CA . LEU A 1 346 ? -12.287 14.453 7.652 1.00 94.81 346 LEU A CA 1
ATOM 2841 C C . LEU A 1 346 ? -12.814 13.052 7.317 1.00 94.81 346 LEU A C 1
ATOM 2843 O O . LEU A 1 346 ? -13.564 12.911 6.351 1.00 94.81 346 LEU A O 1
ATOM 2847 N N . ILE A 1 347 ? -12.448 12.034 8.102 1.00 94.44 347 ILE A N 1
ATOM 2848 C CA . ILE A 1 347 ? -12.844 10.642 7.843 1.00 94.44 347 ILE A CA 1
ATOM 2849 C C . ILE A 1 347 ? -14.368 10.496 7.860 1.00 94.44 347 ILE A C 1
ATOM 2851 O O . ILE A 1 347 ? -14.930 9.940 6.913 1.00 94.44 347 ILE A O 1
ATOM 2855 N N . GLY A 1 348 ? -15.043 11.098 8.844 1.00 92.00 348 GLY A N 1
ATOM 2856 C CA . GLY A 1 348 ? -16.504 11.113 8.925 1.00 92.00 348 GLY A CA 1
ATOM 2857 C C . GLY A 1 348 ? -17.192 11.789 7.731 1.00 92.00 348 GLY A C 1
ATOM 2858 O O . GLY A 1 348 ? -18.328 11.456 7.396 1.00 92.00 348 GLY A O 1
ATOM 2859 N N . ASN A 1 349 ? -16.518 12.701 7.024 1.00 93.38 349 ASN A N 1
ATOM 2860 C CA . ASN A 1 349 ? -17.059 13.346 5.823 1.00 93.38 349 ASN A CA 1
ATOM 2861 C C . ASN A 1 349 ? -16.860 12.523 4.536 1.00 93.38 349 ASN A C 1
ATOM 2863 O O . ASN A 1 349 ? -17.572 12.737 3.548 1.00 93.38 349 ASN A O 1
ATOM 2867 N N . LEU A 1 350 ? -15.941 11.553 4.519 1.00 95.31 350 LEU A N 1
ATOM 2868 C CA . LEU A 1 350 ? -15.621 10.752 3.335 1.00 95.31 350 LEU A CA 1
ATOM 2869 C C . LEU A 1 350 ? -16.559 9.543 3.176 1.00 95.31 350 LEU A C 1
ATOM 2871 O O . LEU A 1 350 ? -16.158 8.385 3.223 1.00 95.31 350 LEU A O 1
ATOM 2875 N N . GLN A 1 351 ? -17.830 9.812 2.882 1.00 91.62 351 GLN A N 1
ATOM 2876 C CA . GLN A 1 351 ? -18.905 8.806 2.779 1.00 91.62 351 GLN A CA 1
ATOM 2877 C C . GLN A 1 351 ? -18.735 7.754 1.662 1.00 91.62 351 GLN A C 1
ATOM 2879 O O . GLN A 1 351 ? -19.521 6.814 1.572 1.00 91.62 351 GLN A O 1
ATOM 2884 N N . LYS A 1 352 ? -17.757 7.928 0.763 1.00 95.62 352 LYS A N 1
ATOM 2885 C CA . LYS A 1 352 ? -17.436 6.985 -0.326 1.00 95.62 352 LYS A CA 1
ATOM 2886 C C . LYS A 1 352 ? -16.160 6.185 -0.065 1.00 95.62 352 LYS A C 1
ATOM 2888 O O . LYS A 1 352 ? -15.754 5.406 -0.930 1.00 95.62 352 LYS A O 1
ATOM 2893 N N . LEU A 1 353 ? -15.515 6.39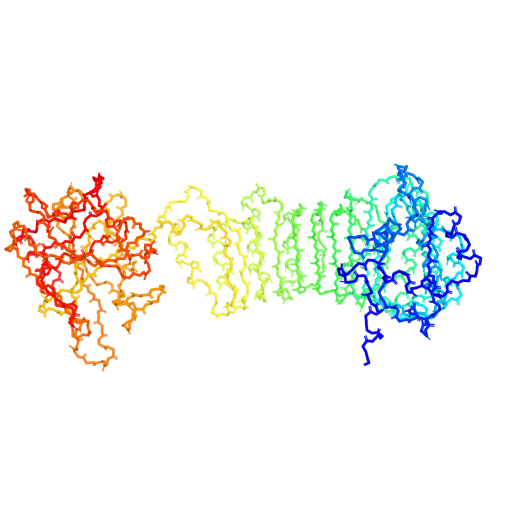5 1.079 1.00 97.88 353 LEU A N 1
ATOM 2894 C CA . LEU A 1 353 ? -14.239 5.784 1.413 1.00 97.88 353 LEU A CA 1
ATOM 2895 C C . LEU A 1 353 ? -14.389 4.262 1.516 1.00 97.88 353 LEU A C 1
ATOM 2897 O O . LEU A 1 353 ? -15.250 3.757 2.231 1.00 97.88 353 LEU A O 1
ATOM 2901 N N . GLN A 1 354 ? -13.559 3.538 0.772 1.00 98.12 354 GLN A N 1
ATOM 2902 C CA . GLN A 1 354 ? -13.535 2.072 0.721 1.00 98.12 354 GLN A CA 1
ATOM 2903 C C . GLN A 1 354 ? -12.230 1.509 1.280 1.00 98.12 354 GLN A C 1
ATOM 2905 O O . GLN A 1 354 ? -12.216 0.409 1.820 1.00 98.12 354 GLN A O 1
ATOM 2910 N N . TYR A 1 355 ? -11.138 2.259 1.158 1.00 98.19 355 TYR A N 1
ATOM 2911 C CA . TYR A 1 355 ? -9.825 1.880 1.658 1.00 98.19 355 TYR A CA 1
ATOM 2912 C C . TYR A 1 355 ? -9.260 3.021 2.491 1.00 98.19 355 TYR A C 1
ATOM 2914 O O . TYR A 1 355 ? -9.117 4.135 1.976 1.00 98.19 355 TYR A O 1
ATOM 2922 N N . LEU A 1 356 ? -8.903 2.718 3.735 1.00 96.50 356 LEU A N 1
ATOM 2923 C CA . LEU A 1 356 ? -8.236 3.630 4.650 1.00 96.50 356 LEU A CA 1
ATOM 2924 C C . LEU A 1 356 ? -6.965 2.967 5.185 1.00 96.50 356 LEU A C 1
ATOM 2926 O O . LEU A 1 356 ? -7.036 1.906 5.798 1.00 96.50 356 LEU A O 1
ATOM 2930 N N . SER A 1 357 ? -5.815 3.590 4.941 1.00 94.88 357 SER A N 1
ATOM 2931 C CA . SER A 1 357 ? -4.557 3.277 5.622 1.00 94.88 357 SER A CA 1
ATOM 2932 C C . SER A 1 357 ? -4.061 4.543 6.311 1.00 94.88 357 SER A C 1
ATOM 2934 O O . SER A 1 357 ? -3.925 5.587 5.667 1.00 94.88 357 SER A O 1
ATOM 2936 N N . LEU A 1 358 ? -3.872 4.473 7.624 1.00 91.38 358 LEU A N 1
ATOM 2937 C CA . LEU A 1 358 ? -3.449 5.591 8.455 1.00 91.38 358 LEU A CA 1
ATOM 2938 C C . LEU A 1 358 ? -2.254 5.168 9.294 1.00 91.38 358 LEU A C 1
ATOM 2940 O O . LEU A 1 358 ? -2.346 4.211 10.049 1.00 91.38 358 LEU A O 1
ATOM 2944 N N . LEU A 1 359 ? -1.156 5.913 9.199 1.00 88.12 359 LEU A N 1
ATOM 2945 C CA . LEU A 1 359 ? -0.062 5.833 10.162 1.00 88.12 359 LEU A CA 1
ATOM 2946 C C . LEU A 1 359 ? -0.067 7.119 10.988 1.00 88.12 359 LEU A C 1
ATOM 2948 O O . LEU A 1 359 ? 0.456 8.144 10.541 1.00 88.12 359 LEU A O 1
ATOM 2952 N N . CYS A 1 360 ? -0.690 7.052 12.165 1.00 85.31 360 CYS A N 1
ATOM 2953 C CA . CYS A 1 360 ? -0.884 8.202 13.045 1.00 85.31 360 CYS A CA 1
ATOM 2954 C C . CYS A 1 360 ? 0.123 8.237 14.198 1.00 85.31 360 CYS A C 1
ATOM 2956 O O . CYS A 1 360 ? 0.570 7.183 14.650 1.00 85.31 360 CYS A O 1
ATOM 2958 N N . PHE A 1 361 ? 0.432 9.434 14.697 1.00 81.94 361 PHE A N 1
ATOM 2959 C CA . PHE A 1 361 ? 1.087 9.638 15.992 1.00 81.94 361 PHE A CA 1
ATOM 2960 C C . PHE A 1 361 ? 0.095 10.236 16.998 1.00 81.94 361 PHE A C 1
ATOM 2962 O O . PHE A 1 361 ? -0.747 11.061 16.640 1.00 81.94 361 PHE A O 1
ATOM 2969 N N . VAL A 1 362 ? 0.184 9.803 18.254 1.00 79.50 362 VAL A N 1
ATOM 2970 C CA . VAL A 1 362 ? -0.602 10.350 19.366 1.00 79.50 362 VAL A CA 1
ATOM 2971 C C . VAL A 1 362 ? 0.288 11.329 20.125 1.00 79.50 362 VAL A C 1
ATOM 2973 O O . VAL A 1 362 ? 1.455 11.033 20.362 1.00 79.50 362 VAL A O 1
ATOM 2976 N N . ASP A 1 363 ? -0.236 12.510 20.446 1.00 76.69 363 ASP A N 1
ATOM 2977 C CA . ASP A 1 363 ? 0.470 13.480 21.286 1.00 76.69 363 ASP A CA 1
ATOM 2978 C C . ASP A 1 363 ? 0.468 12.981 22.736 1.00 76.69 363 ASP A C 1
ATOM 2980 O O . ASP A 1 363 ? -0.601 12.797 23.319 1.00 76.69 363 ASP A O 1
ATOM 2984 N N . ASP A 1 364 ? 1.659 12.793 23.311 1.00 73.81 364 ASP A N 1
ATOM 2985 C CA . ASP A 1 364 ? 1.864 12.324 24.690 1.00 73.81 364 ASP A CA 1
ATOM 2986 C C . ASP A 1 364 ? 1.208 13.239 25.746 1.00 73.81 364 ASP A C 1
ATOM 2988 O O . ASP A 1 364 ? 1.074 12.855 26.907 1.00 73.81 364 ASP A O 1
ATOM 2992 N N . ASN A 1 365 ? 0.806 14.461 25.374 1.00 80.12 365 ASN A N 1
ATOM 2993 C CA . ASN A 1 365 ? 0.104 15.390 26.261 1.00 80.12 365 ASN A CA 1
ATOM 2994 C C . ASN A 1 365 ? -1.418 15.170 26.321 1.00 80.12 365 ASN A C 1
ATOM 2996 O O . ASN A 1 365 ? -2.079 15.826 27.130 1.00 80.12 365 ASN A O 1
ATOM 3000 N N . ILE A 1 366 ? -1.994 14.318 25.464 1.00 78.38 366 ILE A N 1
ATOM 3001 C CA . ILE A 1 366 ? -3.432 14.021 25.485 1.00 78.38 366 ILE A CA 1
ATOM 3002 C C . ILE A 1 366 ? -3.718 13.075 26.664 1.00 78.38 366 ILE A C 1
ATOM 3004 O O . ILE A 1 366 ? -3.130 11.995 26.716 1.00 78.38 366 ILE A O 1
ATOM 3008 N N . PRO A 1 367 ? -4.619 13.439 27.599 1.00 81.25 367 PRO A N 1
ATOM 3009 C CA . PRO A 1 367 ? -5.038 12.538 28.671 1.00 81.25 367 PRO A CA 1
ATOM 3010 C C . PRO A 1 367 ? -5.653 11.247 28.118 1.00 81.25 367 PRO A C 1
ATOM 3012 O O . PRO A 1 367 ? -6.370 11.290 27.120 1.00 81.25 367 PRO A O 1
ATOM 3015 N N . GLU A 1 368 ? -5.441 10.119 28.796 1.00 74.75 368 GLU A N 1
ATOM 3016 C CA . GLU A 1 368 ? -5.938 8.804 28.359 1.00 74.75 368 GLU A CA 1
ATOM 3017 C C . GLU A 1 368 ? -7.465 8.783 28.170 1.00 74.75 368 GLU A C 1
ATOM 3019 O O . GLU A 1 368 ? -7.943 8.381 27.114 1.00 74.75 368 GLU A O 1
ATOM 3024 N N . GLU A 1 369 ? -8.227 9.370 29.101 1.00 76.31 369 GLU A N 1
ATOM 3025 C CA . GLU A 1 369 ? -9.688 9.514 28.973 1.00 76.31 369 GLU A CA 1
ATOM 3026 C C . GLU A 1 369 ? -10.107 10.268 27.696 1.00 76.31 369 GLU A C 1
ATOM 3028 O O . GLU A 1 369 ? -11.104 9.940 27.049 1.00 76.31 369 GLU A O 1
ATOM 3033 N N . GLU A 1 370 ? -9.356 11.308 27.316 1.00 82.75 370 GLU A N 1
ATOM 3034 C CA . GLU A 1 370 ? -9.638 12.078 26.104 1.00 82.75 370 GLU A CA 1
ATOM 3035 C C . GLU A 1 370 ? -9.274 11.279 24.850 1.00 82.75 370 GLU A C 1
ATOM 3037 O O . GLU A 1 370 ? -9.991 11.336 23.844 1.00 82.75 370 GLU A O 1
ATOM 3042 N N . LEU A 1 371 ? -8.178 10.520 24.905 1.00 82.12 371 LEU A N 1
ATOM 3043 C CA . LEU A 1 371 ? -7.772 9.629 23.830 1.00 82.12 371 LEU A CA 1
ATOM 3044 C C . LEU A 1 371 ? -8.841 8.558 23.581 1.00 82.12 371 LEU A C 1
ATOM 3046 O O . LEU A 1 371 ? -9.256 8.396 22.435 1.00 82.12 371 LEU A O 1
ATOM 3050 N N . ASP A 1 372 ? -9.356 7.919 24.630 1.00 78.06 372 ASP A N 1
ATOM 3051 C CA . ASP A 1 372 ? -10.424 6.917 24.538 1.00 78.06 372 ASP A CA 1
ATOM 3052 C C . ASP A 1 372 ? -11.684 7.482 23.881 1.00 78.06 372 ASP A C 1
ATOM 3054 O O . ASP A 1 372 ? -12.255 6.877 22.967 1.00 78.06 372 ASP A O 1
ATOM 3058 N N . ILE A 1 373 ? -12.093 8.693 24.277 1.00 83.00 373 ILE A N 1
ATOM 3059 C CA . ILE A 1 373 ? -13.224 9.389 23.651 1.00 83.00 373 ILE A CA 1
ATOM 3060 C C . ILE A 1 373 ? -12.973 9.599 22.155 1.00 83.00 373 ILE A C 1
ATOM 3062 O O . ILE A 1 373 ? -13.863 9.341 21.340 1.00 83.00 373 ILE A O 1
ATOM 3066 N N . ARG A 1 374 ? -11.770 10.036 21.764 1.00 85.81 374 ARG A N 1
ATOM 3067 C CA . ARG A 1 374 ? -11.419 10.228 20.347 1.00 85.81 374 ARG A CA 1
ATOM 3068 C C . ARG A 1 374 ? -11.393 8.907 19.582 1.00 85.81 374 ARG A C 1
ATOM 3070 O O . ARG A 1 374 ? -11.810 8.868 18.430 1.00 85.81 374 ARG A O 1
ATOM 3077 N N . VAL A 1 375 ? -10.943 7.818 20.194 1.00 85.38 375 VAL A N 1
ATOM 3078 C CA . VAL A 1 375 ? -10.941 6.488 19.568 1.00 85.38 375 VAL A CA 1
ATOM 3079 C C . VAL A 1 375 ? -12.361 6.004 19.311 1.00 85.38 375 VAL A C 1
ATOM 3081 O O . VAL A 1 375 ? -12.658 5.555 18.202 1.00 85.38 375 VAL A O 1
ATOM 3084 N N . MET A 1 376 ? -13.254 6.154 20.292 1.00 82.62 376 MET A N 1
ATOM 3085 C CA . MET A 1 376 ? -14.672 5.837 20.118 1.00 82.62 376 MET A CA 1
ATOM 3086 C C . MET A 1 376 ? -15.282 6.672 18.988 1.00 82.62 376 MET A C 1
ATOM 3088 O O . MET A 1 376 ? -15.891 6.121 18.073 1.00 82.62 376 MET A O 1
ATOM 3092 N N . GLN A 1 377 ? -15.036 7.985 18.982 1.00 87.50 377 GLN A N 1
ATOM 3093 C CA . GLN A 1 377 ? -15.499 8.876 17.913 1.00 87.50 377 GLN A CA 1
ATOM 3094 C C . GLN A 1 377 ? -14.939 8.486 16.541 1.00 87.50 377 GLN A C 1
ATOM 3096 O O . GLN A 1 377 ? -15.664 8.510 15.547 1.00 87.50 377 GLN A O 1
ATOM 3101 N N . PHE A 1 378 ? -13.662 8.108 16.464 1.00 90.94 378 PHE A N 1
ATOM 3102 C CA . PHE A 1 378 ? -13.055 7.612 15.234 1.00 90.94 378 PHE A CA 1
ATOM 3103 C C . PHE A 1 378 ? -13.776 6.358 14.737 1.00 90.94 378 PHE A C 1
ATOM 3105 O O . PHE A 1 378 ? -14.198 6.341 13.581 1.00 90.94 378 PHE A O 1
ATOM 3112 N N . ALA A 1 379 ? -13.991 5.361 15.601 1.00 88.69 379 ALA A N 1
ATOM 3113 C CA . ALA A 1 379 ? -14.711 4.138 15.254 1.00 88.69 379 ALA A CA 1
ATOM 3114 C C . ALA A 1 379 ? -16.146 4.423 14.774 1.00 88.69 379 ALA A C 1
ATOM 3116 O O . ALA A 1 379 ? -16.579 3.864 13.766 1.00 88.69 379 ALA A O 1
ATOM 3117 N N . GLU A 1 380 ? -16.855 5.342 15.435 1.00 88.50 380 GLU A N 1
ATOM 3118 C CA . GLU A 1 380 ? -18.198 5.788 15.039 1.00 88.50 380 GLU A CA 1
ATOM 3119 C C . GLU A 1 380 ? -18.207 6.565 13.711 1.00 88.50 380 GLU A C 1
ATOM 3121 O O . GLU A 1 380 ? -19.185 6.509 12.963 1.00 88.50 380 GLU A O 1
ATOM 3126 N N . SER A 1 381 ? -17.122 7.280 13.397 1.00 90.50 381 SER A N 1
ATOM 3127 C CA . SER A 1 381 ? -16.978 8.065 12.164 1.00 90.50 381 SER A CA 1
ATOM 3128 C C . SER A 1 381 ? -16.650 7.227 10.926 1.00 90.50 381 SER A C 1
ATOM 3130 O O . SER A 1 381 ? -16.755 7.733 9.804 1.00 90.50 381 SER A O 1
ATOM 3132 N N . LEU A 1 382 ? -16.254 5.959 11.099 1.00 92.94 382 LEU A N 1
ATOM 3133 C CA . LEU A 1 382 ? -15.876 5.105 9.978 1.00 92.94 382 LEU A CA 1
ATOM 3134 C C . LEU A 1 382 ? -17.076 4.896 9.039 1.00 92.94 382 LEU A C 1
ATOM 3136 O O . LEU A 1 382 ? -18.147 4.453 9.465 1.00 92.94 382 LEU A O 1
ATOM 3140 N N . PRO A 1 383 ? -16.928 5.178 7.734 1.00 92.06 383 PRO A N 1
ATOM 3141 C CA . PRO A 1 383 ? -18.042 5.076 6.810 1.00 92.06 383 PRO A CA 1
ATOM 3142 C C . PRO A 1 383 ? -18.406 3.611 6.556 1.00 92.06 383 PRO A C 1
ATOM 3144 O O . PRO A 1 383 ? -17.542 2.758 6.366 1.00 92.06 383 PRO A O 1
ATOM 3147 N N . LEU A 1 384 ? -19.704 3.324 6.426 1.00 92.75 384 LEU A N 1
ATOM 3148 C CA . LEU A 1 384 ? -20.213 1.973 6.132 1.00 92.75 384 LEU A CA 1
ATOM 3149 C C . LEU A 1 384 ? -19.732 1.407 4.783 1.00 92.75 384 LEU A C 1
ATOM 3151 O O . LEU A 1 384 ? -19.900 0.220 4.509 1.00 92.75 384 LEU A O 1
ATOM 3155 N N . THR A 1 385 ? -19.171 2.249 3.911 1.00 96.00 385 THR A N 1
ATOM 3156 C CA . THR A 1 385 ? -18.575 1.839 2.635 1.00 96.00 385 THR A CA 1
ATOM 3157 C C . THR A 1 385 ? -17.170 1.261 2.777 1.00 96.00 385 THR A C 1
ATOM 3159 O O . THR A 1 385 ? -16.642 0.751 1.785 1.00 96.00 385 THR A O 1
ATOM 3162 N N . LEU A 1 386 ? -16.560 1.352 3.962 1.00 96.94 386 LEU A N 1
ATOM 3163 C CA . LEU A 1 386 ? -15.193 0.922 4.212 1.00 96.94 386 LEU A CA 1
ATOM 3164 C C . LEU A 1 386 ? -15.067 -0.604 4.085 1.00 96.94 386 LEU A C 1
ATOM 3166 O O . LEU A 1 386 ? -15.821 -1.364 4.683 1.00 96.94 386 LEU A O 1
ATOM 3170 N N . GLN A 1 387 ? -14.109 -1.047 3.276 1.00 96.75 387 GLN A N 1
ATOM 3171 C CA . GLN A 1 387 ? -13.828 -2.460 2.989 1.00 96.75 387 GLN A CA 1
ATOM 3172 C C . GLN A 1 387 ? -12.461 -2.893 3.516 1.00 96.75 387 GLN A C 1
ATOM 3174 O O . GLN A 1 387 ? -12.229 -4.081 3.725 1.00 96.75 387 GLN A O 1
ATOM 3179 N N . TYR A 1 388 ? -11.548 -1.940 3.691 1.00 96.06 388 TYR A N 1
ATOM 3180 C CA . TYR A 1 388 ? -10.204 -2.179 4.184 1.00 96.06 388 TYR A CA 1
ATOM 3181 C C . TYR A 1 388 ? -9.795 -1.053 5.127 1.00 96.06 388 TYR A C 1
ATOM 3183 O O . TYR A 1 388 ? -9.872 0.123 4.757 1.00 96.06 388 TYR A O 1
ATOM 3191 N N . LEU A 1 389 ? -9.344 -1.441 6.317 1.00 93.25 389 LEU A N 1
ATOM 3192 C CA . LEU A 1 389 ? -8.803 -0.561 7.337 1.00 93.25 389 LEU A CA 1
ATOM 3193 C C . LEU A 1 389 ? -7.429 -1.084 7.751 1.00 93.25 389 LEU A C 1
ATOM 3195 O O . LEU A 1 389 ? -7.296 -2.235 8.157 1.00 93.25 389 LEU A O 1
ATOM 3199 N N . ASP A 1 390 ? -6.431 -0.223 7.644 1.00 91.56 390 ASP A N 1
ATOM 3200 C CA . ASP A 1 390 ? -5.078 -0.446 8.132 1.00 91.56 390 ASP A CA 1
ATOM 3201 C C . ASP A 1 390 ? -4.682 0.749 8.989 1.00 91.56 390 ASP A C 1
ATOM 3203 O O . ASP A 1 390 ? -4.703 1.891 8.534 1.00 91.56 390 ASP A O 1
ATOM 3207 N N . LEU A 1 391 ? -4.369 0.484 10.247 1.00 86.25 391 LEU A N 1
ATOM 3208 C CA . LEU A 1 391 ? -4.007 1.508 11.216 1.00 86.25 391 LEU A CA 1
ATOM 3209 C C . LEU A 1 391 ? -2.496 1.503 11.508 1.00 86.25 391 LEU A C 1
ATOM 3211 O O . LEU A 1 391 ? -2.012 2.360 12.237 1.00 86.25 391 LEU A O 1
ATOM 3215 N N . GLY A 1 392 ? -1.723 0.582 10.920 1.00 74.69 392 GLY A N 1
ATOM 3216 C CA . GLY A 1 392 ? -0.307 0.411 11.239 1.00 74.69 392 GLY A CA 1
ATOM 3217 C C . GLY A 1 392 ? -0.036 0.050 12.710 1.00 74.69 392 GLY A C 1
ATOM 3218 O O . GLY A 1 392 ? -0.941 -0.115 13.527 1.00 74.69 392 GLY A O 1
ATOM 3219 N N . ASP A 1 393 ? 1.246 -0.066 13.059 1.00 67.38 393 ASP A N 1
ATOM 3220 C CA . ASP A 1 393 ? 1.687 -0.510 14.392 1.00 67.38 393 ASP A CA 1
ATOM 3221 C C . ASP A 1 393 ? 1.648 0.598 15.464 1.00 67.38 393 ASP A C 1
ATOM 3223 O O . ASP A 1 393 ? 1.926 0.344 16.635 1.00 67.38 393 ASP A O 1
ATOM 3227 N N . THR A 1 394 ? 1.321 1.844 15.105 1.00 61.09 394 THR A N 1
ATOM 3228 C CA . THR A 1 394 ? 1.390 2.991 16.029 1.00 61.09 394 THR A CA 1
ATOM 3229 C C . THR A 1 394 ? 0.233 3.070 17.025 1.00 61.09 394 THR A C 1
ATOM 3231 O O . THR A 1 394 ? 0.297 3.852 17.969 1.00 61.09 394 THR A O 1
ATOM 3234 N N . TRP A 1 395 ? -0.785 2.219 16.884 1.00 62.31 395 TRP A N 1
ATOM 3235 C CA . TRP A 1 395 ? -1.925 2.131 17.806 1.00 62.31 395 TRP A CA 1
ATOM 3236 C C . TRP A 1 395 ? -1.740 1.084 18.909 1.00 62.31 395 TRP A C 1
ATOM 3238 O O . TRP A 1 395 ? -2.675 0.793 19.648 1.00 62.31 395 TRP A O 1
ATOM 3248 N N . GLN A 1 396 ? -0.530 0.534 19.061 1.00 49.72 396 GLN A N 1
ATOM 3249 C CA . GLN A 1 396 ? -0.190 -0.387 20.151 1.00 49.72 396 GLN A CA 1
ATOM 3250 C C . GLN A 1 396 ? -0.569 0.090 21.570 1.00 49.72 396 GLN A C 1
ATOM 3252 O O . GLN A 1 396 ? -0.905 -0.784 22.369 1.00 49.72 396 GLN A O 1
ATOM 3257 N N . PRO A 1 397 ? -0.571 1.397 21.921 1.00 48.94 397 PRO A N 1
ATOM 3258 C CA . PRO A 1 397 ? -1.070 1.840 23.224 1.00 48.94 397 PRO A CA 1
ATOM 3259 C C . PRO A 1 397 ? -2.540 1.465 23.475 1.00 48.94 397 PRO A C 1
ATOM 3261 O O . PRO A 1 397 ? -2.869 1.082 24.587 1.00 48.94 397 PRO A O 1
ATOM 3264 N N . LEU A 1 398 ? -3.398 1.463 22.445 1.00 50.16 398 LEU A N 1
ATOM 3265 C CA . LEU A 1 398 ? -4.828 1.143 22.591 1.00 50.16 398 LEU A CA 1
ATOM 3266 C C . LEU A 1 398 ? -5.115 -0.336 22.859 1.00 50.16 398 LEU A C 1
ATOM 3268 O O . LEU A 1 398 ? -6.166 -0.679 23.387 1.00 50.16 398 LEU A O 1
ATOM 3272 N N . TYR A 1 399 ? -4.198 -1.224 22.476 1.00 45.06 399 TYR A N 1
ATOM 3273 C CA . TYR A 1 399 ? -4.357 -2.662 22.692 1.00 45.06 399 TYR A CA 1
ATOM 3274 C C . TYR A 1 399 ? -3.886 -3.113 24.077 1.00 45.06 399 TYR A C 1
ATOM 3276 O O . TYR A 1 399 ? -4.121 -4.264 24.439 1.00 45.06 399 TYR A O 1
ATOM 3284 N N . ARG A 1 400 ? -3.218 -2.246 24.856 1.00 43.28 400 ARG A N 1
ATOM 3285 C CA . ARG A 1 400 ? -2.677 -2.628 26.170 1.00 43.28 400 ARG A CA 1
ATOM 3286 C C . ARG A 1 400 ? -3.741 -2.830 27.251 1.00 43.28 400 ARG A C 1
ATOM 3288 O O . ARG A 1 400 ? -3.430 -3.494 28.230 1.00 43.28 400 ARG A O 1
ATOM 3295 N N . ASN A 1 401 ? -4.970 -2.355 27.043 1.00 50.47 401 ASN A N 1
ATOM 3296 C CA . ASN A 1 401 ? -5.985 -2.301 28.099 1.00 50.47 401 ASN A CA 1
ATOM 3297 C C . ASN A 1 401 ? -7.117 -3.339 27.941 1.00 50.47 401 ASN A C 1
ATOM 3299 O O . ASN A 1 401 ? -8.105 -3.279 28.668 1.00 50.47 401 ASN A O 1
ATOM 3303 N N . ILE A 1 402 ? -7.014 -4.306 27.014 1.00 58.91 402 ILE A N 1
ATOM 3304 C CA . ILE A 1 402 ? -7.982 -5.420 26.972 1.00 58.91 402 ILE A CA 1
ATOM 3305 C C . ILE A 1 402 ? -7.536 -6.490 27.971 1.00 58.91 402 ILE A C 1
ATOM 3307 O O . ILE A 1 402 ? -6.724 -7.361 27.654 1.00 58.91 402 ILE A O 1
ATOM 3311 N N . ILE A 1 403 ? -8.071 -6.410 29.188 1.00 68.88 403 ILE A N 1
ATOM 3312 C CA . ILE A 1 403 ? -7.898 -7.430 30.224 1.00 68.88 403 ILE A CA 1
ATOM 3313 C C . ILE A 1 403 ? -8.880 -8.573 29.950 1.00 68.88 403 ILE A C 1
ATOM 3315 O O . ILE A 1 403 ? -10.088 -8.361 29.840 1.00 68.88 403 ILE A O 1
ATOM 3319 N N . PHE A 1 404 ? -8.364 -9.797 29.850 1.00 80.94 404 PHE A N 1
ATOM 3320 C CA . PHE A 1 404 ? -9.182 -11.005 29.777 1.00 80.94 404 PHE A CA 1
ATOM 3321 C C . PHE A 1 404 ? -9.258 -11.636 31.160 1.00 80.94 404 PHE A C 1
ATOM 3323 O O . PHE A 1 404 ? -8.229 -11.847 31.794 1.00 80.94 404 PHE A O 1
ATOM 3330 N N . CYS A 1 405 ? -10.467 -11.962 31.607 1.00 91.44 405 CYS A N 1
ATOM 3331 C CA . CYS A 1 405 ? -10.695 -12.711 32.834 1.00 91.44 405 CYS A CA 1
ATOM 3332 C C . CYS A 1 405 ? -11.690 -13.840 32.596 1.00 91.44 405 CYS A C 1
ATOM 3334 O O . CYS A 1 405 ? -12.473 -13.838 31.644 1.00 91.44 405 CYS A O 1
ATOM 3336 N N . SER A 1 406 ? -11.657 -14.816 33.491 1.00 94.69 406 SER A N 1
ATOM 3337 C CA . SER A 1 406 ? -12.588 -15.931 33.522 1.00 94.69 406 SER A CA 1
ATOM 3338 C C . SER A 1 406 ? -13.764 -15.600 34.435 1.00 94.69 406 SER A C 1
ATOM 3340 O O . SER A 1 406 ? -13.598 -15.009 35.494 1.00 94.69 406 SER A O 1
ATOM 3342 N N . ALA A 1 407 ? -14.965 -16.012 34.047 1.00 94.88 407 ALA A N 1
ATOM 3343 C CA . ALA A 1 407 ? -16.162 -15.805 34.850 1.00 94.88 407 ALA A CA 1
ATOM 3344 C C . ALA A 1 407 ? -17.085 -17.021 34.776 1.00 94.88 407 ALA A C 1
ATOM 3346 O O . ALA A 1 407 ? -16.938 -17.899 33.917 1.00 94.88 407 ALA A O 1
ATOM 3347 N N . SER A 1 408 ? -18.019 -17.133 35.718 1.00 95.94 408 SER A N 1
ATOM 3348 C CA . SER A 1 408 ? -18.938 -18.271 35.786 1.00 95.94 408 SER A CA 1
ATOM 3349 C C . SER A 1 408 ? -20.319 -17.895 36.289 1.00 95.94 408 SER A C 1
ATOM 3351 O O . SER A 1 408 ? -20.468 -17.291 37.348 1.00 95.94 408 SER A O 1
ATOM 3353 N N . VAL A 1 409 ? -21.346 -18.341 35.565 1.00 97.38 409 VAL A N 1
ATOM 3354 C CA . VAL A 1 409 ? -22.750 -18.157 35.947 1.00 97.38 409 VAL A CA 1
ATOM 3355 C C . VAL A 1 409 ? -23.049 -18.943 37.227 1.00 97.38 409 VAL A C 1
ATOM 3357 O O . VAL A 1 409 ? -22.762 -20.143 37.320 1.00 97.38 409 VAL A O 1
ATOM 3360 N N . ILE A 1 410 ? -23.650 -18.274 38.213 1.00 97.56 410 ILE A N 1
ATOM 3361 C CA . ILE A 1 410 ? -23.994 -18.859 39.514 1.00 97.56 410 ILE A CA 1
ATOM 3362 C C . ILE A 1 410 ? -25.506 -18.934 39.720 1.00 97.56 410 ILE A C 1
ATOM 3364 O O . ILE A 1 410 ? -26.276 -18.093 39.258 1.00 97.56 410 ILE A O 1
ATOM 3368 N N . ASN A 1 411 ? -25.943 -19.967 40.440 1.00 97.06 411 ASN A N 1
ATOM 3369 C CA . ASN A 1 411 ? -27.356 -20.227 40.667 1.00 97.06 411 ASN A CA 1
ATOM 3370 C C . ASN A 1 411 ? -27.933 -19.173 41.618 1.00 97.06 411 ASN A C 1
ATOM 3372 O O . ASN A 1 411 ? -27.576 -19.108 42.802 1.00 97.06 411 ASN A O 1
ATOM 3376 N N . THR A 1 412 ? -28.840 -18.354 41.094 1.00 95.94 412 THR A N 1
ATOM 3377 C CA . THR A 1 412 ? -29.493 -17.263 41.823 1.00 95.94 412 THR A CA 1
ATOM 3378 C C . THR A 1 412 ? -30.969 -17.183 41.452 1.00 95.94 412 THR A C 1
ATOM 3380 O O . THR A 1 412 ? -31.399 -17.688 40.421 1.00 95.94 412 THR A O 1
ATOM 3383 N N . ALA A 1 413 ? -31.772 -16.513 42.280 1.00 92.50 413 ALA A N 1
ATOM 3384 C CA . ALA A 1 413 ? -33.183 -16.295 41.958 1.00 92.50 413 ALA A CA 1
ATOM 3385 C C . ALA A 1 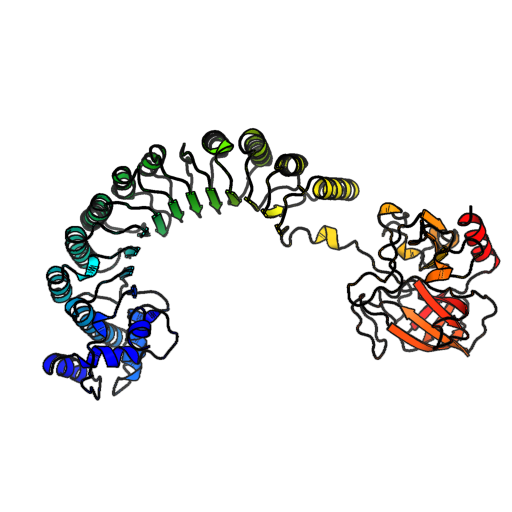413 ? -33.385 -15.387 40.725 1.00 92.50 413 ALA A C 1
ATOM 3387 O O . ALA A 1 413 ? -34.405 -15.501 40.054 1.00 92.50 413 ALA A O 1
ATOM 3388 N N . ASN A 1 414 ? -32.430 -14.492 40.433 1.00 92.88 414 ASN A N 1
ATOM 3389 C CA . ASN A 1 414 ? -32.455 -13.617 39.255 1.00 92.88 414 ASN A CA 1
ATOM 3390 C C . ASN A 1 414 ? -32.116 -14.369 37.958 1.00 92.88 414 ASN A C 1
ATOM 3392 O O . ASN A 1 414 ? -32.667 -14.057 36.905 1.00 92.88 414 ASN A O 1
ATOM 3396 N N . GLY A 1 415 ? -31.202 -15.335 38.040 1.00 95.88 415 GLY A N 1
ATOM 3397 C CA . GLY A 1 415 ? -30.799 -16.182 36.926 1.00 95.88 415 GLY A CA 1
ATOM 3398 C C . GLY A 1 415 ? -29.806 -15.582 35.929 1.00 95.88 415 GLY A C 1
ATOM 3399 O O . GLY A 1 415 ? -29.385 -16.286 35.016 1.00 95.88 415 GLY A O 1
ATOM 3400 N N . ASN A 1 416 ? -29.405 -14.316 36.095 1.00 96.50 416 ASN A N 1
ATOM 3401 C CA . ASN A 1 416 ? -28.480 -13.617 35.190 1.00 96.50 416 ASN A CA 1
ATOM 3402 C C . ASN A 1 416 ? -27.238 -13.072 35.911 1.00 96.50 416 ASN A C 1
ATOM 3404 O O . ASN A 1 416 ? -26.726 -12.016 35.538 1.00 96.50 416 ASN A O 1
ATOM 3408 N N . ILE A 1 417 ? -26.800 -13.753 36.972 1.00 97.38 417 ILE A N 1
ATOM 3409 C CA . ILE A 1 417 ? -25.662 -13.339 37.798 1.00 97.38 417 ILE A CA 1
ATOM 3410 C C . ILE A 1 417 ? -24.502 -14.311 37.595 1.00 97.38 417 ILE A C 1
ATOM 3412 O O . ILE A 1 417 ? -24.687 -15.531 37.618 1.00 97.38 417 ILE A O 1
ATOM 3416 N N . GLU A 1 418 ? -23.306 -13.761 37.453 1.00 95.38 418 GLU A N 1
ATOM 3417 C CA . GLU A 1 418 ? -22.050 -14.497 37.459 1.00 95.38 418 GLU A CA 1
ATOM 3418 C C . GLU A 1 418 ? -21.130 -14.060 38.598 1.00 95.38 418 GLU A C 1
ATOM 3420 O O . GLU A 1 418 ? -21.397 -13.103 39.330 1.00 95.38 418 GLU A O 1
ATOM 3425 N N . LEU A 1 419 ? -20.033 -14.795 38.705 1.00 96.38 419 LEU A N 1
ATOM 3426 C CA . LEU A 1 419 ? -18.935 -14.596 39.625 1.00 96.38 419 LEU A CA 1
ATOM 3427 C C . LEU A 1 419 ? -17.629 -14.451 38.830 1.00 96.38 419 LEU A C 1
ATOM 3429 O O . LEU A 1 419 ? -17.384 -15.246 37.920 1.00 96.38 419 LEU A O 1
ATOM 3433 N N . THR A 1 420 ? -16.811 -13.466 39.197 1.00 96.25 420 THR A N 1
ATOM 3434 C CA . THR A 1 420 ? -15.487 -13.183 38.613 1.00 96.25 420 THR A CA 1
ATOM 3435 C C . THR A 1 420 ? -14.571 -12.525 39.656 1.00 96.25 420 THR A C 1
ATOM 3437 O O . THR A 1 420 ? -15.014 -12.277 40.782 1.00 96.25 420 THR A O 1
ATOM 3440 N N . ALA A 1 421 ? -13.303 -12.274 39.325 1.00 95.19 421 ALA A N 1
ATOM 3441 C CA . ALA A 1 421 ? -12.371 -11.555 40.196 1.00 95.19 421 ALA A CA 1
ATOM 3442 C C . ALA A 1 421 ? -12.700 -10.058 40.248 1.00 95.19 421 ALA A C 1
ATOM 3444 O O . ALA A 1 421 ? -13.174 -9.477 39.269 1.00 95.19 421 ALA A O 1
ATOM 3445 N N . ALA A 1 422 ? -12.484 -9.432 41.403 1.00 94.75 422 ALA A N 1
ATOM 3446 C CA . ALA A 1 422 ? -12.811 -8.026 41.593 1.00 94.75 422 ALA A CA 1
ATOM 3447 C C . ALA A 1 422 ? -11.815 -7.115 40.869 1.00 94.75 422 ALA A C 1
ATOM 3449 O O . ALA A 1 422 ? -12.252 -6.145 40.250 1.00 94.75 422 ALA A O 1
ATOM 3450 N N . HIS A 1 423 ? -10.524 -7.466 40.848 1.00 91.44 423 HIS A N 1
ATOM 3451 C CA . HIS A 1 423 ? -9.505 -6.703 40.119 1.00 91.44 423 HIS A CA 1
ATOM 3452 C C . HIS A 1 423 ? -9.779 -6.635 38.608 1.00 91.44 423 HIS A C 1
ATOM 3454 O O . HIS A 1 423 ? -9.414 -5.667 37.958 1.00 91.44 423 HIS A O 1
ATOM 3460 N N . CYS A 1 424 ? -10.499 -7.609 38.042 1.00 92.00 424 CYS A N 1
ATOM 3461 C CA . CYS A 1 424 ? -10.916 -7.589 36.635 1.00 92.00 424 CYS A CA 1
ATOM 3462 C C . CYS A 1 424 ? -11.955 -6.505 36.311 1.00 92.00 424 CYS A C 1
ATOM 3464 O O . CYS A 1 424 ? -12.255 -6.257 35.145 1.00 92.00 424 CYS A O 1
ATOM 3466 N N . LEU A 1 425 ? -12.555 -5.901 37.337 1.00 92.81 425 LEU A N 1
ATOM 3467 C CA . LEU A 1 425 ? -13.571 -4.861 37.213 1.00 92.81 425 LEU A CA 1
ATOM 3468 C C . LEU A 1 425 ? -13.015 -3.468 37.543 1.00 92.81 425 LEU A C 1
ATOM 3470 O O . LEU A 1 425 ? -13.788 -2.505 37.548 1.00 92.81 425 LEU A O 1
ATOM 3474 N N . LEU A 1 426 ? -11.713 -3.369 37.835 1.00 88.88 426 LEU A N 1
ATOM 3475 C CA . LEU A 1 426 ? -11.037 -2.156 38.280 1.00 88.88 426 LEU A CA 1
ATOM 3476 C C . LEU A 1 426 ? -9.860 -1.796 37.354 1.00 88.88 426 LEU A C 1
ATOM 3478 O O . LEU A 1 426 ? -9.201 -2.686 36.816 1.00 88.88 426 LEU A O 1
ATOM 3482 N N . ASP A 1 427 ? -9.608 -0.499 37.178 1.00 80.94 427 ASP A N 1
ATOM 3483 C CA . ASP A 1 427 ? -8.395 0.024 36.538 1.00 80.94 427 ASP A CA 1
ATOM 3484 C C . ASP A 1 427 ? -7.175 -0.019 37.482 1.00 80.94 427 ASP A C 1
ATOM 3486 O O . ASP A 1 427 ? -7.296 -0.351 38.666 1.00 80.94 427 ASP A O 1
ATOM 3490 N N . ASP A 1 428 ? -5.993 0.328 36.963 1.00 76.19 428 ASP A N 1
ATOM 3491 C CA . ASP A 1 428 ? -4.730 0.336 37.722 1.00 76.19 428 ASP A CA 1
ATOM 3492 C C . ASP A 1 428 ? -4.742 1.312 38.921 1.00 76.19 428 ASP A C 1
ATOM 3494 O O . ASP A 1 428 ? -3.960 1.155 39.863 1.00 76.19 428 ASP A O 1
ATOM 3498 N N . ASP A 1 429 ? -5.646 2.299 38.915 1.00 75.81 429 ASP A N 1
ATOM 3499 C CA . ASP A 1 429 ? -5.859 3.264 39.998 1.00 75.81 429 ASP A CA 1
ATOM 3500 C C . ASP A 1 429 ? -6.933 2.798 41.010 1.00 75.81 429 ASP A C 1
ATOM 3502 O O . ASP A 1 429 ? -7.167 3.459 42.030 1.00 75.81 429 ASP A O 1
ATOM 3506 N N . GLY A 1 430 ? -7.576 1.649 40.767 1.00 80.62 430 GLY A N 1
ATOM 3507 C CA . GLY A 1 430 ? -8.614 1.056 41.611 1.00 80.62 430 GLY A CA 1
ATOM 3508 C C . GLY A 1 430 ? -10.026 1.609 41.384 1.00 80.62 430 GLY A C 1
ATOM 3509 O O . GLY A 1 430 ? -10.915 1.375 42.213 1.00 80.62 430 GLY A O 1
ATOM 3510 N N . ASN A 1 431 ? -10.270 2.344 40.296 1.00 84.31 431 ASN A N 1
ATOM 3511 C CA . ASN A 1 431 ? -11.608 2.803 39.921 1.00 84.31 431 ASN A CA 1
ATOM 3512 C C . ASN A 1 431 ? -12.346 1.737 39.109 1.00 84.31 431 ASN A C 1
ATOM 3514 O O . ASN A 1 431 ? -11.751 0.958 38.378 1.00 84.31 431 ASN A O 1
ATOM 3518 N N . GLN A 1 432 ? -13.674 1.719 39.209 1.00 88.19 432 GLN A N 1
ATOM 3519 C CA . GLN A 1 432 ? -14.497 0.776 38.449 1.00 88.19 432 GLN A CA 1
ATOM 3520 C C . GLN A 1 432 ? -14.515 1.121 36.961 1.00 88.19 432 GLN A C 1
ATOM 3522 O O . GLN A 1 432 ? -14.790 2.269 36.598 1.00 88.19 432 GLN A O 1
ATOM 3527 N N . TYR A 1 433 ? -14.333 0.110 36.108 1.00 83.19 433 TYR A N 1
ATOM 3528 C CA . TYR A 1 433 ? -14.530 0.273 34.670 1.00 83.19 433 TYR A CA 1
ATOM 3529 C C . TYR A 1 433 ? -15.955 0.724 34.348 1.00 83.19 433 TYR A C 1
ATOM 3531 O O . TYR A 1 433 ? -16.934 0.339 34.997 1.00 83.19 433 TYR A O 1
ATOM 3539 N N . ASN A 1 434 ? -16.092 1.498 33.270 1.00 82.31 434 ASN A N 1
ATOM 3540 C CA . ASN A 1 434 ? -17.404 1.768 32.704 1.00 82.31 434 ASN A CA 1
ATOM 3541 C C . ASN A 1 434 ? -18.038 0.449 32.237 1.00 82.31 434 ASN A C 1
ATOM 3543 O O . ASN A 1 434 ? -17.438 -0.300 31.465 1.00 82.31 434 ASN A O 1
ATOM 3547 N N . LEU A 1 435 ? -19.275 0.184 32.666 1.00 85.88 435 LEU A N 1
ATOM 3548 C CA . LEU A 1 435 ? -19.993 -1.053 32.348 1.00 85.88 435 LEU A CA 1
ATOM 3549 C C . LEU A 1 435 ? -20.127 -1.301 30.837 1.00 85.88 435 LEU A C 1
ATOM 3551 O O . LEU A 1 435 ? -20.223 -2.452 30.424 1.00 85.88 435 LEU A O 1
ATOM 3555 N N . SER A 1 436 ? -20.097 -0.251 30.004 1.00 81.38 436 SER A N 1
ATOM 3556 C CA . SER A 1 436 ? -20.125 -0.391 28.542 1.00 81.38 436 SER A CA 1
ATOM 3557 C C . SER A 1 436 ? -18.893 -1.085 27.953 1.00 81.38 436 SER A C 1
ATOM 3559 O O . SER A 1 436 ? -18.949 -1.518 26.805 1.00 81.38 436 SER A O 1
ATOM 3561 N N . TYR A 1 437 ? -17.792 -1.170 28.703 1.00 81.75 437 TYR A N 1
ATOM 3562 C CA . TYR A 1 437 ? -16.554 -1.837 28.284 1.00 81.75 437 TYR A CA 1
ATOM 3563 C C . TYR A 1 437 ? -16.498 -3.303 28.719 1.00 81.75 437 TYR A C 1
ATOM 3565 O O . TYR A 1 437 ? -15.664 -4.061 28.232 1.00 81.75 437 TYR A O 1
ATOM 3573 N N . LEU A 1 438 ? -17.399 -3.716 29.612 1.00 88.00 438 LEU A N 1
ATOM 3574 C CA . LEU A 1 438 ? -17.425 -5.059 30.165 1.00 88.00 438 LEU A CA 1
ATOM 3575 C C . LEU A 1 438 ? -18.447 -5.918 29.430 1.00 88.00 438 LEU A C 1
ATOM 3577 O O . LEU A 1 438 ? -19.600 -5.530 29.207 1.00 88.00 438 LEU A O 1
ATOM 3581 N N . SER A 1 439 ? -18.033 -7.126 29.071 1.00 91.06 439 SER A N 1
ATOM 3582 C CA . SER A 1 439 ? -18.912 -8.071 28.403 1.00 91.06 439 SER A CA 1
ATOM 3583 C C . SER A 1 439 ? -18.497 -9.510 28.663 1.00 91.06 439 SER A C 1
ATOM 3585 O O . SER A 1 439 ? -17.351 -9.787 29.005 1.00 91.06 439 SER A O 1
ATOM 3587 N N . PHE A 1 440 ? -19.446 -10.425 28.497 1.00 92.69 440 PHE A N 1
ATOM 3588 C CA . PHE A 1 440 ? -19.238 -11.842 28.761 1.00 92.69 440 PHE A CA 1
ATOM 3589 C C . PHE A 1 440 ? -19.723 -12.695 27.599 1.00 92.69 440 PHE A C 1
ATOM 3591 O O . PHE A 1 440 ? -20.808 -12.470 27.057 1.00 92.69 440 PHE A O 1
ATOM 3598 N N . SER A 1 441 ? -18.931 -13.702 27.230 1.00 93.81 441 SER A N 1
ATOM 3599 C CA . SER A 1 441 ? -19.301 -14.682 26.213 1.00 93.81 441 SER A CA 1
ATOM 3600 C C . SER A 1 441 ? -19.240 -16.102 26.790 1.00 93.81 441 SER A C 1
ATOM 3602 O O . SER A 1 441 ? -18.168 -16.709 26.846 1.00 93.81 441 SER A O 1
ATOM 3604 N N . PRO A 1 442 ? -20.375 -16.665 27.246 1.00 92.88 442 PRO A N 1
ATOM 3605 C CA . PRO A 1 442 ? -20.392 -18.007 27.814 1.00 92.88 442 PRO A CA 1
ATOM 3606 C C . PRO A 1 442 ? -20.096 -19.054 26.739 1.00 92.88 442 PRO A C 1
ATOM 3608 O O . PRO A 1 442 ? -20.805 -19.147 25.735 1.00 92.88 442 PRO A O 1
ATOM 3611 N N . GLY A 1 443 ? -19.078 -19.879 26.987 1.00 90.19 443 GLY A N 1
ATOM 3612 C CA . GLY A 1 443 ? -18.611 -20.887 26.033 1.00 90.19 443 GLY A CA 1
ATOM 3613 C C . GLY A 1 443 ? -17.735 -20.318 24.916 1.00 90.19 443 GLY A C 1
ATOM 3614 O O . GLY A 1 443 ? -17.739 -20.879 23.823 1.00 90.19 443 GLY A O 1
ATOM 3615 N N . TYR A 1 444 ? -17.050 -19.200 25.174 1.00 92.12 444 TYR A N 1
ATOM 3616 C CA . TYR A 1 444 ? -15.953 -18.710 24.343 1.00 92.12 444 TYR A CA 1
ATOM 3617 C C . TYR A 1 444 ? -14.912 -19.813 24.103 1.00 92.12 444 TYR A C 1
ATOM 3619 O O . TYR A 1 444 ? -14.570 -20.552 25.023 1.00 92.12 444 TYR A O 1
ATOM 3627 N N . ASP A 1 445 ? -14.443 -19.957 22.868 1.00 88.94 445 ASP A N 1
ATOM 3628 C CA . ASP A 1 445 ? -13.453 -20.976 22.513 1.00 88.94 445 ASP A CA 1
ATOM 3629 C C . ASP A 1 445 ? -12.669 -20.535 21.275 1.00 88.94 445 ASP A C 1
ATOM 3631 O O . ASP A 1 445 ? -13.262 -20.190 20.247 1.00 88.94 445 ASP A O 1
ATOM 3635 N N . ASN A 1 446 ? -11.338 -20.555 21.366 1.00 87.31 446 ASN A N 1
ATOM 3636 C CA . ASN A 1 446 ? -10.412 -20.355 20.249 1.00 87.31 446 ASN A CA 1
ATOM 3637 C C . ASN A 1 446 ? -10.712 -19.082 19.425 1.00 87.31 446 ASN A C 1
ATOM 3639 O O . ASN A 1 446 ? -11.016 -19.149 18.227 1.00 87.31 446 ASN A O 1
ATOM 3643 N N . GLY A 1 447 ? -10.755 -17.922 20.090 1.00 83.88 447 GLY A N 1
ATOM 3644 C CA . GLY A 1 447 ? -11.025 -16.632 19.442 1.00 83.88 447 GLY A CA 1
ATOM 3645 C C . GLY A 1 447 ? -12.482 -16.418 19.012 1.00 83.88 447 GLY A C 1
ATOM 3646 O O . GLY A 1 447 ? -12.800 -15.412 18.373 1.00 83.88 447 GLY A O 1
ATOM 3647 N N . THR A 1 448 ? -13.383 -17.358 19.317 1.00 87.88 448 THR A N 1
ATOM 3648 C CA . THR A 1 448 ? -14.775 -17.335 18.856 1.00 87.88 448 THR A CA 1
ATOM 3649 C C . THR A 1 448 ? -15.739 -17.166 20.024 1.00 87.88 448 THR A C 1
ATOM 3651 O O . THR A 1 448 ? -15.712 -17.927 20.989 1.00 87.88 448 THR A O 1
ATOM 3654 N N . ASN A 1 449 ? -16.647 -16.191 19.907 1.00 91.50 449 ASN A N 1
ATOM 3655 C CA . ASN A 1 449 ? -17.745 -16.013 20.857 1.00 91.50 449 ASN A CA 1
ATOM 3656 C C . ASN A 1 449 ? -18.595 -17.284 20.970 1.00 91.50 449 ASN A C 1
ATOM 3658 O O . ASN A 1 449 ? -18.887 -17.945 19.969 1.00 91.50 449 ASN A O 1
ATOM 3662 N N . GLY A 1 450 ? -19.048 -17.577 22.187 1.00 90.12 450 GLY A N 1
ATOM 3663 C CA . GLY A 1 450 ? -19.903 -18.722 22.453 1.00 90.12 450 GLY A CA 1
ATOM 3664 C C . GLY A 1 450 ? -21.302 -18.606 21.824 1.00 90.12 450 GLY A C 1
ATOM 3665 O O . GLY A 1 450 ? -21.659 -17.580 21.236 1.00 90.12 450 GLY A O 1
ATOM 3666 N N . PRO A 1 451 ? -22.152 -19.641 21.962 1.00 90.81 451 PRO A N 1
ATOM 3667 C CA . PRO A 1 451 ? -23.441 -19.731 21.263 1.00 90.81 451 PRO A CA 1
ATOM 3668 C C . PRO A 1 451 ? -24.435 -18.598 21.556 1.00 90.81 451 PRO A C 1
ATOM 3670 O O . PRO A 1 451 ? -25.333 -18.350 20.752 1.00 90.81 451 PRO A O 1
ATOM 3673 N N . LEU A 1 452 ? -24.298 -17.927 22.702 1.00 91.06 452 LEU A N 1
ATOM 3674 C CA . LEU A 1 452 ? -25.136 -16.788 23.093 1.00 91.06 452 LEU A CA 1
ATOM 3675 C C . LEU A 1 452 ? -24.552 -15.433 22.656 1.00 91.06 452 LEU A C 1
ATOM 3677 O O . LEU A 1 452 ? -25.159 -14.398 22.921 1.00 91.06 452 LEU A O 1
ATOM 3681 N N . GLY A 1 453 ? -23.409 -15.429 21.965 1.00 92.06 453 GLY A N 1
ATOM 3682 C CA . GLY A 1 453 ? -22.697 -14.218 21.578 1.00 92.06 453 GLY A CA 1
ATOM 3683 C C . GLY A 1 453 ? -22.076 -13.505 22.777 1.00 92.06 453 GLY A C 1
ATOM 3684 O O . GLY A 1 453 ? -21.622 -14.143 23.728 1.00 92.06 453 GLY A O 1
ATOM 3685 N N . VAL A 1 454 ? -22.035 -12.178 22.696 1.00 92.12 454 VAL A N 1
ATOM 3686 C CA . VAL A 1 454 ? -21.533 -11.290 23.748 1.00 92.12 454 VAL A CA 1
ATOM 3687 C C . VAL A 1 454 ? -22.720 -10.699 24.502 1.00 92.12 454 VAL A C 1
ATOM 3689 O O . VAL A 1 454 ? -23.659 -10.189 23.886 1.00 92.12 454 VAL A O 1
ATOM 3692 N N . ILE A 1 455 ? -22.677 -10.769 25.830 1.00 94.00 455 ILE A N 1
ATOM 3693 C CA . ILE A 1 455 ? -23.738 -10.315 26.725 1.00 94.00 455 ILE A CA 1
ATOM 3694 C C . ILE A 1 455 ? -23.224 -9.099 27.516 1.00 94.00 455 ILE A C 1
ATOM 3696 O O . ILE A 1 455 ? -22.191 -9.212 28.181 1.00 94.00 455 ILE A O 1
ATOM 3700 N N . PRO A 1 456 ? -23.908 -7.942 27.456 1.00 92.38 456 PRO A N 1
ATOM 3701 C CA . PRO A 1 456 ? -23.473 -6.728 28.143 1.00 92.38 456 PRO A CA 1
ATOM 3702 C C . PRO A 1 456 ? -23.786 -6.759 29.644 1.00 92.38 456 PRO A C 1
ATOM 3704 O O . PRO A 1 456 ? -24.822 -7.287 30.075 1.00 92.38 456 PRO A O 1
ATOM 3707 N N . VAL A 1 457 ? -22.900 -6.154 30.436 1.00 93.81 457 VAL A N 1
ATOM 3708 C CA . VAL A 1 457 ? -23.049 -6.016 31.890 1.00 93.81 457 VAL A CA 1
ATOM 3709 C C . VAL A 1 457 ? -24.094 -4.951 32.228 1.00 93.81 457 VAL A C 1
ATOM 3711 O O . VAL A 1 457 ? -24.098 -3.857 31.672 1.00 93.81 457 VAL A O 1
ATOM 3714 N N . ALA A 1 458 ? -24.986 -5.271 33.164 1.00 93.31 458 ALA A N 1
ATOM 3715 C CA . ALA A 1 458 ? -26.002 -4.362 33.684 1.00 93.31 458 ALA A CA 1
ATOM 3716 C C . ALA A 1 458 ? -25.645 -3.773 35.055 1.00 93.31 458 ALA A C 1
ATOM 3718 O O . ALA A 1 458 ? -26.176 -2.721 35.407 1.00 93.31 458 ALA A O 1
ATOM 3719 N N . ASP A 1 459 ? -24.842 -4.479 35.855 1.00 95.06 459 ASP A N 1
ATOM 3720 C CA . ASP A 1 459 ? -24.482 -4.072 37.216 1.00 95.06 459 ASP A CA 1
ATOM 3721 C C . ASP A 1 459 ? -23.318 -4.899 37.764 1.00 95.06 459 ASP A C 1
ATOM 3723 O O . ASP A 1 459 ? -23.124 -6.042 37.338 1.00 95.06 459 ASP A O 1
ATOM 3727 N N . ILE A 1 460 ? -22.617 -4.363 38.763 1.00 96.00 460 ILE A N 1
ATOM 3728 C CA . ILE A 1 460 ? -21.520 -5.045 39.462 1.00 96.00 460 ILE A CA 1
ATOM 3729 C C . ILE A 1 460 ? -21.627 -4.852 40.978 1.00 96.00 460 ILE A C 1
ATOM 3731 O O . ILE A 1 460 ? -22.097 -3.826 41.467 1.00 96.00 460 ILE A O 1
ATOM 3735 N N . ALA A 1 461 ? -21.163 -5.834 41.748 1.00 96.50 461 ALA A N 1
ATOM 3736 C CA . ALA A 1 461 ? -21.073 -5.743 43.200 1.00 96.50 461 ALA A CA 1
ATOM 3737 C C . ALA A 1 461 ? -19.728 -6.286 43.696 1.00 96.50 461 ALA A C 1
ATOM 3739 O O . ALA A 1 461 ? -19.474 -7.490 43.645 1.00 96.50 461 ALA A O 1
ATOM 3740 N N . ILE A 1 462 ? -18.903 -5.378 44.226 1.00 95.88 462 ILE A N 1
ATOM 3741 C CA . ILE A 1 462 ? -17.555 -5.643 44.744 1.00 95.88 462 ILE A CA 1
ATOM 3742 C C . ILE A 1 462 ? -17.560 -5.524 46.284 1.00 95.88 462 ILE A C 1
ATOM 3744 O O . ILE A 1 462 ? -18.183 -4.595 46.822 1.00 95.88 462 ILE A O 1
ATOM 3748 N N . PRO A 1 463 ? -16.895 -6.432 47.030 1.00 94.81 463 PRO A N 1
ATOM 3749 C CA . PRO A 1 463 ? -16.657 -6.291 48.461 1.00 94.81 463 PRO A CA 1
ATOM 3750 C C . PRO A 1 463 ? -16.033 -4.941 48.811 1.00 94.81 463 PRO A C 1
ATOM 3752 O O . PRO A 1 463 ? -15.023 -4.532 48.250 1.00 94.81 463 PRO A O 1
ATOM 3755 N N . TYR A 1 464 ? -16.584 -4.270 49.822 1.00 91.44 464 TYR A N 1
ATOM 3756 C CA . TYR A 1 464 ? -16.010 -3.011 50.307 1.00 91.44 464 TYR A CA 1
ATOM 3757 C C . TYR A 1 464 ? -14.583 -3.182 50.855 1.00 91.44 464 TYR A C 1
ATOM 3759 O O . TYR A 1 464 ? -13.793 -2.250 50.800 1.00 91.44 464 TYR A O 1
ATOM 3767 N N . THR A 1 465 ? -14.247 -4.368 51.371 1.00 91.06 465 THR A N 1
ATOM 3768 C CA . THR A 1 465 ? -12.886 -4.691 51.821 1.00 91.06 465 THR A CA 1
ATOM 3769 C C . THR A 1 465 ? -11.886 -4.653 50.672 1.00 91.06 465 THR A C 1
ATOM 3771 O O . THR A 1 465 ? -10.833 -4.056 50.847 1.00 91.06 465 THR A O 1
ATOM 3774 N N . HIS A 1 466 ? -12.254 -5.169 49.495 1.00 91.94 466 HIS A N 1
ATOM 3775 C CA . HIS A 1 466 ? -11.401 -5.137 48.306 1.00 91.94 466 HIS A CA 1
ATOM 3776 C C . HIS A 1 466 ? -11.156 -3.706 47.814 1.00 91.94 466 HIS A C 1
ATOM 3778 O O . HIS A 1 466 ? -10.034 -3.328 47.506 1.00 91.94 466 HIS A O 1
ATOM 3784 N N . LEU A 1 467 ? -12.193 -2.858 47.843 1.00 89.12 467 LEU A N 1
ATOM 3785 C CA . LEU A 1 467 ? -12.068 -1.436 47.489 1.00 89.12 467 LEU A CA 1
ATOM 3786 C C . LEU A 1 467 ? -11.170 -0.635 48.454 1.00 89.12 467 LEU A C 1
ATOM 3788 O O . LEU A 1 467 ? -10.781 0.485 48.134 1.00 89.12 467 LEU A O 1
ATOM 3792 N N . LEU A 1 468 ? -10.889 -1.157 49.653 1.00 89.31 468 LEU A N 1
ATOM 3793 C CA . LEU A 1 468 ? -9.968 -0.543 50.615 1.00 89.31 468 LEU A CA 1
ATOM 3794 C C . LEU A 1 468 ? -8.564 -1.151 50.569 1.00 89.31 468 LEU A C 1
ATOM 3796 O O . LEU A 1 468 ? -7.594 -0.447 50.847 1.00 89.31 468 LEU A O 1
ATOM 3800 N N . ASP A 1 469 ? -8.476 -2.448 50.292 1.00 87.38 469 ASP A N 1
ATOM 3801 C CA . ASP A 1 469 ? -7.242 -3.216 50.209 1.00 87.38 469 ASP A CA 1
ATOM 3802 C C . ASP A 1 469 ? -7.369 -4.236 49.063 1.00 87.38 469 ASP A C 1
ATOM 3804 O O . ASP A 1 469 ? -8.078 -5.241 49.231 1.00 87.38 469 ASP A O 1
ATOM 3808 N N . PRO A 1 470 ? -6.694 -4.002 47.919 1.00 84.81 470 PRO A N 1
ATOM 3809 C CA . PRO A 1 470 ? -6.840 -4.821 46.716 1.00 84.81 470 PRO A CA 1
ATOM 3810 C C . PRO A 1 470 ? -6.364 -6.266 46.911 1.00 84.81 470 PRO A C 1
ATOM 3812 O O . PRO A 1 470 ? -6.684 -7.120 46.097 1.00 84.81 470 PRO A O 1
ATOM 3815 N N . GLN A 1 471 ? -5.654 -6.568 48.003 1.00 82.56 471 GLN A N 1
ATOM 3816 C CA . GLN A 1 471 ? -5.195 -7.926 48.319 1.00 82.56 471 GLN A CA 1
ATOM 3817 C C . GLN A 1 471 ? -6.187 -8.739 49.160 1.00 82.56 471 GLN A C 1
ATOM 3819 O O . GLN A 1 471 ? -5.840 -9.794 49.698 1.00 82.56 471 GLN A O 1
ATOM 3824 N N . THR A 1 472 ? -7.408 -8.234 49.352 1.00 86.75 472 THR A N 1
ATOM 3825 C CA . THR A 1 472 ? -8.428 -8.910 50.157 1.00 86.75 472 THR A CA 1
ATOM 3826 C C . THR A 1 472 ? -9.738 -9.046 49.404 1.00 86.75 472 THR A C 1
ATOM 3828 O O . THR A 1 472 ? -10.209 -8.088 48.796 1.00 86.75 472 THR A O 1
ATOM 3831 N N . ALA A 1 473 ? -10.386 -10.205 49.533 1.00 89.81 473 ALA A N 1
ATOM 3832 C CA . ALA A 1 473 ? -11.716 -10.451 48.983 1.00 89.81 473 ALA A CA 1
ATOM 3833 C C . ALA A 1 473 ? -11.806 -10.127 47.480 1.00 89.81 473 ALA A C 1
ATOM 3835 O O . ALA A 1 473 ? -12.747 -9.456 47.053 1.00 89.81 473 ALA A O 1
ATOM 3836 N N . ASP A 1 474 ? -10.839 -10.603 46.697 1.00 92.88 474 ASP A N 1
ATOM 3837 C CA . ASP A 1 474 ? -10.764 -10.456 45.246 1.00 92.88 474 ASP A CA 1
ATOM 3838 C C . ASP A 1 474 ? -11.803 -11.342 44.544 1.00 92.88 474 ASP A C 1
ATOM 3840 O O . ASP A 1 474 ? -11.502 -12.313 43.859 1.00 92.88 474 ASP A O 1
ATOM 3844 N N . TYR A 1 475 ? -13.079 -11.034 44.769 1.00 95.19 475 TYR A N 1
ATOM 3845 C CA . TYR A 1 475 ? -14.214 -11.631 44.084 1.00 95.19 475 TYR A CA 1
ATOM 3846 C C . TYR A 1 475 ? -15.350 -10.635 43.960 1.00 95.19 475 TYR A C 1
ATOM 3848 O O . TYR A 1 475 ? -15.595 -9.829 44.851 1.00 95.19 475 TYR A O 1
ATOM 3856 N N . ALA A 1 476 ? -16.092 -10.722 42.868 1.00 96.44 476 ALA A N 1
ATOM 3857 C CA . ALA A 1 476 ? -17.201 -9.838 42.579 1.00 96.44 476 ALA A CA 1
ATOM 3858 C C . ALA A 1 476 ? -18.351 -10.594 41.922 1.00 96.44 476 ALA A C 1
ATOM 3860 O O . ALA A 1 476 ? -18.172 -11.638 41.292 1.00 96.44 476 ALA A O 1
ATOM 3861 N N . LEU A 1 477 ? -19.551 -10.040 42.078 1.00 97.62 477 LEU A N 1
ATOM 3862 C CA . LEU A 1 477 ? -20.728 -10.484 41.347 1.00 97.62 477 LEU A CA 1
ATOM 3863 C C . LEU A 1 477 ? -21.006 -9.513 40.209 1.00 97.62 477 LEU A C 1
ATOM 3865 O O . LEU A 1 477 ? -20.894 -8.300 40.387 1.00 97.62 477 LEU A O 1
ATOM 3869 N N . VAL A 1 478 ? -21.421 -10.049 39.068 1.00 97.06 478 VAL A N 1
ATOM 3870 C CA . VAL A 1 478 ? -21.782 -9.265 37.883 1.00 97.06 478 VAL A CA 1
ATOM 3871 C C . VAL A 1 478 ? -23.166 -9.704 37.422 1.00 97.06 478 VAL A C 1
ATOM 3873 O O . VAL A 1 478 ? -23.455 -10.898 37.346 1.00 97.06 478 VAL A O 1
ATOM 3876 N N . ARG A 1 479 ? -24.058 -8.747 37.156 1.00 96.50 479 ARG A N 1
ATOM 3877 C CA . ARG A 1 479 ? -25.401 -9.003 36.621 1.00 96.50 479 ARG A CA 1
ATOM 3878 C C . ARG A 1 479 ? -25.442 -8.568 35.171 1.00 96.50 479 ARG A C 1
ATOM 3880 O O . ARG A 1 479 ? -25.081 -7.439 34.857 1.00 96.50 479 ARG A O 1
ATOM 3887 N N . PHE A 1 480 ? -25.972 -9.420 34.306 1.00 93.50 480 PHE A N 1
ATOM 3888 C CA . PHE A 1 480 ? -26.073 -9.140 32.876 1.00 93.50 480 PHE A CA 1
ATOM 3889 C C . PHE A 1 480 ? -27.429 -8.610 32.446 1.00 93.50 480 PHE A C 1
ATOM 3891 O O . PHE A 1 480 ? -28.472 -8.963 33.007 1.00 93.50 480 PHE A O 1
ATOM 3898 N N . GLU A 1 481 ? -27.423 -7.846 31.355 1.00 91.00 481 GLU A N 1
ATOM 3899 C CA . GLU A 1 481 ? -28.628 -7.546 30.586 1.00 91.00 481 GLU A CA 1
ATOM 3900 C C . GLU A 1 481 ? -28.924 -8.685 29.594 1.00 91.00 481 GLU A C 1
ATOM 3902 O O . GLU A 1 481 ? -28.943 -8.511 28.374 1.00 91.00 481 GLU A O 1
ATOM 3907 N N . PHE A 1 482 ? -29.147 -9.893 30.119 1.00 93.75 482 PHE A N 1
ATOM 3908 C CA . PHE A 1 482 ? -29.498 -11.034 29.280 1.00 93.75 482 PHE A CA 1
ATOM 3909 C C . PHE A 1 482 ? -30.953 -10.943 28.814 1.00 93.75 482 PHE A C 1
ATOM 3911 O O . PHE A 1 482 ? -31.881 -10.755 29.605 1.00 93.75 482 PHE A O 1
ATOM 3918 N N . ARG A 1 483 ? -31.160 -11.118 27.508 1.00 90.88 483 ARG A N 1
ATOM 3919 C CA . ARG A 1 483 ? -32.486 -11.209 26.896 1.00 90.88 483 ARG A CA 1
ATOM 3920 C C . ARG A 1 483 ? -32.615 -12.561 26.226 1.00 90.88 483 ARG A C 1
ATOM 3922 O O . ARG A 1 483 ? -31.791 -12.896 25.381 1.00 90.88 483 ARG A O 1
ATOM 3929 N N . ASP A 1 484 ? -33.675 -13.289 26.564 1.00 92.19 484 ASP A N 1
ATOM 3930 C CA . ASP A 1 484 ? -33.974 -14.587 25.967 1.00 92.19 484 ASP A CA 1
ATOM 3931 C C . ASP A 1 484 ? -33.964 -14.481 24.424 1.00 92.19 484 ASP A C 1
ATOM 3933 O O . ASP A 1 484 ? -34.812 -13.776 23.857 1.00 92.19 484 ASP A O 1
ATOM 3937 N N . PRO A 1 485 ? -33.048 -15.180 23.722 1.00 88.62 485 PRO A N 1
ATOM 3938 C CA . PRO A 1 485 ? -32.983 -15.172 22.260 1.00 88.62 485 PRO A CA 1
ATOM 3939 C C . PRO A 1 485 ? -34.291 -15.626 21.599 1.00 88.62 485 PRO A C 1
ATOM 3941 O O . PRO A 1 485 ? -34.627 -15.189 20.496 1.00 88.62 485 PRO A O 1
ATOM 3944 N N . ASN A 1 486 ? -35.074 -16.454 22.298 1.00 91.25 486 ASN A N 1
ATOM 3945 C CA . ASN A 1 486 ? -36.384 -16.930 21.862 1.00 91.25 486 ASN A CA 1
ATOM 3946 C C . ASN A 1 486 ? -37.538 -15.992 22.263 1.00 91.25 486 ASN A C 1
ATOM 3948 O O . ASN A 1 486 ? -38.704 -16.316 22.033 1.00 91.25 486 ASN A O 1
ATOM 3952 N N . ARG A 1 487 ? -37.230 -14.811 22.822 1.00 87.44 487 ARG A N 1
ATOM 3953 C CA . ARG A 1 487 ? -38.186 -13.793 23.299 1.00 87.44 487 ARG A CA 1
ATOM 3954 C C . ARG A 1 487 ? -39.147 -14.294 24.387 1.00 87.44 487 ARG A C 1
ATOM 3956 O O . ARG A 1 487 ? -40.254 -13.768 24.514 1.00 87.44 487 ARG A O 1
ATOM 3963 N N . GLY A 1 488 ? -38.750 -15.321 25.130 1.00 90.38 488 GLY A N 1
ATOM 3964 C CA . GLY A 1 488 ? -39.456 -15.815 26.305 1.00 90.38 488 GLY A CA 1
ATOM 3965 C C . GLY A 1 488 ? -38.966 -15.153 27.593 1.00 90.38 488 GLY A C 1
ATOM 3966 O O . GLY A 1 488 ? -38.590 -13.981 27.610 1.00 90.38 488 GLY A O 1
ATOM 3967 N N . SER A 1 489 ? -39.017 -15.914 28.685 1.00 92.00 489 SER A N 1
ATOM 3968 C CA . SER A 1 489 ? -38.582 -15.501 30.024 1.00 92.00 489 SER A CA 1
ATOM 3969 C C . SER A 1 489 ? -37.446 -16.371 30.564 1.00 92.00 489 SER A C 1
ATOM 3971 O O . SER A 1 489 ? -37.252 -16.407 31.778 1.00 92.00 489 SER A O 1
ATOM 3973 N N . ALA A 1 490 ? -36.765 -17.129 29.697 1.00 96.25 490 ALA A N 1
ATOM 3974 C CA . ALA A 1 490 ? -35.616 -17.921 30.111 1.00 96.25 490 ALA A CA 1
ATOM 3975 C C . ALA A 1 490 ? -34.453 -16.994 30.490 1.00 96.25 490 ALA A C 1
ATOM 3977 O O . ALA A 1 490 ? -34.191 -15.986 29.830 1.00 96.25 490 ALA A O 1
ATOM 3978 N N . THR A 1 491 ? -33.789 -17.339 31.581 1.00 96.38 491 THR A N 1
ATOM 3979 C CA . THR A 1 491 ? -32.648 -16.619 32.146 1.00 96.38 491 THR A CA 1
ATOM 3980 C C . THR A 1 491 ? -31.336 -17.166 31.591 1.00 96.38 491 THR A C 1
ATOM 3982 O O . THR A 1 491 ? -31.311 -18.226 30.963 1.00 96.38 491 THR A O 1
ATOM 3985 N N . LEU A 1 492 ? -30.229 -16.463 31.823 1.00 95.75 492 LEU A N 1
ATOM 3986 C CA . LEU A 1 492 ? -28.905 -16.903 31.390 1.00 95.75 492 LEU A CA 1
ATOM 3987 C C . LEU A 1 492 ? -28.584 -18.307 31.927 1.00 95.75 492 LEU A C 1
ATOM 3989 O O . LEU A 1 492 ? -28.190 -19.177 31.150 1.00 95.75 492 LEU A O 1
ATOM 3993 N N . GLN A 1 493 ? -28.861 -18.563 33.212 1.00 96.50 493 GLN A N 1
ATOM 3994 C CA . GLN A 1 493 ? -28.631 -19.876 33.823 1.00 96.50 493 GLN A CA 1
ATOM 3995 C C . GLN A 1 493 ? -29.477 -21.010 33.223 1.00 96.50 493 GLN A C 1
ATOM 3997 O O . GLN A 1 493 ? -29.072 -22.168 33.309 1.00 96.50 493 GLN A O 1
ATOM 4002 N N . ASP A 1 494 ? -30.618 -20.711 32.592 1.00 96.31 494 ASP A N 1
ATOM 4003 C CA . ASP A 1 494 ? -31.422 -21.729 31.899 1.00 96.31 494 ASP A CA 1
ATOM 4004 C C . ASP A 1 494 ? -30.737 -22.214 30.610 1.00 96.31 494 ASP A C 1
ATOM 4006 O O . ASP A 1 494 ? -30.935 -23.358 30.197 1.00 96.31 494 ASP A O 1
ATOM 4010 N N . TYR A 1 495 ? -29.913 -21.365 29.985 1.00 95.44 495 TYR A N 1
ATOM 4011 C CA . TYR A 1 495 ? -29.152 -21.704 28.781 1.00 95.44 495 TYR A CA 1
ATOM 4012 C C . TYR A 1 495 ? -27.775 -22.290 29.090 1.00 95.44 495 TYR A C 1
ATOM 4014 O O . TYR A 1 495 ? -27.356 -23.244 28.436 1.00 95.44 495 TYR A O 1
ATOM 4022 N N . THR A 1 496 ? -27.058 -21.716 30.056 1.00 94.12 496 THR A N 1
ATOM 4023 C CA . THR A 1 496 ? -25.666 -22.093 30.349 1.00 94.12 496 THR A CA 1
ATOM 4024 C C . THR A 1 496 ? -25.552 -23.190 31.404 1.00 94.12 496 THR A C 1
ATOM 4026 O O . THR A 1 496 ? -24.488 -23.783 31.561 1.00 94.12 496 THR A O 1
ATOM 4029 N N . GLY A 1 497 ? -26.623 -23.445 32.162 1.00 95.69 497 GLY A N 1
ATOM 4030 C CA . GLY A 1 497 ? -26.497 -24.011 33.501 1.00 95.69 497 GLY A CA 1
ATOM 4031 C C . GLY A 1 497 ? -25.874 -22.994 34.465 1.00 95.69 497 GLY A C 1
ATOM 4032 O O . GLY A 1 497 ? -25.472 -21.898 34.070 1.00 95.69 497 GLY A O 1
ATOM 4033 N N . ALA A 1 498 ? -25.797 -23.346 35.747 1.00 97.31 498 ALA A N 1
ATOM 4034 C CA . ALA A 1 498 ? -25.165 -22.491 36.742 1.00 97.31 498 ALA A CA 1
ATOM 4035 C C . ALA A 1 498 ? -24.554 -23.290 37.889 1.00 97.31 498 ALA A C 1
ATOM 4037 O O . ALA A 1 498 ? -25.110 -24.301 38.333 1.00 97.31 498 ALA A O 1
ATOM 4038 N N . LEU A 1 499 ? -23.416 -22.811 38.389 1.00 98.31 499 LEU A N 1
ATOM 4039 C CA . LEU A 1 499 ? -22.769 -23.377 39.565 1.00 98.31 499 LEU A CA 1
ATOM 4040 C C . LEU A 1 499 ? -23.591 -23.045 40.812 1.00 98.31 499 LEU A C 1
ATOM 4042 O O . LEU A 1 499 ? -24.009 -21.906 41.020 1.00 98.31 499 LEU A O 1
ATOM 4046 N N . GLY A 1 500 ? -23.804 -24.033 41.680 1.00 97.88 500 GLY A N 1
ATOM 4047 C CA . GLY A 1 500 ? -24.198 -23.734 43.055 1.00 97.88 500 GLY A CA 1
ATOM 4048 C C . GLY A 1 500 ? -23.057 -23.014 43.778 1.00 97.88 500 GLY A C 1
ATOM 4049 O O . GLY A 1 500 ? -21.922 -23.048 43.315 1.00 97.88 500 GLY A O 1
ATOM 4050 N N . TRP A 1 501 ? -23.324 -22.404 44.928 1.00 96.94 501 TRP A N 1
ATOM 4051 C CA . TRP A 1 501 ? -22.282 -21.809 45.772 1.00 96.94 501 TRP A CA 1
ATOM 4052 C C . TRP A 1 501 ? -22.390 -22.304 47.217 1.00 96.94 501 TRP A C 1
ATOM 4054 O O . TRP A 1 501 ? -23.486 -22.633 47.680 1.00 96.94 501 TRP A O 1
ATOM 4064 N N . ARG A 1 502 ? -21.255 -22.411 47.921 1.00 95.06 502 ARG A N 1
ATOM 4065 C CA . ARG A 1 502 ? -21.186 -22.889 49.316 1.00 95.06 502 ARG A CA 1
ATOM 4066 C C . ARG A 1 502 ? -19.995 -22.300 50.080 1.00 95.06 502 ARG A C 1
ATOM 4068 O O . ARG A 1 502 ? -19.028 -21.873 49.468 1.00 95.06 502 ARG A O 1
ATOM 4075 N N . PHE A 1 503 ? -20.057 -22.328 51.413 1.00 95.19 503 PHE A N 1
ATOM 4076 C CA . PHE A 1 503 ? -19.042 -21.730 52.306 1.00 95.19 503 PHE A CA 1
ATOM 4077 C C . PHE A 1 503 ? -18.384 -22.739 53.260 1.00 95.19 503 PHE A C 1
ATOM 4079 O O . PHE A 1 503 ? -17.384 -22.454 53.914 1.00 95.19 503 PHE A O 1
ATOM 4086 N N . ASP A 1 504 ? -18.951 -23.936 53.376 1.00 92.38 504 ASP A N 1
ATOM 4087 C CA . ASP A 1 504 ? -18.586 -24.969 54.344 1.00 92.38 504 ASP A CA 1
ATOM 4088 C C . ASP A 1 504 ? -17.455 -25.878 53.830 1.00 92.38 504 ASP A C 1
ATOM 4090 O O . ASP A 1 504 ? -17.547 -27.104 53.886 1.00 92.38 504 ASP A O 1
ATOM 4094 N N . ILE A 1 505 ? -16.376 -25.273 53.320 1.00 94.19 505 ILE A N 1
ATOM 4095 C CA . ILE A 1 505 ? -15.232 -26.001 52.755 1.00 94.19 505 ILE A CA 1
ATOM 4096 C C . ILE A 1 505 ? -14.115 -26.177 53.783 1.00 94.19 505 ILE A C 1
ATOM 4098 O O . ILE A 1 505 ? -13.659 -25.236 54.449 1.00 94.19 505 ILE A O 1
ATOM 4102 N N . GLY A 1 506 ? -13.690 -27.432 53.922 1.00 91.38 506 GLY A N 1
ATOM 4103 C CA . GLY A 1 506 ? -12.597 -27.857 54.786 1.00 91.38 506 GLY A CA 1
ATOM 4104 C C . GLY A 1 506 ? -11.260 -27.955 54.055 1.00 91.38 506 GLY A C 1
ATOM 4105 O O . GLY A 1 506 ? -11.113 -27.565 52.903 1.00 91.38 506 GLY A O 1
ATOM 4106 N N . ASN A 1 507 ? -10.267 -28.489 54.762 1.00 93.56 507 ASN A N 1
ATOM 4107 C CA . ASN A 1 507 ? -8.994 -28.865 54.159 1.00 93.56 507 ASN A CA 1
ATOM 4108 C C . ASN A 1 507 ? -9.143 -30.173 53.357 1.00 93.56 507 ASN A C 1
ATOM 4110 O O . ASN A 1 507 ? -9.964 -31.015 53.726 1.00 93.56 507 ASN A O 1
ATOM 4114 N N . ASN A 1 508 ? -8.299 -30.385 52.345 1.00 94.75 508 ASN A N 1
ATOM 4115 C CA . ASN A 1 508 ? -8.300 -31.562 51.467 1.00 94.75 508 ASN A CA 1
ATOM 4116 C C . ASN A 1 508 ? -9.586 -31.749 50.637 1.00 94.75 508 ASN A C 1
ATOM 4118 O O . ASN A 1 508 ? -9.995 -32.884 50.383 1.00 94.75 508 ASN A O 1
ATOM 4122 N N . GLU A 1 509 ? -10.228 -30.656 50.221 1.00 95.38 509 GLU A N 1
ATOM 4123 C CA . GLU A 1 509 ? -11.383 -30.721 49.321 1.00 95.38 509 GLU A CA 1
ATOM 4124 C C . GLU A 1 509 ? -10.924 -31.110 47.900 1.00 95.38 509 GLU A C 1
ATOM 4126 O O . GLU A 1 509 ? -9.977 -30.510 47.378 1.00 95.38 509 GLU A O 1
ATOM 4131 N N . PRO A 1 510 ? -11.555 -32.113 47.260 1.00 97.06 510 PRO A N 1
ATOM 4132 C CA . PRO A 1 510 ? -11.382 -32.366 45.836 1.00 97.06 510 PRO A CA 1
ATOM 4133 C C . PRO A 1 510 ? -12.003 -31.245 45.006 1.00 97.06 510 PRO A C 1
ATOM 4135 O O . PRO A 1 510 ? -13.218 -31.032 45.040 1.00 97.06 510 PRO A O 1
ATOM 4138 N N . THR A 1 511 ? -11.168 -30.586 44.211 1.00 97.19 511 THR A N 1
ATOM 4139 C CA . THR A 1 511 ? -11.528 -29.356 43.509 1.00 97.19 511 THR A CA 1
ATOM 4140 C C . THR A 1 511 ? -11.154 -29.431 42.043 1.00 97.19 511 THR A C 1
ATOM 4142 O O . THR A 1 511 ? -10.134 -30.009 41.665 1.00 97.19 511 THR A O 1
ATOM 4145 N N . SER A 1 512 ? -12.006 -28.842 41.208 1.00 97.06 512 SER A N 1
ATOM 4146 C CA . SER A 1 512 ? -11.699 -28.533 39.812 1.00 97.06 512 SER A CA 1
ATOM 4147 C C . SER A 1 512 ? -11.653 -27.021 39.622 1.00 97.06 512 SER A C 1
ATOM 4149 O O . SER A 1 512 ? -12.535 -26.339 40.136 1.00 97.06 512 SER A O 1
ATOM 4151 N N . VAL A 1 513 ? -10.666 -26.519 38.885 1.00 95.75 513 VAL A N 1
ATOM 4152 C CA . VAL A 1 513 ? -10.568 -25.103 38.499 1.00 95.75 513 VAL A CA 1
ATOM 4153 C C . VAL A 1 513 ? -10.635 -25.001 36.984 1.00 95.75 513 VAL A C 1
ATOM 4155 O O . VAL A 1 513 ? -10.036 -25.824 36.293 1.00 95.75 513 VAL A O 1
ATOM 4158 N N . LEU A 1 514 ? -11.402 -24.038 36.480 1.00 94.81 514 LEU A N 1
ATOM 4159 C CA . LEU A 1 514 ? -11.629 -23.791 35.055 1.00 94.81 514 LEU A CA 1
ATOM 4160 C C . LEU A 1 514 ? -11.317 -22.323 34.749 1.00 94.81 514 LEU A C 1
ATOM 4162 O O . LEU A 1 514 ? -11.739 -21.457 35.510 1.00 94.81 514 LEU A O 1
ATOM 4166 N N . GLY A 1 515 ? -10.626 -22.039 33.648 1.00 94.12 515 GLY A N 1
ATOM 4167 C CA . GLY A 1 515 ? -10.311 -20.666 33.239 1.00 94.12 515 GLY A CA 1
ATOM 4168 C C . GLY A 1 515 ? -9.567 -20.593 31.907 1.00 94.12 515 GLY A C 1
ATOM 4169 O O . GLY A 1 515 ? -9.242 -21.630 31.332 1.00 94.12 515 GLY A O 1
ATOM 4170 N N . TYR A 1 516 ? -9.301 -19.378 31.430 1.00 93.94 516 TYR A N 1
ATOM 4171 C CA . TYR A 1 516 ? -8.629 -19.086 30.156 1.00 93.94 516 TYR A CA 1
ATOM 4172 C C . TYR A 1 516 ? -7.253 -18.449 30.402 1.00 93.94 516 TYR A C 1
ATOM 4174 O O . TYR A 1 516 ? -7.089 -17.241 30.215 1.00 93.94 516 TYR A O 1
ATOM 4182 N N . PRO A 1 517 ? -6.256 -19.220 30.864 1.00 92.69 517 PRO A N 1
ATOM 4183 C CA . PRO A 1 517 ? -4.958 -18.654 31.177 1.00 92.69 517 PRO A CA 1
ATOM 4184 C C . PRO A 1 517 ? -4.207 -18.223 29.912 1.00 92.69 517 PRO A C 1
ATOM 4186 O O . PRO A 1 517 ? -4.313 -18.840 28.849 1.00 92.69 517 PRO A O 1
ATOM 4189 N N . LYS A 1 518 ? -3.427 -17.159 30.054 1.00 90.19 518 LYS A N 1
ATOM 4190 C CA . LYS A 1 518 ? -2.471 -16.602 29.096 1.00 90.19 518 LYS A CA 1
ATOM 4191 C C . LYS A 1 518 ? -1.086 -17.225 29.256 1.00 90.19 518 LYS A C 1
ATOM 4193 O O . LYS A 1 518 ? -0.336 -17.335 28.292 1.00 90.19 518 LYS A O 1
ATOM 4198 N N . ASP A 1 519 ? -0.740 -17.608 30.479 1.00 89.19 519 ASP A N 1
ATOM 4199 C CA . ASP A 1 519 ? 0.544 -18.188 30.863 1.00 89.19 519 ASP A CA 1
ATOM 4200 C C . ASP A 1 519 ? 0.362 -19.250 31.971 1.00 89.19 519 ASP A C 1
ATOM 4202 O O . ASP A 1 519 ? -0.575 -20.045 31.888 1.00 89.19 519 ASP A O 1
ATOM 4206 N N . GLY A 1 520 ? 1.297 -19.379 32.916 1.00 88.06 520 GLY A N 1
ATOM 4207 C CA . GLY A 1 520 ? 1.289 -20.427 33.944 1.00 88.06 520 GLY A CA 1
ATOM 4208 C C . GLY A 1 520 ? 1.855 -21.790 33.505 1.00 88.06 520 GLY A C 1
ATOM 4209 O O . GLY A 1 520 ? 2.382 -21.983 32.394 1.00 88.06 520 GLY A O 1
ATOM 4210 N N . ASP A 1 521 ? 1.766 -22.771 34.406 1.00 90.00 521 ASP A N 1
ATOM 4211 C CA . ASP A 1 521 ? 2.363 -24.111 34.287 1.00 90.00 521 ASP A CA 1
ATOM 4212 C C . ASP A 1 521 ? 1.336 -25.261 34.237 1.00 90.00 521 ASP A C 1
ATOM 4214 O O . ASP A 1 521 ? 1.700 -26.440 34.289 1.00 90.00 521 ASP A O 1
ATOM 4218 N N . LEU A 1 522 ? 0.058 -24.927 34.046 1.00 90.00 522 LEU A N 1
ATOM 4219 C CA . LEU A 1 522 ? -1.043 -25.884 33.991 1.00 90.00 522 LEU A CA 1
ATOM 4220 C C . LEU A 1 522 ? -0.855 -26.914 32.856 1.00 90.00 522 LEU A C 1
ATOM 4222 O O . LEU A 1 522 ? -0.792 -26.584 31.667 1.00 90.00 522 LEU A O 1
ATOM 4226 N N . GLU A 1 523 ? -0.771 -28.196 33.222 1.00 88.44 523 GLU A N 1
ATOM 4227 C CA . GLU A 1 523 ? -0.540 -29.282 32.265 1.00 88.44 523 GLU A CA 1
ATOM 4228 C C . GLU A 1 523 ? -1.699 -29.435 31.265 1.00 88.44 523 GLU A C 1
ATOM 4230 O O . GLU A 1 523 ? -2.872 -29.404 31.630 1.00 88.44 523 GLU A O 1
ATOM 4235 N N . ASN A 1 524 ? -1.370 -29.704 29.996 1.00 89.06 524 ASN A N 1
ATOM 4236 C CA . ASN A 1 524 ? -2.338 -29.876 28.899 1.00 89.06 524 ASN A CA 1
ATOM 4237 C C . ASN A 1 524 ? -3.223 -28.642 28.629 1.00 89.06 524 ASN A C 1
ATOM 4239 O O . ASN A 1 524 ? -4.352 -28.785 28.162 1.00 89.06 524 ASN A O 1
ATOM 4243 N N . CYS A 1 525 ? -2.697 -27.443 28.882 1.00 91.75 525 CYS A N 1
ATOM 4244 C CA . CYS A 1 525 ? -3.342 -26.171 28.574 1.00 91.75 525 CYS A CA 1
ATOM 4245 C C . CYS A 1 525 ? -2.629 -25.428 27.432 1.00 91.75 525 CYS A C 1
ATOM 4247 O O . CYS A 1 525 ? -1.395 -25.426 27.364 1.00 91.75 525 CYS A O 1
ATOM 4249 N N . ALA A 1 526 ? -3.400 -24.793 26.540 1.00 92.00 526 ALA A N 1
ATOM 4250 C CA . ALA A 1 526 ? -2.862 -24.020 25.417 1.00 92.00 526 ALA A CA 1
ATOM 4251 C C . ALA A 1 526 ? -2.134 -22.748 25.881 1.00 92.00 526 ALA A C 1
ATOM 4253 O O . ALA A 1 526 ? -1.056 -22.460 25.361 1.00 92.00 526 ALA A O 1
ATOM 4254 N N . ARG A 1 527 ? -2.662 -22.088 26.925 1.00 90.88 527 ARG A N 1
ATOM 4255 C CA . ARG A 1 527 ? -2.120 -20.860 27.535 1.00 90.88 527 ARG A CA 1
ATOM 4256 C C . ARG A 1 527 ? -2.019 -19.724 26.522 1.00 90.88 527 ARG A C 1
ATOM 4258 O O . ARG A 1 527 ? -0.939 -19.264 26.170 1.00 90.88 527 ARG A O 1
ATOM 4265 N N . ASP A 1 528 ? -3.167 -19.356 25.981 1.00 89.06 528 ASP A N 1
ATOM 4266 C CA . ASP A 1 528 ? -3.306 -18.365 24.917 1.00 89.06 528 ASP A CA 1
ATOM 4267 C C . ASP A 1 528 ? -4.446 -17.375 25.175 1.00 89.06 528 ASP A C 1
ATOM 4269 O O . ASP A 1 528 ? -4.755 -16.576 24.300 1.00 89.06 528 ASP A O 1
ATOM 4273 N N . SER A 1 529 ? -5.075 -17.421 26.358 1.00 87.94 529 SER A N 1
ATOM 4274 C CA . SER A 1 529 ? -6.302 -16.673 26.685 1.00 87.94 529 SER A CA 1
ATOM 4275 C C . SER A 1 529 ? -7.501 -16.984 25.781 1.00 87.94 529 SER A C 1
ATOM 4277 O O . SER A 1 529 ? -8.529 -16.315 25.864 1.00 87.94 529 SER A O 1
ATOM 4279 N N . GLU A 1 530 ? -7.407 -18.012 24.937 1.00 90.44 530 GLU A N 1
ATOM 4280 C CA . GLU A 1 530 ? -8.428 -18.356 23.950 1.00 90.44 530 GLU A CA 1
ATOM 4281 C C . GLU A 1 530 ? -9.099 -19.699 24.239 1.00 90.44 530 GLU A C 1
ATOM 4283 O O . GLU A 1 530 ? -10.275 -19.874 23.919 1.00 90.44 530 GLU A O 1
ATOM 4288 N N . HIS A 1 531 ? -8.396 -20.630 24.885 1.00 92.44 531 HIS A N 1
ATOM 4289 C CA . HIS A 1 531 ? -8.922 -21.958 25.198 1.00 92.44 531 HIS A CA 1
ATOM 4290 C C . HIS A 1 531 ? -9.219 -22.152 26.685 1.00 92.44 531 HIS A C 1
ATOM 4292 O O . HIS A 1 531 ? -8.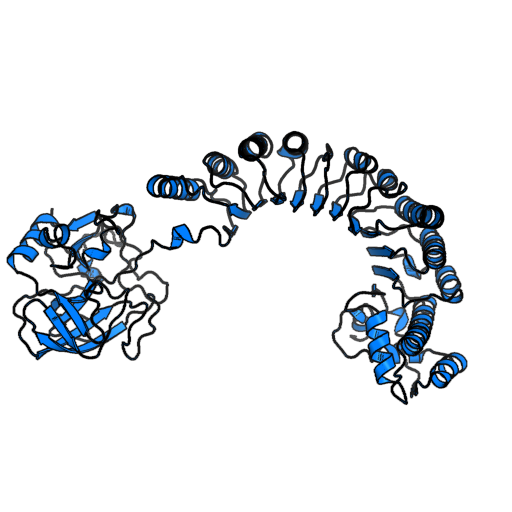416 -21.812 27.557 1.00 92.44 531 HIS A O 1
ATOM 4298 N N . LEU A 1 532 ? -10.356 -22.796 26.968 1.00 92.75 532 LEU A N 1
ATOM 4299 C CA . LEU A 1 532 ? -10.719 -23.184 28.325 1.00 92.75 532 LEU A CA 1
ATOM 4300 C C . LEU A 1 532 ? -9.791 -24.297 28.823 1.00 92.75 532 LEU A C 1
ATOM 4302 O O . LEU A 1 532 ? -9.762 -25.405 28.283 1.00 92.75 532 LEU A O 1
ATOM 4306 N N . CYS A 1 533 ? -9.094 -24.023 29.914 1.00 94.25 533 CYS A N 1
ATOM 4307 C CA . CYS A 1 533 ? -8.224 -24.962 30.595 1.00 94.25 533 CYS A CA 1
ATOM 4308 C C . CYS A 1 533 ? -8.824 -25.426 31.918 1.00 94.25 533 CYS A C 1
ATOM 4310 O O . CYS A 1 533 ? -9.671 -24.762 32.519 1.00 94.25 533 CYS A O 1
ATOM 4312 N N . LYS A 1 534 ? -8.393 -26.609 32.365 1.00 94.69 534 LYS A N 1
ATOM 4313 C CA . LYS A 1 534 ? -8.939 -27.265 33.550 1.00 94.69 534 LYS A CA 1
ATOM 4314 C C . LYS A 1 534 ? -7.845 -27.888 34.401 1.00 94.69 534 LYS A C 1
ATOM 4316 O O . LYS A 1 534 ? -7.122 -28.763 33.931 1.00 94.69 534 LYS A O 1
ATOM 4321 N N . TRP A 1 535 ? -7.831 -27.546 35.681 1.00 95.31 535 TRP A N 1
ATOM 4322 C CA . TRP A 1 535 ? -7.067 -28.251 36.705 1.00 95.31 535 TRP A CA 1
ATOM 4323 C C . TRP A 1 535 ? -7.988 -29.096 37.591 1.00 95.31 535 TRP A C 1
ATOM 4325 O O . TRP A 1 535 ? -9.138 -28.725 37.834 1.00 95.31 535 TRP A O 1
ATOM 4335 N N . GLN A 1 536 ? -7.499 -30.238 38.085 1.00 94.94 536 GLN A N 1
ATOM 4336 C CA . GLN A 1 536 ? -8.190 -31.044 39.097 1.00 94.94 536 GLN A CA 1
ATOM 4337 C C . GLN A 1 536 ? -7.203 -31.589 40.126 1.00 94.94 536 GLN A C 1
ATOM 4339 O O . GLN A 1 536 ? -6.180 -32.168 39.763 1.00 94.94 536 GLN A O 1
ATOM 4344 N N . GLY A 1 537 ? -7.552 -31.491 41.406 1.00 94.94 537 GLY A N 1
ATOM 4345 C CA . GLY A 1 537 ? -6.714 -32.012 42.476 1.00 94.94 537 GLY A CA 1
ATOM 4346 C C . GLY A 1 537 ? -7.311 -31.821 43.862 1.00 94.94 537 GLY A C 1
ATOM 4347 O O . GLY A 1 537 ? -8.513 -31.624 44.023 1.00 94.94 537 GLY A O 1
ATOM 4348 N N . ILE A 1 538 ? -6.452 -31.931 44.872 1.00 95.62 538 ILE A N 1
ATOM 4349 C CA . ILE A 1 538 ? -6.801 -31.745 46.281 1.00 95.62 538 ILE A CA 1
ATOM 4350 C C . ILE A 1 538 ? -6.194 -30.423 46.739 1.00 95.62 538 ILE A C 1
ATOM 4352 O O . ILE A 1 538 ? -4.995 -30.211 46.562 1.00 95.62 538 ILE A O 1
ATOM 4356 N N . ILE A 1 539 ? -7.012 -29.559 47.332 1.00 94.88 539 ILE A N 1
ATOM 4357 C CA . ILE A 1 539 ? -6.583 -28.239 47.809 1.00 94.88 539 ILE A CA 1
ATOM 4358 C C . ILE A 1 539 ? -6.259 -28.238 49.302 1.00 94.88 539 ILE A C 1
ATOM 4360 O O . ILE A 1 539 ? -6.839 -28.996 50.089 1.00 94.88 539 ILE A O 1
ATOM 4364 N N . ALA A 1 540 ? -5.373 -27.329 49.701 1.00 94.94 540 ALA A N 1
ATOM 4365 C CA . ALA A 1 540 ? -5.116 -27.009 51.095 1.00 94.94 540 ALA A CA 1
ATOM 4366 C C . ALA A 1 540 ? -5.985 -25.825 51.551 1.00 94.94 540 ALA A C 1
ATOM 4368 O O . ALA A 1 540 ? -6.209 -24.882 50.799 1.00 94.94 540 ALA A O 1
ATOM 4369 N N . LYS A 1 541 ? -6.461 -25.842 52.796 1.00 94.44 541 LYS A N 1
ATOM 4370 C CA . LYS A 1 541 ? -7.085 -24.677 53.437 1.00 94.44 541 LYS A CA 1
ATOM 4371 C C . LYS A 1 541 ? -6.066 -23.983 54.337 1.00 94.44 541 LYS A C 1
ATOM 4373 O O . LYS A 1 541 ? -5.616 -24.578 55.318 1.00 94.44 541 LYS A O 1
ATOM 4378 N N . LEU A 1 542 ? -5.727 -22.745 53.995 1.00 91.19 542 LEU A N 1
ATOM 4379 C CA . LEU A 1 542 ? -4.906 -21.830 54.786 1.00 91.19 542 LEU A CA 1
ATOM 4380 C C . LEU A 1 542 ? -5.810 -20.898 55.614 1.00 91.19 542 LEU A C 1
ATOM 4382 O O . LEU A 1 542 ? -7.024 -21.091 55.663 1.00 91.19 542 LEU A O 1
ATOM 4386 N N . GLU A 1 543 ? -5.220 -19.925 56.314 1.00 88.44 543 GLU A N 1
ATOM 4387 C CA . GLU A 1 543 ? -5.964 -19.017 57.202 1.00 88.44 543 GLU A CA 1
ATOM 4388 C C . GLU A 1 543 ? -7.031 -18.213 56.444 1.00 88.44 543 GLU A C 1
ATOM 4390 O O . GLU A 1 543 ? -8.195 -18.237 56.843 1.00 88.44 543 GLU A O 1
ATOM 4395 N N . ASN A 1 544 ? -6.649 -17.600 55.316 1.00 87.56 544 ASN A N 1
ATOM 4396 C CA . ASN A 1 544 ? -7.529 -16.747 54.504 1.00 87.56 544 ASN A CA 1
ATOM 4397 C C . ASN A 1 544 ? -7.797 -17.290 53.091 1.00 87.56 544 ASN A C 1
ATOM 4399 O O . ASN A 1 544 ? -8.684 -16.788 52.409 1.00 87.56 544 ASN A O 1
ATOM 4403 N N . TYR A 1 545 ? -7.085 -18.341 52.673 1.00 92.56 545 TYR A N 1
ATOM 4404 C CA . TYR A 1 545 ? -7.089 -18.810 51.287 1.00 92.56 545 TYR A CA 1
ATOM 4405 C C . TYR A 1 545 ? -7.301 -20.318 51.170 1.00 92.56 545 TYR A C 1
ATOM 4407 O O . TYR A 1 545 ? -6.903 -21.110 52.031 1.00 92.56 545 TYR A O 1
ATOM 4415 N N . HIS A 1 546 ? -7.866 -20.722 50.043 1.00 94.56 546 HIS A N 1
ATOM 4416 C CA . HIS A 1 546 ? -7.766 -22.066 49.502 1.00 94.56 546 HIS A CA 1
ATOM 4417 C C . HIS A 1 546 ? -6.584 -22.124 48.539 1.00 94.56 546 HIS A C 1
ATOM 4419 O O . HIS A 1 546 ? -6.507 -21.321 47.623 1.00 94.56 546 HIS A O 1
ATOM 4425 N N . ALA A 1 547 ? -5.671 -23.067 48.743 1.00 94.06 547 ALA A N 1
ATOM 4426 C CA . ALA A 1 547 ? -4.386 -23.109 48.062 1.00 94.06 547 ALA A CA 1
ATOM 4427 C C . ALA A 1 547 ? -4.197 -24.388 47.241 1.00 94.06 547 ALA A C 1
ATOM 4429 O O . ALA A 1 547 ? -4.511 -25.497 47.690 1.00 94.06 547 ALA A O 1
ATOM 4430 N N . ILE A 1 548 ? -3.604 -24.223 46.064 1.00 94.00 548 ILE A N 1
ATOM 4431 C CA . ILE A 1 548 ? -3.099 -25.273 45.188 1.00 94.00 548 ILE A CA 1
ATOM 4432 C C . ILE A 1 548 ? -1.578 -25.142 45.167 1.00 94.00 548 ILE A C 1
ATOM 4434 O O . ILE A 1 548 ? -1.032 -24.148 44.701 1.00 94.00 548 ILE A O 1
ATOM 4438 N N . SER A 1 549 ? -0.885 -26.147 45.695 1.00 91.38 549 SER A N 1
ATOM 4439 C CA . SER A 1 549 ? 0.578 -26.159 45.718 1.00 91.38 549 SER A CA 1
ATOM 4440 C C . SER A 1 549 ? 1.158 -26.760 44.440 1.00 91.38 549 SER A C 1
ATOM 4442 O O . SER A 1 549 ? 0.647 -27.762 43.939 1.00 91.38 549 SER A O 1
ATOM 4444 N N . ASN A 1 550 ? 2.306 -26.236 44.013 1.00 89.19 550 ASN A N 1
ATOM 4445 C CA . ASN A 1 550 ? 3.079 -26.684 42.850 1.00 89.19 550 ASN A CA 1
ATOM 4446 C C . ASN A 1 550 ? 2.373 -26.505 41.502 1.00 89.19 550 ASN A C 1
ATOM 4448 O O . ASN A 1 550 ? 2.655 -27.268 40.582 1.00 89.19 550 ASN A O 1
ATOM 4452 N N . VAL A 1 551 ? 1.444 -25.551 41.420 1.00 90.25 551 VAL A N 1
ATOM 4453 C CA . VAL A 1 551 ? 0.785 -25.160 40.172 1.00 90.25 551 VAL A CA 1
ATOM 4454 C C . VAL A 1 551 ? 0.558 -23.655 40.196 1.00 90.25 551 VAL A C 1
ATOM 4456 O O . VAL A 1 551 ? 0.026 -23.119 41.172 1.00 90.25 551 VAL A O 1
ATOM 4459 N N . ASP A 1 552 ? 0.947 -23.007 39.114 1.00 90.12 552 ASP A N 1
ATOM 4460 C CA . ASP A 1 552 ? 0.633 -21.641 38.734 1.00 90.12 552 ASP A CA 1
ATOM 4461 C C . ASP A 1 552 ? -0.379 -21.669 37.577 1.00 90.12 552 ASP A C 1
ATOM 4463 O O . ASP A 1 552 ? -0.087 -22.133 36.470 1.00 90.12 552 ASP A O 1
ATOM 4467 N N . ILE A 1 553 ? -1.607 -21.225 37.847 1.00 90.25 553 ILE A N 1
ATOM 4468 C CA . ILE A 1 553 ? -2.679 -21.230 36.847 1.00 90.25 553 ILE A CA 1
ATOM 4469 C C . ILE A 1 553 ? -2.456 -20.124 35.797 1.00 90.25 553 ILE A C 1
ATOM 4471 O O . ILE A 1 553 ? -2.807 -20.359 34.641 1.00 90.25 553 ILE A O 1
ATOM 4475 N N . GLY A 1 554 ? -1.822 -19.001 36.154 1.00 89.38 554 GLY A N 1
ATOM 4476 C CA . GLY A 1 554 ? -1.447 -17.915 35.241 1.00 89.38 554 GLY A CA 1
ATOM 4477 C C . GLY A 1 554 ? -2.498 -16.813 35.034 1.00 89.38 554 GLY A C 1
ATOM 4478 O O . GLY A 1 554 ? -3.688 -16.978 35.323 1.00 89.38 554 GLY A O 1
ATOM 4479 N N . GLU A 1 555 ? -2.056 -15.680 34.479 1.00 87.81 555 GLU A N 1
ATOM 4480 C CA . GLU A 1 555 ? -2.895 -14.529 34.112 1.00 87.81 555 GLU A CA 1
ATOM 4481 C C . GLU A 1 555 ? -4.034 -14.945 33.172 1.00 87.81 555 GLU A C 1
ATOM 4483 O O . GLU A 1 555 ? -3.906 -15.893 32.406 1.00 87.81 555 GLU A O 1
ATOM 4488 N N . GLY A 1 556 ? -5.163 -14.235 33.179 1.00 88.62 556 GLY A N 1
ATOM 4489 C CA . GLY A 1 556 ? -6.324 -14.550 32.330 1.00 88.62 556 GLY A CA 1
ATOM 4490 C C . GLY A 1 556 ? -7.274 -15.601 32.915 1.00 88.62 556 GLY A C 1
ATOM 4491 O O . GLY A 1 556 ? -8.483 -15.588 32.657 1.00 88.62 556 GLY A O 1
ATOM 4492 N N . ALA A 1 557 ? -6.768 -16.470 33.794 1.00 93.12 557 ALA A N 1
ATOM 4493 C CA . ALA A 1 557 ? -7.606 -17.373 34.574 1.00 93.12 557 ALA A CA 1
ATOM 4494 C C . ALA A 1 557 ? -8.278 -16.697 35.782 1.00 93.12 557 ALA A C 1
ATOM 4496 O O . ALA A 1 557 ? -9.113 -17.339 36.424 1.00 93.12 557 ALA A O 1
ATOM 4497 N N . SER A 1 558 ? -7.930 -15.441 36.100 1.00 93.88 558 SER A N 1
ATOM 4498 C CA . SER A 1 558 ? -8.544 -14.636 37.167 1.00 93.88 558 SER A CA 1
ATOM 4499 C C . SER A 1 558 ? -10.063 -14.752 37.141 1.00 93.88 558 SER A C 1
ATOM 4501 O O . SER A 1 558 ? -10.666 -14.600 36.081 1.00 93.88 558 SER A O 1
ATOM 4503 N N . GLY A 1 559 ? -10.687 -15.047 38.281 1.00 94.94 559 GLY A N 1
ATOM 4504 C CA . GLY A 1 559 ? -12.138 -15.255 38.364 1.00 94.94 559 GLY A CA 1
ATOM 4505 C C . GLY A 1 559 ? -12.613 -16.671 38.014 1.00 94.94 559 GLY A C 1
ATOM 4506 O O . GLY A 1 559 ? -13.788 -16.997 38.196 1.00 94.94 559 GLY A O 1
ATOM 4507 N N . GLY A 1 560 ? -11.707 -17.555 37.587 1.00 95.94 560 GLY A N 1
ATOM 4508 C CA . GLY A 1 560 ? -11.989 -18.966 37.341 1.00 95.94 560 GLY A CA 1
ATOM 4509 C C . GLY A 1 560 ? -12.471 -19.687 38.611 1.00 95.94 560 GLY A C 1
ATOM 4510 O O . GLY A 1 560 ? -11.829 -19.577 39.657 1.00 95.94 560 GLY A O 1
ATOM 4511 N N . PRO A 1 561 ? -13.591 -20.433 38.581 1.00 97.12 561 PRO A N 1
ATOM 4512 C CA . PRO A 1 561 ? -14.207 -20.974 39.791 1.00 97.12 561 PRO A CA 1
ATOM 4513 C C . PRO A 1 561 ? -13.437 -22.161 40.370 1.00 97.12 561 PRO A C 1
ATOM 4515 O O . PRO A 1 561 ? -13.056 -23.086 39.652 1.00 97.12 561 PRO A O 1
ATOM 4518 N N . PHE A 1 562 ? -13.322 -22.205 41.697 1.00 97.56 562 PHE A N 1
ATOM 4519 C CA . PHE A 1 562 ? -12.926 -23.401 42.435 1.00 97.56 562 PHE A CA 1
ATOM 4520 C C . PHE A 1 562 ? -14.180 -24.220 42.730 1.00 97.56 562 PHE A C 1
ATOM 4522 O O . PHE A 1 562 ? -15.021 -23.818 43.535 1.00 97.56 562 PHE A O 1
ATOM 4529 N N . ILE A 1 563 ? -14.313 -25.376 42.081 1.00 98.19 563 ILE A N 1
ATOM 4530 C CA . ILE A 1 563 ? -15.540 -26.174 42.093 1.00 98.19 563 ILE A CA 1
ATOM 4531 C C . ILE A 1 563 ? -15.361 -27.458 42.902 1.00 98.19 563 ILE A C 1
ATOM 4533 O O . ILE A 1 563 ? -14.603 -28.353 42.523 1.00 98.19 563 ILE A O 1
ATOM 4537 N N . SER A 1 564 ? -16.144 -27.573 43.972 1.00 97.50 564 SER A N 1
ATOM 4538 C CA . SER A 1 564 ? -16.368 -28.792 44.753 1.00 97.50 564 SER A CA 1
ATOM 4539 C C . SER A 1 564 ? -17.479 -29.641 44.118 1.00 97.50 564 SER A C 1
A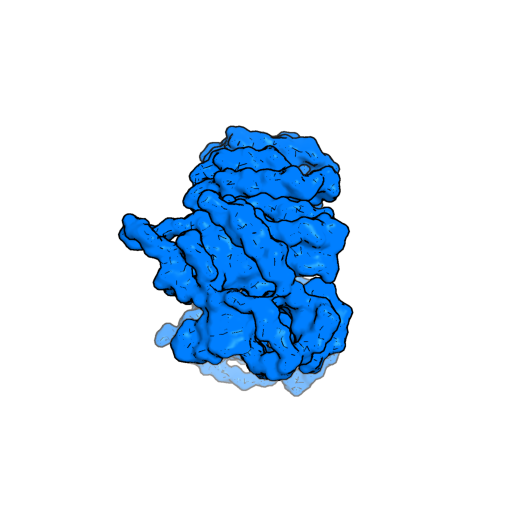TOM 4541 O O . SER A 1 564 ? -18.415 -29.117 43.507 1.00 97.50 564 SER A O 1
ATOM 4543 N N . GLN A 1 565 ? -17.390 -30.967 44.275 1.00 96.31 565 GLN A N 1
ATOM 4544 C CA . GLN A 1 565 ? -18.360 -31.940 43.738 1.00 96.31 565 GLN A CA 1
ATOM 4545 C C . GLN A 1 565 ? -18.607 -31.779 42.227 1.00 96.31 565 GLN A C 1
ATOM 4547 O O . GLN A 1 565 ? -19.735 -31.892 41.748 1.00 96.31 565 GLN A O 1
ATOM 4552 N N . TYR A 1 566 ? -17.540 -31.497 41.478 1.00 97.06 566 TYR A N 1
ATOM 4553 C CA . TYR A 1 566 ? -17.611 -31.281 40.038 1.00 97.06 566 TYR A CA 1
ATOM 4554 C C . TYR A 1 566 ? -18.090 -32.537 39.295 1.00 97.06 566 TYR A C 1
ATOM 4556 O O . TYR A 1 566 ? -17.452 -33.592 39.347 1.00 97.06 566 TYR A O 1
ATOM 4564 N N . ASN A 1 567 ? -19.200 -32.411 38.570 1.00 95.75 567 ASN A N 1
ATOM 4565 C CA . ASN A 1 567 ? -19.751 -33.443 37.705 1.00 95.75 567 ASN A CA 1
ATOM 4566 C C . ASN A 1 567 ? -19.313 -33.192 36.255 1.00 95.75 567 ASN A C 1
ATOM 4568 O O . ASN A 1 567 ? -19.703 -32.202 35.641 1.00 95.75 567 ASN A O 1
ATOM 4572 N N . THR A 1 568 ? -18.539 -34.120 35.690 1.00 91.69 568 THR A N 1
ATOM 4573 C CA . THR A 1 568 ? -18.012 -34.032 34.319 1.00 91.69 568 THR A CA 1
ATOM 4574 C C . THR A 1 568 ? -19.064 -34.211 33.225 1.00 91.69 568 THR A C 1
ATOM 4576 O O . THR A 1 568 ? -18.794 -33.871 32.081 1.00 91.69 568 THR A O 1
ATOM 4579 N N . GLU A 1 569 ? -20.234 -34.777 33.529 1.00 92.44 569 GLU A N 1
ATOM 4580 C CA . GLU A 1 569 ? -21.318 -34.931 32.547 1.00 92.44 569 GLU A CA 1
ATOM 4581 C C . GLU A 1 569 ? -22.081 -33.622 32.347 1.00 92.44 569 GLU A C 1
ATOM 4583 O O . GLU A 1 569 ? -22.515 -33.322 31.238 1.00 92.44 569 GLU A O 1
ATOM 4588 N N . THR A 1 570 ? -22.240 -32.837 33.415 1.00 91.31 570 THR A N 1
ATOM 4589 C CA . THR A 1 570 ? -22.976 -31.567 33.373 1.00 91.31 570 THR A CA 1
ATOM 4590 C C . THR A 1 570 ? -22.062 -30.347 33.347 1.00 91.31 570 THR A C 1
ATOM 4592 O O . THR A 1 570 ? -22.548 -29.254 33.096 1.00 91.31 570 THR A O 1
ATOM 4595 N N . ASN A 1 571 ? -20.765 -30.511 33.628 1.00 92.31 571 ASN A N 1
ATOM 4596 C CA . ASN A 1 571 ? -19.801 -29.436 33.893 1.00 92.31 571 ASN A CA 1
ATOM 4597 C C . ASN A 1 571 ? -20.227 -28.496 35.039 1.00 92.31 571 ASN A C 1
ATOM 4599 O O . ASN A 1 571 ? -19.888 -27.317 35.037 1.00 92.31 571 ASN A O 1
ATOM 4603 N N . LEU A 1 572 ? -20.962 -29.021 36.027 1.00 95.94 572 LEU A N 1
ATOM 4604 C CA . LEU A 1 572 ? -21.497 -28.248 37.155 1.00 95.94 572 LEU A CA 1
ATOM 4605 C C . LEU A 1 572 ? -21.019 -28.806 38.498 1.00 95.94 572 LEU A C 1
ATOM 4607 O O . LEU A 1 572 ? -20.546 -29.936 38.589 1.00 95.94 572 LEU A O 1
ATOM 4611 N N . GLY A 1 573 ? -21.178 -28.009 39.550 1.00 97.56 573 GLY A N 1
ATOM 4612 C CA . GLY A 1 573 ? -20.858 -28.357 40.930 1.00 97.56 573 GLY A CA 1
ATOM 4613 C C . GLY A 1 573 ? -21.153 -27.176 41.850 1.00 97.56 573 GLY A C 1
ATOM 4614 O O . GLY A 1 573 ? -22.031 -26.361 41.549 1.00 97.56 573 GLY A O 1
ATOM 4615 N N . TYR A 1 574 ? -20.405 -27.068 42.946 1.00 98.25 574 TYR A N 1
ATOM 4616 C CA . TYR A 1 574 ? -20.505 -25.951 43.882 1.00 98.25 574 TYR A CA 1
ATOM 4617 C C . TYR A 1 574 ? -19.215 -25.137 43.894 1.00 98.25 574 TYR A C 1
ATOM 4619 O O . TYR A 1 574 ? -18.178 -25.640 44.325 1.00 98.25 574 TYR A O 1
ATOM 4627 N N . THR A 1 575 ? -19.289 -23.885 43.450 1.00 97.88 575 THR A N 1
ATOM 4628 C CA . THR A 1 575 ? -18.193 -22.931 43.598 1.00 97.88 575 THR A CA 1
ATOM 4629 C C . THR A 1 575 ? -18.093 -22.436 45.042 1.00 97.88 575 THR A C 1
ATOM 4631 O O . THR A 1 575 ? -19.102 -22.312 45.743 1.00 97.88 575 THR A O 1
ATOM 4634 N N . TYR A 1 576 ? -16.879 -22.207 45.522 1.00 96.88 576 TYR A N 1
ATOM 4635 C CA . TYR A 1 576 ? -16.633 -21.768 46.903 1.00 96.88 576 TYR A CA 1
ATOM 4636 C C . TYR A 1 576 ? -15.466 -20.782 47.051 1.00 96.88 576 TYR A C 1
ATOM 4638 O O . TYR A 1 576 ? -15.265 -20.227 48.128 1.00 96.88 576 TYR A O 1
ATOM 4646 N N . ALA A 1 577 ? -14.688 -20.619 45.985 1.00 96.31 577 ALA A N 1
ATOM 4647 C CA . ALA A 1 577 ? -13.631 -19.639 45.814 1.00 96.31 577 ALA A CA 1
ATOM 4648 C C . ALA A 1 577 ? -13.486 -19.377 44.305 1.00 96.31 577 ALA A C 1
ATOM 4650 O O . ALA A 1 577 ? -14.055 -20.103 43.481 1.00 96.31 577 ALA A O 1
ATOM 4651 N N . ILE A 1 578 ? -12.725 -18.357 43.942 1.00 96.00 578 ILE A N 1
ATOM 4652 C CA . ILE A 1 578 ? -12.249 -18.148 42.572 1.00 96.00 578 ILE A CA 1
ATOM 4653 C C . ILE A 1 578 ? -10.739 -17.992 42.587 1.00 96.00 578 ILE A C 1
ATOM 4655 O O . ILE A 1 578 ? -10.175 -17.678 43.631 1.00 96.00 578 ILE A O 1
ATOM 4659 N N . TYR A 1 579 ? -10.108 -18.228 41.445 1.00 94.94 579 TYR A N 1
ATOM 4660 C CA . TYR A 1 579 ? -8.686 -17.989 41.285 1.00 94.94 579 TYR A CA 1
ATOM 4661 C C . TYR A 1 579 ? -8.375 -16.492 41.367 1.00 94.94 579 TYR A C 1
ATOM 4663 O O . TYR A 1 579 ? -8.930 -15.699 40.599 1.00 94.94 579 TYR A O 1
ATOM 4671 N N . ASP A 1 580 ? -7.484 -16.157 42.295 1.00 89.69 580 ASP A N 1
ATOM 4672 C CA . ASP A 1 580 ? -6.900 -14.835 42.490 1.00 89.69 580 ASP A CA 1
ATOM 4673 C C . ASP A 1 580 ? -5.490 -14.848 41.885 1.00 89.69 580 ASP A C 1
ATOM 4675 O O . ASP A 1 580 ? -4.588 -15.519 42.392 1.00 89.69 580 ASP A O 1
ATOM 4679 N N . ALA A 1 581 ? -5.326 -14.138 40.766 1.00 77.19 581 ALA A N 1
ATOM 4680 C CA . ALA A 1 581 ? -4.046 -14.018 40.072 1.00 77.19 581 ALA A CA 1
ATOM 4681 C C . ALA A 1 581 ? -3.172 -12.871 40.609 1.00 77.19 581 ALA A C 1
ATOM 4683 O O . ALA A 1 581 ? -2.032 -12.728 40.176 1.00 77.19 581 ALA A O 1
ATOM 4684 N N . THR A 1 582 ? -3.679 -12.044 41.531 1.00 73.69 582 THR A N 1
ATOM 4685 C CA . THR A 1 582 ? -2.894 -10.957 42.145 1.00 73.69 582 THR A CA 1
ATOM 4686 C C . THR A 1 582 ? -1.931 -11.477 43.212 1.00 73.69 582 THR A C 1
ATOM 4688 O O . THR A 1 582 ? -0.963 -10.803 43.572 1.00 73.69 582 THR A O 1
ATOM 4691 N N . TYR A 1 583 ? -2.153 -12.705 43.686 1.00 74.25 583 TYR A N 1
ATOM 4692 C CA . TYR A 1 583 ? -1.295 -13.370 44.655 1.00 74.25 583 TYR A CA 1
ATOM 4693 C C . TYR A 1 583 ? -0.036 -13.964 43.997 1.00 74.25 583 TYR A C 1
ATOM 4695 O O . TYR A 1 583 ? -0.013 -15.116 43.564 1.00 74.25 583 TYR A O 1
ATOM 4703 N N . ASP A 1 584 ? 1.038 -13.176 43.951 1.00 66.62 584 ASP A N 1
ATOM 4704 C CA . ASP A 1 584 ? 2.316 -13.550 43.327 1.00 66.62 584 ASP A CA 1
ATOM 4705 C C . ASP A 1 584 ? 3.235 -14.331 44.294 1.00 66.62 584 ASP A C 1
ATOM 4707 O O . ASP A 1 584 ? 4.235 -13.818 44.810 1.00 66.62 584 ASP A O 1
ATOM 4711 N N . GLU A 1 585 ? 2.887 -15.593 44.577 1.00 74.06 585 GLU A N 1
ATOM 4712 C CA . GLU A 1 585 ? 3.811 -16.553 45.196 1.00 74.06 585 GLU A CA 1
ATOM 4713 C C . GLU A 1 585 ? 4.192 -17.682 44.217 1.00 74.06 585 GLU A C 1
ATOM 4715 O O . GLU A 1 585 ? 3.329 -18.440 43.765 1.00 74.06 585 GLU A O 1
ATOM 4720 N N . PRO A 1 586 ? 5.496 -17.888 43.928 1.00 68.88 586 PRO A N 1
ATOM 4721 C CA . PRO A 1 586 ? 5.923 -18.910 42.981 1.00 68.88 586 PRO A CA 1
ATOM 4722 C C . PRO A 1 586 ? 5.454 -20.309 43.392 1.00 68.88 586 PRO A C 1
ATOM 4724 O O . PRO A 1 586 ? 5.805 -20.796 44.471 1.00 68.88 586 PRO A O 1
ATOM 4727 N N . ASN A 1 587 ? 4.787 -21.015 42.474 1.00 79.06 587 ASN A N 1
ATOM 4728 C CA . ASN A 1 587 ? 4.256 -22.370 42.671 1.00 79.06 587 ASN A CA 1
ATOM 4729 C C . ASN A 1 587 ? 3.089 -22.463 43.675 1.00 79.06 587 ASN A C 1
ATOM 4731 O O . ASN A 1 587 ? 2.871 -23.532 44.263 1.00 79.06 587 ASN A O 1
ATOM 4735 N N . LEU A 1 588 ? 2.352 -21.375 43.896 1.00 88.06 588 LEU A N 1
ATOM 4736 C CA . LEU A 1 588 ? 1.174 -21.359 44.752 1.00 88.06 588 LEU A CA 1
ATOM 4737 C C . LEU A 1 588 ? 0.039 -20.593 44.069 1.00 88.06 588 LEU A C 1
ATOM 4739 O O . LEU A 1 588 ? 0.094 -19.381 43.936 1.00 88.06 588 LEU A O 1
ATOM 4743 N N . SER A 1 589 ? -1.022 -21.304 43.698 1.00 92.44 589 SER A N 1
ATOM 4744 C CA . SER A 1 589 ? -2.261 -20.683 43.224 1.00 92.44 589 SER A CA 1
ATOM 4745 C C . SER A 1 589 ? -3.282 -20.640 44.349 1.00 92.44 589 SER A C 1
ATOM 4747 O O . SER A 1 589 ? -3.475 -21.645 45.042 1.00 92.44 589 SER A O 1
ATOM 4749 N N . VAL A 1 590 ? -3.959 -19.508 44.531 1.00 93.88 590 VAL A N 1
ATOM 4750 C CA . VAL A 1 590 ? -4.899 -19.323 45.640 1.00 93.88 590 VAL A CA 1
ATOM 4751 C C . VAL A 1 590 ? -6.280 -18.876 45.176 1.00 93.88 590 VAL A C 1
ATOM 4753 O O . VAL A 1 590 ? -6.476 -18.427 44.050 1.00 93.88 590 VAL A O 1
ATOM 4756 N N . GLY A 1 591 ? -7.249 -19.042 46.068 1.00 93.38 591 GLY A N 1
ATOM 4757 C CA . GLY A 1 591 ? -8.548 -18.403 45.981 1.00 93.38 591 GLY A CA 1
ATOM 4758 C C . GLY A 1 591 ? -9.044 -18.007 47.363 1.00 93.38 591 GLY A C 1
ATOM 4759 O O . GLY A 1 591 ? -8.923 -18.782 48.319 1.00 93.38 591 GLY A O 1
ATOM 4760 N N . ASP A 1 592 ? -9.590 -16.802 47.473 1.00 92.50 592 ASP A N 1
ATOM 4761 C CA . ASP A 1 592 ? -10.062 -16.242 48.737 1.00 92.50 592 ASP A CA 1
ATOM 4762 C C . ASP A 1 592 ? -11.160 -17.085 49.395 1.00 92.50 592 ASP A C 1
ATOM 4764 O O . ASP A 1 592 ? -12.091 -17.571 48.744 1.00 92.50 592 ASP A O 1
ATOM 4768 N N . ILE A 1 593 ? -11.096 -17.209 50.723 1.00 93.56 593 ILE A N 1
ATOM 4769 C CA . ILE A 1 593 ? -12.190 -17.782 51.512 1.00 93.56 593 ILE A CA 1
ATOM 4770 C C . ILE A 1 593 ? -13.314 -16.747 51.625 1.00 93.56 593 ILE A C 1
ATOM 4772 O O . ILE A 1 593 ? -13.170 -15.704 52.263 1.00 93.56 593 ILE A O 1
ATOM 4776 N N . TRP A 1 594 ? -14.487 -17.059 51.074 1.00 93.50 594 TRP A N 1
ATOM 4777 C CA . TRP A 1 594 ? -15.634 -16.156 51.151 1.00 93.50 594 TRP A CA 1
ATOM 4778 C C . TRP A 1 594 ? -16.279 -16.112 52.535 1.00 93.50 594 TRP A C 1
ATOM 4780 O O . TRP A 1 594 ? -16.581 -17.134 53.158 1.00 93.50 594 TRP A O 1
ATOM 4790 N N . HIS A 1 595 ? -16.612 -14.900 52.975 1.00 91.69 595 HIS A N 1
ATOM 4791 C CA . HIS A 1 595 ? -17.461 -14.686 54.138 1.00 91.69 595 HIS A CA 1
ATOM 4792 C C . HIS A 1 595 ? -18.938 -14.685 53.734 1.00 91.69 595 HIS A C 1
ATOM 4794 O O . HIS A 1 595 ? -19.381 -13.846 52.952 1.00 91.69 595 HIS A O 1
ATOM 4800 N N . GLU A 1 596 ? -19.720 -15.588 54.331 1.00 94.62 596 GLU A N 1
ATOM 4801 C CA . GLU A 1 596 ? -21.142 -15.788 54.014 1.00 94.62 596 GLU A CA 1
ATOM 4802 C C . GLU A 1 596 ? -21.971 -14.494 54.072 1.00 94.62 596 GLU A C 1
ATOM 4804 O O . GLU A 1 596 ? -22.797 -14.251 53.193 1.00 94.62 596 GLU A O 1
ATOM 4809 N N . ASN A 1 597 ? -21.747 -13.649 55.085 1.00 94.94 597 ASN A N 1
ATOM 4810 C CA . ASN A 1 597 ? -22.473 -12.383 55.222 1.00 94.94 597 ASN A CA 1
ATOM 4811 C C . ASN A 1 597 ? -22.128 -11.414 54.086 1.00 94.94 597 ASN A C 1
ATOM 4813 O O . ASN A 1 597 ? -23.036 -10.865 53.470 1.00 94.94 597 ASN A O 1
ATOM 4817 N N . THR A 1 598 ? -20.840 -11.260 53.768 1.00 94.44 598 THR A N 1
ATOM 4818 C CA . THR A 1 598 ? -20.375 -10.392 52.679 1.00 94.44 598 THR A CA 1
ATOM 4819 C C . THR A 1 598 ? -20.954 -10.846 51.345 1.00 94.44 598 THR A C 1
ATOM 4821 O O . THR A 1 598 ? -21.572 -10.051 50.645 1.00 94.44 598 THR A O 1
ATOM 4824 N N . PHE A 1 599 ? -20.855 -12.139 51.024 1.00 95.69 599 PHE A N 1
ATOM 4825 C CA . PHE A 1 599 ? -21.373 -12.685 49.769 1.00 95.69 599 PHE A CA 1
ATOM 4826 C C . PHE A 1 599 ? -22.892 -12.480 49.629 1.00 95.69 599 PHE A C 1
ATOM 4828 O O . PHE A 1 599 ? -23.386 -12.071 48.578 1.00 95.69 599 PHE A O 1
ATOM 4835 N N . LYS A 1 600 ? -23.651 -12.707 50.710 1.00 95.25 600 LYS A N 1
ATOM 4836 C CA . LYS A 1 600 ? -25.103 -12.467 50.731 1.00 95.25 600 LYS A CA 1
ATOM 4837 C C . LYS A 1 600 ? -25.460 -10.988 50.592 1.00 95.25 600 LYS A C 1
ATOM 4839 O O . LYS A 1 600 ? -26.454 -10.674 49.944 1.00 95.25 600 LYS A O 1
ATOM 4844 N N . GLU A 1 601 ? -24.672 -10.084 51.169 1.00 95.94 601 GLU A N 1
ATOM 4845 C CA . GLU A 1 601 ? -24.853 -8.646 50.965 1.00 95.94 601 GLU A CA 1
ATOM 4846 C C . GLU A 1 601 ? -24.631 -8.241 49.505 1.00 95.94 601 GLU A C 1
ATOM 4848 O O . GLU A 1 601 ? -25.423 -7.460 48.981 1.00 95.94 601 GLU A O 1
ATOM 4853 N N . LEU A 1 602 ? -23.615 -8.787 48.826 1.00 96.38 602 LEU A N 1
ATOM 4854 C CA . LEU A 1 602 ? -23.399 -8.528 47.397 1.00 96.38 602 LEU A CA 1
ATOM 4855 C C . LEU A 1 602 ? -24.584 -9.006 46.554 1.00 96.38 602 LEU A C 1
ATOM 4857 O O . LEU A 1 602 ? -25.079 -8.254 45.717 1.00 96.38 602 LEU A O 1
ATOM 4861 N N . LEU A 1 603 ? -25.091 -10.216 46.824 1.00 95.75 603 LEU A N 1
ATOM 4862 C CA . LEU A 1 603 ? -26.277 -10.747 46.146 1.00 95.75 603 LEU A CA 1
ATOM 4863 C C . LEU A 1 603 ? -27.492 -9.826 46.310 1.00 95.75 603 LEU A C 1
ATOM 4865 O O . LEU A 1 603 ? -28.224 -9.605 45.347 1.00 95.75 603 LEU A O 1
ATOM 4869 N N . LEU A 1 604 ? -27.704 -9.279 47.511 1.00 94.12 604 LEU A N 1
ATOM 4870 C CA . LEU A 1 604 ? -28.793 -8.336 47.774 1.00 94.12 604 LEU A CA 1
ATOM 4871 C C . LEU A 1 604 ? -28.606 -6.995 47.057 1.00 94.12 604 LEU A C 1
ATOM 4873 O O . LEU A 1 604 ? -29.598 -6.386 46.680 1.00 94.12 604 LEU A O 1
ATOM 4877 N N . ARG A 1 605 ? -27.366 -6.524 46.884 1.00 93.75 605 ARG A N 1
ATOM 4878 C CA . ARG A 1 605 ? -27.078 -5.255 46.193 1.00 93.75 605 ARG A CA 1
ATOM 4879 C C . ARG A 1 605 ? -27.272 -5.356 44.687 1.00 93.75 605 ARG A C 1
ATOM 4881 O O . ARG A 1 605 ? -27.751 -4.407 44.083 1.00 93.75 605 ARG A O 1
ATOM 4888 N N . ILE A 1 606 ? -26.895 -6.491 44.102 1.00 93.50 606 ILE A N 1
ATOM 4889 C CA . ILE A 1 606 ? -26.904 -6.675 42.648 1.00 93.50 606 ILE A CA 1
ATOM 4890 C C . ILE A 1 606 ? -28.246 -7.192 42.113 1.00 93.50 606 ILE A C 1
ATOM 4892 O O . ILE A 1 606 ? -28.511 -7.130 40.911 1.00 93.50 606 ILE A O 1
ATOM 4896 N N . THR A 1 607 ? -29.101 -7.714 42.998 1.00 87.38 607 THR A N 1
ATOM 4897 C CA . THR A 1 607 ? -30.452 -8.161 42.650 1.00 87.38 607 THR A CA 1
ATOM 4898 C C . THR A 1 607 ? -31.441 -7.004 42.851 1.00 87.38 607 THR A C 1
ATOM 4900 O O . THR A 1 607 ? -31.536 -6.514 43.975 1.00 87.38 607 THR A O 1
ATOM 4903 N N . PRO A 1 608 ? -32.162 -6.560 41.804 1.00 69.75 608 PRO A N 1
ATOM 4904 C CA . PRO A 1 608 ? -33.119 -5.453 41.896 1.00 69.75 608 PRO A CA 1
ATOM 4905 C C . PRO A 1 608 ? -34.362 -5.748 42.747 1.00 69.75 608 PRO A C 1
ATOM 4907 O O . PRO A 1 608 ? -34.723 -6.940 42.908 1.00 69.75 608 PRO A O 1
#

InterPro domains:
  IPR009003 Peptidase S1, PA clan [SSF50494] (400-567)
  IPR018114 Serine proteases, trypsin family, histidine active site [PS00134] (419-424)
  IPR032675 Leucine-rich repeat domain superfamily [G3DSA:3.80.10.10] (135-399)

Radius of gyration: 36.93 Å; chains: 1; bounding box: 81×62×98 Å

Organism: NCBI:txid44941